Protein 4Q20 (pdb70)

Radius of gyration: 26.17 Å; Cα contacts (8 Å, |Δi|>4): 801; chains: 2; bounding box: 52×65×83 Å

Secondary structure (DSSP, 8-state):
-HHHHHHHHHHHHHHHHHHHHHHHHHHHHHHHHHHHHHHHHHT---HHHHHHHHHHHHHHHHHHHHHHHHHHHHHHHTT------EEEEHHHHHHHHHHHHHHHHHHTT-EEEEE--GGG-EEEE-HHHHHHHHHHHHHHHHHHSPTT-EEEEEEEE-SSEEEEEEEESSPPPPHHHHTTTTSTT---SS---TTHHHHHHHHHHHTT-EEEEEE-TTS-EEEEEEEE---/--HHHHHHHHHHHHHHHHHHHHHHHHHHHHHHHHHHHHHHHHT---HHHHHHHHHHHHHHHHHHHHHHHHHHHHHHHTT------EEEEHHHHHHHHHHHHHHHHHHTT-EEEEEE-TTS-EEEE-HHHHHHHHHHHHHHHHHHSPTT-EEEEEEEE-SSEEEEEEEE-SS---HHHHTTTTSTT-----SHHHHHHHHHHHTT-EEEEEEETTTEEEEEEEEE-

Foldseek 3Di:
DVVVVVVVVVVVCVVVVVVCVLLVCLQVPLVVQLVVLVVVLVVDPPPVNVLSVLSNVVSVVSSVLSVVLVVVVVCLVVVNDDWDKDKDFVQVLQVVLCVVCVSVCVSQQEAEEEAEDVVLGIAITHSVLSSLLSNLLQVVQSLFAHRVWYWYWYWDDDDQWIKTKIWIQGFWDPPVCQVVVLPAQRDDDSDTSHNSSVSSQSSLVSLVWGWHKDTDRRRTIMIMRIHGGDD/DVVVVVVVVVLVVVLVVVLVVLCVVQQDVLVVLLVVLVVVLVPDPDPVNVVSVVSNVVSVVLNVVSVVLSVLVSCLSVVNDDWDKDKDFVQVLLVVLCVVCVVVCVVQQEAEEEAEDCVLTIDITHSVLSSLLSNLLQVVQSVQAHRVWYWYWYWDDPDQWIKTKIKIQGQWDDPVCQVVVLPAPSDSHGRSSVSSQSSLVSLVWGKHWDTDRRGTIMIMRIHGD

CATH classification: 1.10.287.130 (+1 more: 3.30.565.10)

B-factor: mean 107.09, std 29.62, range [56.24, 205.81]

InterPro domains:
  IPR003594 Histidine kinase/HSP90-like ATPase domain [PF02518] (652-757)
  IPR003594 Histidine kinase/HSP90-like ATPase domain [SM00387] (652-758)
  IPR003661 Signal transduction histidine kinase, dimerisation/phosphoacceptor domain [PF00512] (541-606)
  IPR003661 Signal transduction histidine kinase, dimerisation/phosphoacceptor domain [SM00388] (540-606)
  IPR003661 Signal transduction histidine kinase, dimerisation/phosphoacceptor domain [cd00082] (538-602)
  IPR004358 Signal transduction histidine kinase-related protein, C-terminal [PR00344] (689-703)
  IPR004358 Signal transduction histidine kinase-related protein, C-terminal [PR00344] (707-717)
  IPR004358 Signal transduction histidine kinase-related protein, C-terminal [PR00344] (718-736)
  IPR004358 Signal transduction histidine kinase-related protein, C-terminal [PR00344] (742-755)
  IPR005467 Histidine kinase domain [PS50109] (547-758)
  IPR035965 PAS domain superfamily [SSF55785] (260-328)
  IPR035965 PAS domain superfamily [SSF55785] (389-507)
  IPR036097 Signal transduction histidine kinase, dimerisation/phosphoacceptor 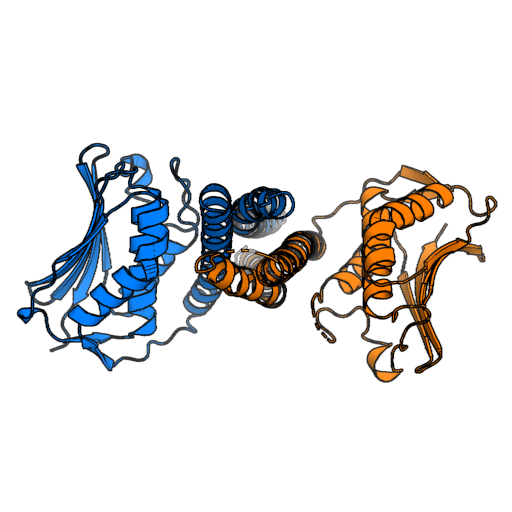domain superfamily [SSF47384] (526-607)
  IPR036890 Histidine kinase/HSP90-like ATPase superfamily [G3DSA:3.30.565.10] (610-769)
  IPR036890 Histidine kinase/HSP90-like ATPase superfamily [SSF55874] (595-756)
  IPR050736 Sensor Histidine Kinase Regulatory [PTHR43711] (507-756)

Structure (mmCIF, N/CA/C/O backbone):
data_4Q20
#
_entry.id   4Q20
#
_cell.length_a   69.530
_cell.length_b   69.530
_cell.length_c   194.420
_cell.angle_alpha   90.000
_cell.angle_beta   90.000
_cell.angle_gamma   120.000
#
_symmetry.space_group_name_H-M   'P 31 2 1'
#
loop_
_entity.id
_entity.type
_entity.pdbx_description
1 polymer 'Sensor protein DivL'
2 water water
#
loop_
_atom_site.group_PDB
_atom_site.id
_atom_site.type_symbol
_atom_site.label_atom_id
_atom_site.label_alt_id
_atom_site.label_comp_id
_atom_site.label_asym_id
_atom_site.label_entity_id
_atom_site.label_seq_id
_atom_site.pdbx_PDB_ins_code
_atom_site.Cartn_x
_atom_site.Cartn_y
_atom_site.Cartn_z
_atom_site.occupancy
_atom_site.B_iso_or_equiv
_atom_site.auth_seq_id
_atom_site.auth_comp_id
_atom_site.auth_asym_id
_atom_site.auth_atom_id
_atom_site.pdbx_PDB_model_num
ATOM 1 N N . ALA A 1 25 ? 26.553 69.907 63.081 1.00 142.00 526 ALA A N 1
ATOM 2 C CA . ALA A 1 25 ? 25.623 70.186 64.175 1.00 141.82 526 ALA A CA 1
ATOM 3 C C . ALA A 1 25 ? 24.908 68.899 64.644 1.00 141.76 526 ALA A C 1
ATOM 4 O O . ALA A 1 25 ? 24.876 67.910 63.907 1.00 138.68 526 ALA A O 1
ATOM 6 N N . LEU A 1 26 ? 24.355 68.920 65.882 1.00 138.14 527 LEU A N 1
ATOM 7 C CA . LEU A 1 26 ? 23.667 67.796 66.544 1.00 134.56 527 LEU A CA 1
ATOM 8 C C . LEU A 1 26 ? 22.400 67.374 65.789 1.00 134.25 527 LEU A C 1
ATOM 9 O O . LEU A 1 26 ? 22.197 66.173 65.609 1.00 130.61 527 LEU A O 1
ATOM 14 N N . ALA A 1 27 ? 21.565 68.354 65.359 1.00 131.16 528 ALA A N 1
ATOM 15 C CA . ALA A 1 27 ? 20.316 68.115 64.633 1.00 128.58 528 ALA A CA 1
ATOM 16 C C . ALA A 1 27 ? 20.573 67.543 63.236 1.00 130.68 528 ALA A C 1
ATOM 17 O O . ALA A 1 27 ? 19.824 66.661 62.811 1.00 126.92 528 ALA A O 1
ATOM 19 N N . ASP A 1 28 ? 21.622 68.039 62.534 1.00 129.75 529 ASP A N 1
ATOM 20 C CA . ASP A 1 28 ? 22.012 67.605 61.185 1.00 128.68 529 ASP A CA 1
ATOM 21 C C . ASP A 1 28 ? 22.559 66.180 61.189 1.00 129.37 529 ASP A C 1
ATOM 22 O O . ASP A 1 28 ? 22.203 65.398 60.303 1.00 126.52 529 ASP A O 1
ATOM 27 N N . ARG A 1 29 ? 23.405 65.842 62.190 1.00 126.35 530 ARG A N 1
ATOM 28 C CA . ARG A 1 29 ? 23.991 64.509 62.363 1.00 123.94 530 ARG A CA 1
ATOM 29 C C . ARG A 1 29 ? 22.904 63.468 62.701 1.00 124.14 530 ARG A C 1
ATOM 30 O O . ARG A 1 29 ? 22.975 62.324 62.241 1.00 120.68 530 ARG A O 1
ATOM 38 N N . SER A 1 30 ? 21.893 63.893 63.495 1.00 120.88 531 SER A N 1
ATOM 39 C CA . SER A 1 30 ? 20.755 63.083 63.937 1.00 118.02 531 SER A CA 1
ATOM 40 C C . SER A 1 30 ? 19.819 62.772 62.767 1.00 119.69 531 SER A C 1
ATOM 41 O O . SER A 1 30 ? 19.427 61.613 62.602 1.00 117.61 531 SER A O 1
ATOM 44 N N . ALA A 1 31 ? 19.484 63.804 61.953 1.00 116.38 532 ALA A N 1
ATOM 45 C CA . ALA A 1 31 ? 18.602 63.718 60.787 1.00 114.57 532 ALA A CA 1
ATOM 46 C C . ALA A 1 31 ? 19.202 62.845 59.706 1.00 115.03 532 ALA A C 1
ATOM 47 O O . ALA A 1 31 ? 18.456 62.155 59.014 1.00 112.34 532 ALA A O 1
ATOM 49 N N . ALA A 1 32 ? 20.547 62.887 59.557 1.00 112.09 533 ALA A N 1
ATOM 50 C CA . ALA A 1 32 ? 21.318 62.111 58.579 1.00 110.21 533 ALA A CA 1
ATOM 51 C C . ALA A 1 32 ? 21.283 60.635 58.921 1.00 110.14 533 ALA A C 1
ATOM 52 O O . ALA A 1 32 ? 21.099 59.814 58.024 1.00 108.05 533 ALA A O 1
ATOM 54 N N . LEU A 1 33 ? 21.455 60.299 60.221 1.00 106.13 534 LEU A N 1
ATOM 55 C CA . LEU A 1 33 ? 21.422 58.925 60.712 1.00 103.66 534 LEU A CA 1
ATOM 56 C C . LEU A 1 33 ? 20.004 58.351 60.601 1.00 104.49 534 LEU A C 1
ATOM 57 O O . LEU A 1 33 ? 19.847 57.206 60.175 1.00 100.81 534 LEU A O 1
ATOM 62 N N . ALA A 1 34 ? 18.984 59.173 60.926 1.00 102.63 535 ALA A N 1
ATOM 63 C CA . ALA A 1 34 ? 17.565 58.823 60.843 1.00 101.70 535 ALA A CA 1
ATOM 64 C C . ALA A 1 34 ? 17.162 58.492 59.398 1.00 106.08 535 ALA A C 1
ATOM 65 O O . ALA A 1 34 ? 16.402 57.540 59.177 1.00 103.52 535 ALA A O 1
ATOM 67 N N . GLU A 1 35 ? 17.697 59.267 58.421 1.00 105.24 536 GLU A N 1
ATOM 68 C CA . GLU A 1 35 ? 17.445 59.089 56.989 1.00 104.92 536 GLU A CA 1
ATOM 69 C C . GLU A 1 35 ? 18.139 57.833 56.459 1.00 106.49 536 GLU A C 1
ATOM 70 O O . GLU A 1 35 ? 17.563 57.146 55.615 1.00 104.80 536 GLU A O 1
ATOM 72 N N . ALA A 1 36 ? 19.360 57.531 56.950 1.00 103.43 537 ALA A N 1
ATOM 73 C CA . ALA A 1 36 ? 20.123 56.338 56.552 1.00 101.87 537 ALA A CA 1
ATOM 74 C C . ALA A 1 36 ? 19.436 55.055 57.057 1.00 103.51 537 ALA A C 1
ATOM 75 O O . ALA A 1 36 ? 19.421 54.055 56.344 1.00 101.75 537 ALA A O 1
ATOM 77 N N . GLU A 1 37 ? 18.847 55.117 58.274 1.00 100.58 538 GLU A N 1
ATOM 78 C CA . GLU A 1 37 ? 18.131 54.035 58.945 1.00 99.12 538 GLU A CA 1
ATOM 79 C C . GLU A 1 37 ? 16.797 53.739 58.254 1.00 103.19 538 GLU A C 1
ATOM 80 O O . GLU A 1 37 ? 16.501 52.568 57.992 1.00 101.79 538 GLU A O 1
ATOM 86 N N . ARG A 1 38 ? 16.021 54.796 57.930 1.00 101.53 539 ARG A N 1
ATOM 87 C CA . ARG A 1 38 ? 14.716 54.735 57.258 1.00 101.37 539 ARG A CA 1
ATOM 88 C C . ARG A 1 38 ? 14.832 54.068 55.877 1.00 102.90 539 ARG A C 1
ATOM 89 O O . ARG A 1 38 ? 13.997 53.233 55.552 1.00 101.31 539 ARG A O 1
ATOM 97 N N . LEU A 1 39 ? 15.878 54.427 55.093 1.00 99.66 540 LEU A N 1
ATOM 98 C CA . LEU A 1 39 ? 16.215 53.923 53.752 1.00 98.06 540 LEU A CA 1
ATOM 99 C C . LEU A 1 39 ? 16.645 52.440 53.753 1.00 99.81 540 LEU A C 1
ATOM 100 O O . LEU A 1 39 ? 16.475 51.747 52.731 1.00 98.65 540 LEU A O 1
ATOM 105 N N . LYS A 1 40 ? 17.257 51.987 54.879 1.00 94.49 541 LYS A N 1
ATOM 106 C CA . LYS A 1 40 ? 17.714 50.608 55.092 1.00 92.05 541 LYS A CA 1
ATOM 107 C C . LYS A 1 40 ? 16.519 49.749 55.553 1.00 93.81 541 LYS A C 1
ATOM 108 O O . LYS A 1 40 ? 16.278 48.685 54.984 1.00 91.14 541 LYS A O 1
ATOM 114 N N . ARG A 1 41 ? 15.770 50.234 56.584 1.00 91.46 542 ARG A N 1
ATOM 115 C CA . ARG A 1 41 ? 14.591 49.568 57.137 1.00 90.60 542 ARG A CA 1
ATOM 116 C C . ARG A 1 41 ? 13.541 49.299 56.056 1.00 94.08 542 ARG A C 1
ATOM 117 O O . ARG A 1 41 ? 12.931 48.224 56.050 1.00 92.79 542 ARG A O 1
ATOM 125 N N . ASP A 1 42 ? 13.338 50.271 55.145 1.00 90.17 543 ASP A N 1
ATOM 126 C CA . ASP A 1 42 ? 12.373 50.133 54.065 1.00 89.52 543 ASP A CA 1
ATOM 127 C C . ASP A 1 42 ? 12.842 49.099 53.052 1.00 90.07 543 ASP A C 1
ATOM 128 O O . ASP A 1 42 ? 12.020 48.311 52.597 1.00 89.89 543 ASP A O 1
ATOM 133 N N . PHE A 1 43 ? 14.159 49.062 52.735 1.00 82.60 544 PHE A N 1
ATOM 134 C CA . PHE A 1 43 ? 14.717 48.120 51.775 1.00 78.38 544 PHE A CA 1
ATOM 135 C C . PHE A 1 43 ? 14.559 46.673 52.289 1.00 82.05 544 PHE A C 1
ATOM 136 O O . PHE A 1 43 ? 14.037 45.818 51.563 1.00 82.04 544 PHE A O 1
ATOM 144 N N . VAL A 1 44 ? 15.014 46.417 53.539 1.00 76.48 545 VAL A N 1
ATOM 145 C CA . VAL A 1 44 ? 14.934 45.117 54.209 1.00 73.87 545 VAL A CA 1
ATOM 146 C C . VAL A 1 44 ? 13.457 44.690 54.322 1.00 75.26 545 VAL A C 1
ATOM 147 O O . VAL A 1 44 ? 13.165 43.555 54.012 1.00 75.43 545 VAL A O 1
ATOM 151 N N . GLY A 1 45 ? 12.565 45.603 54.697 1.00 70.88 546 GLY A N 1
ATOM 152 C CA . GLY A 1 45 ? 11.129 45.369 54.800 1.00 70.49 546 GLY A CA 1
ATOM 153 C C . GLY A 1 45 ? 10.480 44.994 53.477 1.00 76.22 546 GLY A C 1
ATOM 154 O O . GLY A 1 45 ? 9.614 44.115 53.442 1.00 77.59 546 GLY A O 1
ATOM 155 N N . ASN A 1 46 ? 10.923 45.619 52.374 1.00 72.27 547 ASN A N 1
ATOM 156 C CA . ASN A 1 46 ? 10.422 45.340 51.024 1.00 72.17 547 ASN A CA 1
ATOM 157 C C . ASN A 1 46 ? 10.919 43.994 50.521 1.00 74.02 547 ASN A C 1
ATOM 158 O O . ASN A 1 46 ? 10.118 43.195 50.034 1.00 74.07 547 ASN A O 1
ATOM 163 N N . VAL A 1 47 ? 12.223 43.722 50.679 1.00 69.91 548 VAL A N 1
ATOM 164 C CA . VAL A 1 47 ? 12.809 42.445 50.271 1.00 69.35 548 VAL A CA 1
ATOM 165 C C . VAL A 1 47 ? 12.183 41.324 51.120 1.00 74.04 548 VAL A C 1
ATOM 166 O O . VAL A 1 47 ? 11.799 40.301 50.585 1.00 76.79 548 VAL A O 1
ATOM 170 N N . SER A 1 48 ? 12.020 41.554 52.401 1.00 69.33 549 SER A N 1
ATOM 171 C CA . SER A 1 48 ? 11.418 40.623 53.353 1.00 69.31 549 SER A CA 1
ATOM 172 C C . SER A 1 48 ? 9.998 40.226 52.948 1.00 73.34 549 SER A C 1
ATOM 173 O O . SER A 1 48 ? 9.627 39.069 53.111 1.00 72.00 549 SER A O 1
ATOM 176 N N . TYR A 1 49 ? 9.196 41.191 52.473 1.00 71.48 550 TYR A N 1
ATOM 177 C CA . TYR A 1 49 ? 7.827 40.931 52.043 1.00 72.05 550 TYR A CA 1
ATOM 178 C C . TYR A 1 49 ? 7.858 39.927 50.867 1.00 72.41 550 TYR A C 1
ATOM 179 O O . TYR A 1 49 ? 7.110 38.953 50.843 1.00 73.00 550 TYR A O 1
ATOM 188 N N . GLU A 1 50 ? 8.760 40.150 49.937 1.00 66.80 551 GLU A N 1
ATOM 189 C CA . GLU A 1 50 ? 8.987 39.299 48.764 1.00 65.11 551 GLU A CA 1
ATOM 190 C C . GLU A 1 50 ? 9.544 37.917 49.129 1.00 68.48 551 GLU A C 1
ATOM 191 O O . GLU A 1 50 ? 9.487 37.019 48.314 1.00 68.23 551 GLU A O 1
ATOM 197 N N . LEU A 1 51 ? 10.129 37.735 50.310 1.00 67.39 552 LEU A N 1
ATOM 198 C CA . LEU A 1 51 ? 10.626 36.409 50.690 1.00 66.85 552 LEU A CA 1
ATOM 199 C C . LEU A 1 51 ? 9.551 35.605 51.383 1.00 71.49 552 LEU A C 1
ATOM 200 O O . LEU A 1 51 ? 9.397 34.420 51.103 1.00 71.28 552 LEU A O 1
ATOM 205 N N . ARG A 1 52 ? 8.798 36.256 52.282 1.00 70.03 553 ARG A N 1
ATOM 206 C CA . ARG A 1 52 ? 7.780 35.654 53.152 1.00 71.03 553 ARG A CA 1
ATOM 207 C C . ARG A 1 52 ? 6.423 35.375 52.466 1.00 74.85 553 ARG A C 1
ATOM 208 O O . ARG A 1 52 ? 5.750 34.424 52.856 1.00 75.65 553 ARG A O 1
ATOM 216 N N . THR A 1 53 ? 6.019 36.174 51.477 1.00 70.20 554 THR A N 1
ATOM 217 C CA . THR A 1 53 ? 4.733 35.952 50.790 1.00 71.12 554 THR A CA 1
ATOM 218 C C . THR A 1 53 ? 4.773 34.637 49.926 1.00 74.05 554 THR A C 1
ATOM 219 O O . THR A 1 53 ? 3.946 33.770 50.183 1.00 75.36 554 THR A O 1
ATOM 223 N N . PRO A 1 54 ? 5.712 34.422 48.957 1.00 68.63 555 PRO A N 1
ATOM 224 C CA . PRO A 1 54 ? 5.734 33.135 48.244 1.00 68.15 555 PRO A CA 1
ATOM 225 C C . PRO A 1 54 ? 5.978 31.955 49.182 1.00 70.80 555 PRO A C 1
ATOM 226 O O . PRO A 1 54 ? 5.527 30.857 48.903 1.00 72.76 555 PRO A O 1
ATOM 230 N N . LEU A 1 55 ? 6.677 32.179 50.289 1.00 66.24 556 LEU A N 1
ATOM 231 C CA . LEU A 1 55 ? 6.971 31.127 51.271 1.00 65.36 556 LEU A CA 1
ATOM 232 C C . LEU A 1 55 ? 5.715 30.540 51.911 1.00 68.78 556 LEU A C 1
ATOM 233 O O . LEU A 1 55 ? 5.648 29.323 52.102 1.00 69.39 556 LEU A O 1
ATOM 238 N N . THR A 1 56 ? 4.749 31.389 52.256 1.00 64.14 557 THR A N 1
ATOM 239 C CA . THR A 1 56 ? 3.477 31.000 52.858 1.00 66.32 557 THR A CA 1
ATOM 240 C C . THR A 1 56 ? 2.738 30.019 51.916 1.00 70.30 557 THR A C 1
ATOM 241 O O . THR A 1 56 ? 2.206 29.008 52.373 1.00 71.40 557 THR A O 1
ATOM 245 N N . THR A 1 57 ? 2.784 30.298 50.603 1.00 66.89 558 THR A N 1
ATOM 246 C CA . THR A 1 57 ? 2.167 29.519 49.527 1.00 66.58 558 THR A CA 1
ATOM 247 C C . THR A 1 57 ? 2.854 28.134 49.391 1.00 67.72 558 THR A C 1
ATOM 248 O O . THR A 1 57 ? 2.169 27.116 49.270 1.00 68.71 558 THR A O 1
ATOM 252 N N . ILE A 1 58 ? 4.187 28.110 49.438 1.00 62.42 559 ILE A N 1
ATOM 253 C CA . ILE A 1 58 ? 5.007 26.897 49.360 1.00 62.41 559 ILE A CA 1
ATOM 254 C C . ILE A 1 58 ? 4.695 25.981 50.537 1.00 68.71 559 ILE A C 1
ATOM 255 O O . ILE A 1 58 ? 4.456 24.794 50.308 1.00 69.87 559 ILE A O 1
ATOM 260 N N . ILE A 1 59 ? 4.694 26.517 51.783 1.00 66.47 560 ILE A N 1
ATOM 261 C CA . ILE A 1 59 ? 4.397 25.739 52.991 1.00 66.08 560 ILE A CA 1
ATOM 262 C C . ILE A 1 59 ? 2.982 25.178 52.897 1.00 71.55 560 ILE A C 1
ATOM 263 O O . ILE A 1 59 ? 2.830 23.962 52.986 1.00 74.64 560 ILE A O 1
ATOM 268 N N . GLY A 1 60 ? 1.989 26.049 52.688 1.00 66.96 561 GLY A N 1
ATOM 269 C CA . GLY A 1 60 ? 0.569 25.705 52.620 1.00 67.58 561 GLY A CA 1
ATOM 270 C C . GLY A 1 60 ? 0.249 24.594 51.644 1.00 71.85 561 GLY A C 1
ATOM 271 O O . GLY A 1 60 ? -0.332 23.581 52.017 1.00 74.14 561 GLY A O 1
ATOM 272 N N . TYR A 1 61 ? 0.695 24.732 50.399 1.00 68.22 562 TYR A N 1
ATOM 273 C CA . TYR A 1 61 ? 0.449 23.721 49.373 1.00 68.70 562 TYR A CA 1
ATOM 274 C C . TYR A 1 61 ? 1.315 22.455 49.497 1.00 69.79 562 TYR A C 1
ATOM 275 O O . TYR A 1 61 ? 0.794 21.383 49.189 1.00 70.31 562 TYR A O 1
ATOM 284 N N . SER A 1 62 ? 2.597 22.546 49.939 1.00 65.45 563 SER A N 1
ATOM 285 C CA . SER A 1 62 ? 3.417 21.312 50.126 1.00 66.69 563 SER A CA 1
ATOM 286 C C . SER A 1 62 ? 2.844 20.451 51.278 1.00 75.11 563 SER A C 1
ATOM 287 O O . SER A 1 62 ? 2.870 19.224 51.159 1.00 76.72 563 SER A O 1
ATOM 290 N N . GLU A 1 63 ? 2.265 21.084 52.345 1.00 73.65 564 GLU A N 1
ATOM 291 C CA . GLU A 1 63 ? 1.639 20.366 53.463 1.00 77.31 564 GLU A CA 1
ATOM 292 C C . GLU A 1 63 ? 0.407 19.571 52.970 1.00 87.54 564 GLU A C 1
ATOM 293 O O . GLU A 1 63 ? 0.160 18.468 53.466 1.00 89.68 564 GLU A O 1
ATOM 299 N N . LEU A 1 64 ? -0.329 20.113 51.968 1.00 85.89 565 LEU A N 1
ATOM 300 C CA . LEU A 1 64 ? -1.482 19.445 51.366 1.00 88.84 565 LEU A CA 1
ATOM 301 C C . LEU A 1 64 ? -1.026 18.226 50.574 1.00 96.80 565 LEU A C 1
ATOM 302 O O . LEU A 1 64 ? -1.735 17.217 50.536 1.00 99.73 565 LEU A O 1
ATOM 307 N N . LEU A 1 65 ? 0.165 18.314 49.940 1.00 92.88 566 LEU A N 1
ATOM 308 C CA . LEU A 1 65 ? 0.764 17.224 49.169 1.00 93.19 566 LEU A CA 1
ATOM 309 C C . LEU A 1 65 ? 1.096 16.046 50.063 1.00 101.60 566 LEU A C 1
ATOM 310 O O . LEU A 1 65 ? 0.821 14.904 49.687 1.00 103.22 566 LEU A O 1
ATOM 315 N N . GLU A 1 66 ? 1.705 16.337 51.245 1.00 99.79 567 GLU A N 1
ATOM 316 C CA . GLU A 1 66 ? 2.118 15.374 52.276 1.00 102.55 567 GLU A CA 1
ATOM 317 C C . GLU A 1 66 ? 0.944 14.493 52.691 1.00 111.50 567 GLU A C 1
ATOM 318 O O . GLU A 1 66 ? 1.146 13.303 52.898 1.00 113.73 567 GLU A O 1
ATOM 324 N N . ARG A 1 67 ? -0.276 15.070 52.802 1.00 111.02 568 ARG A N 1
ATOM 325 C CA . ARG A 1 67 ? -1.502 14.352 53.188 1.00 115.49 568 ARG A CA 1
ATOM 326 C C . ARG A 1 67 ? -2.460 14.216 51.962 1.00 123.01 568 ARG A C 1
ATOM 327 O O . ARG A 1 67 ? -3.616 14.659 51.995 1.00 123.24 568 ARG A O 1
ATOM 335 N N . ALA A 1 68 ? -1.947 13.579 50.880 1.00 121.34 569 ALA A N 1
ATOM 336 C CA . ALA A 1 68 ? -2.664 13.331 49.617 1.00 123.36 569 ALA A CA 1
ATOM 337 C C . ALA A 1 68 ? -2.306 11.955 49.028 1.00 131.00 569 ALA A C 1
ATOM 338 O O . ALA A 1 68 ? -1.124 11.596 48.991 1.00 129.98 569 ALA A O 1
ATOM 340 N N . ASP A 1 69 ? -3.324 11.201 48.550 1.00 130.85 570 ASP A N 1
ATOM 341 C CA . ASP A 1 69 ? -3.172 9.852 47.985 1.00 158.04 570 ASP A CA 1
ATOM 342 C C . ASP A 1 69 ? -2.519 9.883 46.603 1.00 172.02 570 ASP A C 1
ATOM 343 O O . ASP A 1 69 ? -2.859 10.722 45.773 1.00 128.58 570 ASP A O 1
ATOM 345 N N . SER A 1 72 ? -2.644 12.395 40.872 1.00 116.57 573 SER A N 1
ATOM 346 C CA . SER A 1 72 ? -4.018 12.910 40.907 1.00 118.27 573 SER A CA 1
ATOM 347 C C . SER A 1 72 ? -4.105 14.377 40.451 1.00 119.83 573 SER A C 1
ATOM 348 O O . SER A 1 72 ? -3.141 15.138 40.621 1.00 115.03 573 SER A O 1
ATOM 351 N N . GLU A 1 73 ? -5.277 14.772 39.899 1.00 118.74 574 GLU A N 1
ATOM 352 C CA . GLU A 1 73 ? -5.521 16.126 39.388 1.00 115.82 574 GLU A CA 1
ATOM 353 C C . GLU A 1 73 ? -5.431 17.206 40.494 1.00 114.22 574 GLU A C 1
ATOM 354 O O . GLU A 1 73 ? -4.831 18.260 40.251 1.00 110.07 574 GLU A O 1
ATOM 360 N N . ARG A 1 74 ? -5.998 16.935 41.694 1.00 110.61 575 ARG A N 1
ATOM 361 C CA . ARG A 1 74 ? -5.959 17.846 42.848 1.00 106.51 575 ARG A CA 1
ATOM 362 C C . ARG A 1 74 ? -4.503 18.079 43.265 1.00 105.10 575 ARG A C 1
ATOM 363 O O . ARG A 1 74 ? -4.082 19.237 43.388 1.00 100.84 575 ARG A O 1
ATOM 371 N N . GLY A 1 75 ? -3.760 16.972 43.421 1.00 101.62 576 GLY A N 1
ATOM 372 C CA . GLY A 1 75 ? -2.348 16.940 43.789 1.00 97.56 576 GLY A CA 1
ATOM 373 C C . GLY A 1 75 ? -1.449 17.678 42.819 1.00 97.19 576 GLY A C 1
ATOM 374 O O . GLY A 1 75 ? -0.505 18.352 43.238 1.00 93.20 576 GLY A O 1
ATOM 375 N N . ARG A 1 76 ? -1.749 17.559 41.518 1.00 94.43 577 ARG A N 1
ATOM 376 C CA . ARG A 1 76 ? -1.026 18.218 40.434 1.00 91.86 577 ARG A CA 1
ATOM 377 C C . ARG A 1 76 ? -1.126 19.740 40.581 1.00 91.18 577 ARG A C 1
ATOM 378 O O . ARG A 1 76 ? -0.117 20.436 40.425 1.00 87.93 577 ARG A O 1
ATOM 386 N N . ASN A 1 77 ? -2.341 20.250 40.897 1.00 87.49 578 ASN A N 1
ATOM 387 C CA . ASN A 1 77 ? -2.616 21.678 41.102 1.00 84.48 578 ASN A CA 1
ATOM 388 C C . ASN A 1 77 ? -1.859 22.212 42.325 1.00 83.24 578 ASN A C 1
ATOM 389 O O . ASN A 1 77 ? -1.442 23.369 42.334 1.00 79.31 578 ASN A O 1
ATOM 394 N N . HIS A 1 78 ? -1.675 21.356 43.340 1.00 79.36 579 HIS A N 1
ATOM 395 C CA . HIS A 1 78 ? -0.935 21.686 44.536 1.00 76.94 579 HIS A CA 1
ATOM 396 C C . HIS A 1 78 ? 0.555 21.814 44.201 1.00 79.74 579 HIS A C 1
ATOM 397 O O . HIS A 1 78 ? 1.182 22.791 44.608 1.00 76.89 579 HIS A O 1
ATOM 404 N N . VAL A 1 79 ? 1.105 20.856 43.432 1.00 78.93 580 VAL A N 1
ATOM 405 C CA . VAL A 1 79 ? 2.502 20.859 42.967 1.00 77.66 580 VAL A CA 1
ATOM 406 C C . VAL A 1 79 ? 2.774 22.139 42.149 1.00 77.70 580 VAL A C 1
ATOM 407 O O . VAL A 1 79 ? 3.737 22.853 42.426 1.00 76.69 580 VAL A O 1
ATOM 411 N N . ALA A 1 80 ? 1.909 22.421 41.160 1.00 71.42 581 ALA A N 1
ATOM 412 C CA . ALA A 1 80 ? 2.001 23.573 40.283 1.00 68.47 581 ALA A CA 1
ATOM 413 C C . ALA A 1 80 ? 2.016 24.872 41.086 1.00 69.38 581 ALA A C 1
ATOM 414 O O . ALA A 1 80 ? 2.796 25.775 40.777 1.00 67.32 581 ALA A O 1
ATOM 416 N N . ALA A 1 81 ? 1.216 24.942 42.161 1.00 65.33 582 ALA A N 1
ATOM 417 C CA . ALA A 1 81 ? 1.179 26.136 43.009 1.00 61.98 582 ALA A CA 1
ATOM 418 C C . ALA A 1 81 ? 2.483 26.254 43.790 1.00 67.06 582 ALA A C 1
ATOM 419 O O . ALA A 1 81 ? 3.038 27.346 43.832 1.00 68.69 582 ALA A O 1
ATOM 421 N N . VAL A 1 82 ? 3.044 25.138 44.264 1.00 65.54 583 VAL A N 1
ATOM 422 C CA . VAL A 1 82 ? 4.357 25.092 44.931 1.00 65.59 583 VAL A CA 1
ATOM 423 C C . VAL A 1 82 ? 5.477 25.555 43.965 1.00 67.96 583 VAL A C 1
ATOM 424 O O . VAL A 1 82 ? 6.275 26.413 44.324 1.00 67.23 583 VAL A O 1
ATOM 428 N N . ARG A 1 83 ? 5.535 24.974 42.774 1.00 64.51 584 ARG A N 1
ATOM 429 C CA . ARG A 1 83 ? 6.528 25.305 41.746 1.00 63.95 584 ARG A CA 1
ATOM 430 C C . ARG A 1 83 ? 6.442 26.801 41.328 1.00 66.81 584 ARG A C 1
ATOM 431 O O . ARG A 1 83 ? 7.484 27.446 41.251 1.00 67.51 584 ARG A O 1
ATOM 439 N N . ALA A 1 84 ? 5.231 27.349 41.093 1.00 61.53 585 ALA A N 1
ATOM 440 C CA . ALA A 1 84 ? 5.037 28.762 40.725 1.00 59.21 585 ALA A CA 1
ATOM 441 C C . ALA A 1 84 ? 5.486 29.708 41.849 1.00 62.86 585 ALA A C 1
ATOM 442 O O . ALA A 1 84 ? 6.174 30.684 41.578 1.00 65.60 585 ALA A O 1
ATOM 444 N N . ALA A 1 85 ? 5.185 29.388 43.103 1.00 58.40 586 ALA A N 1
ATOM 445 C CA . ALA A 1 85 ? 5.572 30.240 44.218 1.00 56.24 586 ALA A CA 1
ATOM 446 C C . ALA A 1 85 ? 7.077 30.219 44.442 1.00 63.09 586 ALA A C 1
ATOM 447 O O . ALA A 1 85 ? 7.679 31.278 44.720 1.00 63.55 586 ALA A O 1
ATOM 449 N N . ALA A 1 86 ? 7.687 29.024 44.303 1.00 59.89 587 ALA A N 1
ATOM 450 C CA . ALA A 1 86 ? 9.128 28.816 44.452 1.00 58.52 587 ALA A CA 1
ATOM 451 C C . ALA A 1 86 ? 9.903 29.554 43.358 1.00 62.73 587 ALA A C 1
ATOM 452 O O . ALA A 1 86 ? 10.917 30.182 43.653 1.00 62.31 587 ALA A O 1
ATOM 454 N N . THR A 1 87 ? 9.414 29.491 42.119 1.00 59.76 588 THR A N 1
ATOM 455 C CA . THR A 1 87 ? 9.990 30.148 40.942 1.00 61.53 588 THR A CA 1
ATOM 456 C C . THR A 1 87 ? 9.896 31.696 41.133 1.00 66.54 588 THR A C 1
ATOM 457 O O . THR A 1 87 ? 10.849 32.409 40.818 1.00 67.23 588 THR A O 1
ATOM 461 N N . GLN A 1 88 ? 8.770 32.205 41.636 1.00 62.15 589 GLN A N 1
ATOM 462 C CA . GLN A 1 88 ? 8.603 33.644 41.902 1.00 61.89 589 GLN A CA 1
ATOM 463 C C . GLN A 1 88 ? 9.602 34.130 42.988 1.00 65.43 589 GLN A C 1
ATOM 464 O O . GLN A 1 88 ? 10.151 35.227 42.874 1.00 66.94 589 GLN A O 1
ATOM 470 N N . LEU A 1 89 ? 9.842 33.313 44.020 1.00 60.60 590 LEU A N 1
ATOM 471 C CA . LEU A 1 89 ? 10.782 33.633 45.092 1.00 60.48 590 LEU A CA 1
ATOM 472 C C . LEU A 1 89 ? 12.227 33.723 44.493 1.00 67.78 590 LEU A C 1
ATOM 473 O O . LEU A 1 89 ? 12.908 34.731 44.696 1.00 69.30 590 LEU A O 1
ATOM 478 N N . ALA A 1 90 ? 12.619 32.742 43.661 1.00 64.95 591 ALA A N 1
ATOM 479 C CA . ALA A 1 90 ? 13.883 32.681 42.913 1.00 64.38 591 ALA A CA 1
ATOM 480 C C . ALA A 1 90 ? 14.096 33.942 42.044 1.00 68.37 591 ALA A C 1
ATOM 481 O O . ALA A 1 90 ? 15.186 34.508 42.063 1.00 69.92 591 ALA A O 1
ATOM 483 N N . ARG A 1 91 ? 13.070 34.393 41.320 1.00 63.10 592 ARG A N 1
ATOM 484 C CA . ARG A 1 91 ? 13.138 35.614 40.503 1.00 63.25 592 ARG A CA 1
ATOM 485 C C . ARG A 1 91 ? 13.341 36.859 41.350 1.00 68.09 592 ARG A C 1
ATOM 486 O O . ARG A 1 91 ? 14.151 37.695 40.977 1.00 70.18 592 ARG A O 1
ATOM 494 N N . SER A 1 92 ? 12.656 36.965 42.492 1.00 63.30 593 SER A N 1
ATOM 495 C CA . SER A 1 92 ? 12.833 38.088 43.411 1.00 63.49 593 SER A CA 1
ATOM 496 C C . SER A 1 92 ? 14.286 38.180 43.908 1.00 68.02 593 SER A C 1
ATOM 497 O O . SER A 1 92 ? 14.832 39.278 43.921 1.00 70.87 593 SER A O 1
ATOM 500 N N . ILE A 1 93 ? 14.910 37.043 44.272 1.00 63.43 594 ILE A N 1
ATOM 501 C CA . ILE A 1 93 ? 16.320 36.988 44.717 1.00 64.12 594 ILE A CA 1
ATOM 502 C C . ILE A 1 93 ? 17.263 37.393 43.541 1.00 70.19 594 ILE A C 1
ATOM 503 O O . ILE A 1 93 ? 18.171 38.215 43.728 1.00 70.92 594 ILE A O 1
ATOM 508 N N . ASP A 1 94 ? 17.001 36.858 42.331 1.00 66.66 595 ASP A N 1
ATOM 509 C CA . ASP A 1 94 ? 17.795 37.224 41.160 1.00 69.33 595 ASP A CA 1
ATOM 510 C C . ASP A 1 94 ? 17.670 38.726 40.866 1.00 74.29 595 ASP A C 1
ATOM 511 O O . ASP A 1 94 ? 18.685 39.356 40.573 1.00 76.22 595 ASP A O 1
ATOM 516 N N . ASP A 1 95 ? 16.467 39.304 41.019 1.00 69.04 596 ASP A N 1
ATOM 517 C CA . ASP A 1 95 ? 16.221 40.728 40.832 1.00 70.84 596 ASP A CA 1
ATOM 518 C C . ASP A 1 95 ? 16.991 41.587 41.803 1.00 77.15 596 ASP A C 1
ATOM 519 O O . ASP A 1 95 ? 17.527 42.606 41.356 1.00 79.88 596 ASP A O 1
ATOM 524 N N . VAL A 1 96 ? 17.061 41.189 43.114 1.00 72.15 597 VAL A N 1
ATOM 525 C CA . VAL A 1 96 ? 17.787 41.943 44.131 1.00 73.85 597 VAL A CA 1
ATOM 526 C C . VAL A 1 96 ? 19.283 41.944 43.807 1.00 76.35 597 VAL A C 1
ATOM 527 O O . VAL A 1 96 ? 19.911 42.991 43.899 1.00 77.98 597 VAL A O 1
ATOM 531 N N . LEU A 1 97 ? 19.82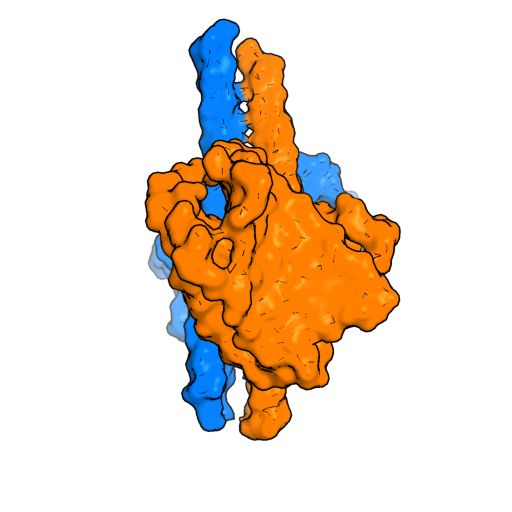5 40.799 43.390 1.00 72.35 598 LEU A N 1
ATOM 532 C CA . LEU A 1 97 ? 21.231 40.657 43.014 1.00 74.44 598 LEU A CA 1
ATOM 533 C C . LEU A 1 97 ? 21.577 41.430 41.724 1.00 79.92 598 LEU A C 1
ATOM 534 O O . LEU A 1 97 ? 22.616 42.083 41.662 1.00 83.15 598 LEU A O 1
ATOM 539 N N . ASP A 1 98 ? 20.726 41.344 40.696 1.00 73.71 599 ASP A N 1
ATOM 540 C CA . ASP A 1 98 ? 20.955 42.022 39.420 1.00 73.54 599 ASP A CA 1
ATOM 541 C C . ASP A 1 98 ? 20.821 43.548 39.558 1.00 76.55 599 ASP A C 1
ATOM 542 O O . ASP A 1 98 ? 21.629 44.282 38.987 1.00 77.71 599 ASP A O 1
ATOM 547 N N . MET A 1 99 ? 19.852 44.017 40.355 1.00 71.47 600 MET A N 1
ATOM 548 C CA . MET A 1 99 ? 19.665 45.429 40.645 1.00 73.39 600 MET A CA 1
ATOM 549 C C . MET A 1 99 ? 20.881 46.029 41.393 1.00 77.98 600 MET A C 1
ATOM 550 O O . MET A 1 99 ? 21.280 47.155 41.079 1.00 80.02 600 MET A O 1
ATOM 555 N N . ALA A 1 100 ? 21.491 45.278 42.339 1.00 72.64 601 ALA A N 1
ATOM 556 C CA . ALA A 1 100 ? 22.673 45.726 43.100 1.00 74.52 601 ALA A CA 1
ATOM 557 C C . ALA A 1 100 ? 23.892 45.848 42.168 1.00 81.05 601 ALA A C 1
ATOM 558 O O . ALA A 1 100 ? 24.637 46.828 42.260 1.00 84.02 601 ALA A O 1
ATOM 560 N N . GLN A 1 101 ? 24.044 44.884 41.235 1.00 76.46 602 GLN A N 1
ATOM 561 C CA . GLN A 1 101 ? 25.092 44.832 40.207 1.00 77.92 602 GLN A CA 1
ATOM 562 C C . GLN A 1 101 ? 24.999 46.066 39.265 1.00 82.52 602 GLN A C 1
ATOM 563 O O . GLN A 1 101 ? 26.020 46.689 38.953 1.00 84.27 602 GLN A O 1
ATOM 569 N N . ILE A 1 102 ? 23.765 46.425 38.854 1.00 77.62 603 ILE A N 1
ATOM 570 C CA . ILE A 1 102 ? 23.448 47.572 38.006 1.00 79.49 603 ILE A CA 1
ATOM 571 C C . ILE A 1 102 ? 23.743 48.891 38.775 1.00 89.54 603 ILE A C 1
ATOM 572 O O . ILE A 1 102 ? 24.343 49.812 38.199 1.00 94.31 603 ILE A O 1
ATOM 577 N N . ASP A 1 103 ? 23.339 48.967 40.068 1.00 85.33 604 ASP A N 1
ATOM 578 C CA . ASP A 1 103 ? 23.536 50.139 40.938 1.00 87.87 604 ASP A CA 1
ATOM 579 C C . ASP A 1 103 ? 25.039 50.414 41.203 1.00 95.36 604 ASP A C 1
ATOM 580 O O . ASP A 1 103 ? 25.450 51.574 41.300 1.00 99.00 604 ASP A O 1
ATOM 585 N N . ALA A 1 104 ? 25.850 49.347 41.277 1.00 89.93 605 ALA A N 1
ATOM 586 C CA . ALA A 1 104 ? 27.296 49.424 41.459 1.00 92.04 605 ALA A CA 1
ATOM 587 C C . ALA A 1 104 ? 28.017 49.737 40.128 1.00 100.19 605 ALA A C 1
ATOM 588 O O . ALA A 1 104 ? 29.220 50.012 40.139 1.00 103.74 605 ALA A O 1
ATOM 590 N N . GLY A 1 105 ? 27.279 49.694 39.008 1.00 95.42 606 GLY A N 1
ATOM 591 C CA . GLY A 1 105 ? 27.810 49.914 37.664 1.00 96.21 606 GLY A CA 1
ATOM 592 C C . GLY A 1 105 ? 28.672 48.754 37.206 1.00 101.39 606 GLY A C 1
ATOM 593 O O . GLY A 1 105 ? 29.549 48.931 36.360 1.00 103.43 606 GLY A O 1
ATOM 594 N N . GLU A 1 106 ? 28.414 47.553 37.767 1.00 97.31 607 GLU A N 1
ATOM 595 C CA . GLU A 1 106 ? 29.143 46.309 37.511 1.00 96.83 607 GLU A CA 1
ATOM 596 C C . GLU A 1 106 ? 28.455 45.414 36.461 1.00 97.93 607 GLU A C 1
ATOM 597 O O . GLU A 1 106 ? 28.917 44.299 36.222 1.00 96.92 607 GLU A O 1
ATOM 603 N N . MET A 1 107 ? 27.368 45.876 35.832 1.00 93.33 608 MET A N 1
ATOM 604 C CA . MET A 1 107 ? 26.759 45.041 34.814 1.00 90.66 608 MET A CA 1
ATOM 605 C C . MET A 1 107 ? 27.048 45.583 33.441 1.00 99.15 608 MET A C 1
ATOM 606 O O . MET A 1 107 ? 26.522 46.629 33.052 1.00 100.20 608 MET A O 1
ATOM 611 N N . ALA A 1 108 ? 27.899 44.854 32.713 1.00 98.21 609 ALA A N 1
ATOM 612 C CA . ALA A 1 108 ? 28.278 45.147 31.342 1.00 100.68 609 ALA A CA 1
ATOM 613 C C . ALA A 1 108 ? 27.613 44.119 30.442 1.00 104.19 609 ALA A C 1
ATOM 614 O O . ALA A 1 108 ? 27.611 42.921 30.764 1.00 102.07 609 ALA A O 1
ATOM 616 N N . LEU A 1 109 ? 26.985 44.594 29.357 1.00 101.09 610 LEU A N 1
ATOM 617 C CA . LEU A 1 109 ? 26.281 43.720 28.420 1.00 101.01 610 LEU A CA 1
ATOM 618 C C . LEU A 1 109 ? 27.251 43.051 27.438 1.00 109.84 610 LEU A C 1
ATOM 619 O O . LEU A 1 109 ? 28.266 43.639 27.058 1.00 112.41 610 LEU A O 1
ATOM 624 N N . GLU A 1 110 ? 26.916 41.817 27.035 1.00 107.87 611 GLU A N 1
ATOM 625 C CA . GLU A 1 110 ? 27.614 41.002 26.045 1.00 112.60 611 GLU A CA 1
ATOM 626 C C . GLU A 1 110 ? 26.839 41.110 24.722 1.00 114.69 611 GLU A C 1
ATOM 627 O O . GLU A 1 110 ? 25.971 40.273 24.455 1.00 113.60 611 GLU A O 1
ATOM 633 N N . ILE A 1 111 ? 27.127 42.163 23.917 1.00 111.04 612 ILE A N 1
ATOM 634 C CA . ILE A 1 111 ? 26.423 42.482 22.667 1.00 110.97 612 ILE A CA 1
ATOM 635 C C . ILE A 1 111 ? 26.745 41.478 21.522 1.00 121.41 612 ILE A C 1
ATOM 636 O O . ILE A 1 111 ? 27.902 41.318 21.112 1.00 125.73 612 ILE A O 1
ATOM 641 N N . GLU A 1 112 ? 25.673 40.834 21.001 1.00 118.30 613 GLU A N 1
ATOM 642 C CA . GLU A 1 112 ? 25.697 39.856 19.907 1.00 123.45 613 GLU A CA 1
ATOM 643 C C . GLU A 1 112 ? 24.366 39.878 19.103 1.00 124.86 613 GLU A C 1
ATOM 644 O O . GLU A 1 112 ? 23.388 40.496 19.537 1.00 119.38 613 GLU A O 1
ATOM 650 N N . ASP A 1 113 ? 24.335 39.178 17.951 1.00 125.16 614 ASP A N 1
ATOM 651 C CA . ASP A 1 113 ? 23.173 39.075 17.059 1.00 124.16 614 ASP A CA 1
ATOM 652 C C . ASP A 1 113 ? 22.066 38.192 17.673 1.00 123.83 614 ASP A C 1
ATOM 653 O O . ASP A 1 113 ? 22.294 37.016 17.992 1.00 125.72 614 ASP A O 1
ATOM 658 N N . ILE A 1 114 ? 20.865 38.780 17.828 1.00 114.37 615 ILE A N 1
ATOM 659 C CA . ILE A 1 114 ? 19.688 38.142 18.429 1.00 110.91 615 ILE A CA 1
ATOM 660 C C . ILE A 1 114 ? 18.541 38.078 17.419 1.00 116.07 615 ILE A C 1
ATOM 661 O O . ILE A 1 114 ? 18.107 39.112 16.929 1.00 116.12 615 ILE A O 1
ATOM 666 N N . ARG A 1 115 ? 18.018 36.881 17.148 1.00 113.79 616 ARG A N 1
ATOM 667 C CA . ARG A 1 115 ? 16.859 36.749 16.278 1.00 113.45 616 ARG A CA 1
ATOM 668 C C . ARG A 1 115 ? 15.653 36.966 17.170 1.00 109.87 616 ARG A C 1
ATOM 669 O O . ARG A 1 115 ? 15.470 36.231 18.137 1.00 109.16 616 ARG A O 1
ATOM 677 N N . VAL A 1 116 ? 14.885 38.022 16.905 1.00 101.40 617 VAL A N 1
ATOM 678 C CA . VAL A 1 116 ? 13.725 38.411 17.717 1.00 97.24 617 VAL A CA 1
ATOM 679 C C . VAL A 1 116 ? 12.649 37.282 17.784 1.00 104.73 617 VAL A C 1
ATOM 680 O O . VAL A 1 116 ? 12.060 37.061 18.852 1.00 101.96 617 VAL A O 1
ATOM 684 N N . SER A 1 117 ? 12.413 36.582 16.663 1.00 108.35 618 SER A N 1
ATOM 685 C CA . SER A 1 117 ? 11.438 35.488 16.553 1.00 111.87 618 SER A CA 1
ATOM 686 C C . SER A 1 117 ? 11.677 34.395 17.618 1.00 117.99 618 SER A C 1
ATOM 687 O O . SER A 1 117 ? 10.729 33.988 18.303 1.00 116.58 618 SER A O 1
ATOM 690 N N . ASP A 1 118 ? 12.946 33.963 17.783 1.00 117.07 619 ASP A N 1
ATOM 691 C CA . ASP A 1 118 ? 13.294 32.925 18.746 1.00 119.00 619 ASP A CA 1
ATOM 692 C C . ASP A 1 118 ? 13.177 33.435 20.181 1.00 115.96 619 ASP A C 1
ATOM 693 O O . ASP A 1 118 ? 12.671 32.705 21.037 1.00 115.80 619 ASP A O 1
ATOM 698 N N . LEU A 1 119 ? 13.605 34.699 20.423 1.00 106.19 620 LEU A N 1
ATOM 699 C CA . LEU A 1 119 ? 13.579 35.384 21.710 1.00 100.19 620 LEU A CA 1
ATOM 700 C C . LEU A 1 119 ? 12.138 35.416 22.284 1.00 100.60 620 LEU A C 1
ATOM 701 O O . LEU A 1 119 ? 11.937 35.118 23.469 1.00 99.14 620 LEU A O 1
ATOM 706 N N . LEU A 1 120 ? 11.145 35.705 21.420 1.00 95.05 621 LEU A N 1
ATOM 707 C CA . LEU A 1 120 ? 9.728 35.737 21.773 1.00 92.68 621 LEU A CA 1
ATOM 708 C C . LEU A 1 120 ? 9.168 34.334 22.040 1.00 99.10 621 LEU A C 1
ATOM 709 O O . LEU A 1 120 ? 8.417 34.163 23.001 1.00 97.61 621 LEU A O 1
ATOM 714 N N . LEU A 1 121 ? 9.529 33.332 21.207 1.00 100.20 622 LEU A N 1
ATOM 715 C CA . LEU A 1 121 ? 9.050 31.951 21.368 1.00 104.20 622 LEU A CA 1
ATOM 716 C C . LEU A 1 121 ? 9.639 31.278 22.610 1.00 108.74 622 LEU A C 1
ATOM 717 O O . LEU A 1 121 ? 8.977 30.434 23.221 1.00 109.67 622 LEU A O 1
ATOM 722 N N . ASN A 1 122 ? 10.872 31.656 22.991 1.00 104.88 623 ASN A N 1
ATOM 723 C CA . ASN A 1 122 ? 11.534 31.108 24.177 1.00 104.49 623 ASN A CA 1
ATOM 724 C C . ASN A 1 122 ? 10.864 31.651 25.438 1.00 104.90 623 ASN A C 1
ATOM 725 O O . ASN A 1 122 ? 10.682 30.895 26.391 1.00 105.87 623 ASN A O 1
ATOM 730 N N . ALA A 1 123 ? 10.423 32.927 25.416 1.00 97.38 624 ALA A N 1
ATOM 731 C CA . ALA A 1 123 ? 9.740 33.514 26.566 1.00 94.56 624 ALA A CA 1
ATOM 732 C C . ALA A 1 123 ? 8.340 32.899 26.737 1.00 101.15 624 ALA A C 1
ATOM 733 O O . ALA A 1 123 ? 7.881 32.716 27.868 1.00 101.55 624 ALA A O 1
ATOM 735 N N . GLN A 1 124 ? 7.699 32.527 25.620 1.00 100.09 625 GLN A N 1
ATOM 736 C CA . GLN A 1 124 ? 6.374 31.890 25.583 1.00 102.01 625 GLN A CA 1
ATOM 737 C C . GLN A 1 124 ? 6.428 30.452 26.152 1.00 112.00 625 GLN A C 1
ATOM 738 O O . GLN A 1 124 ? 5.544 30.069 26.930 1.00 113.65 625 GLN A O 1
ATOM 744 N N . GLU A 1 125 ? 7.460 29.665 25.780 1.00 111.53 626 GLU A N 1
ATOM 745 C CA . GLU A 1 125 ? 7.569 28.296 26.262 1.00 116.27 626 GLU A CA 1
ATOM 746 C C . GLU A 1 125 ? 8.011 28.235 27.741 1.00 119.54 626 GLU A C 1
ATOM 747 O O . GLU A 1 125 ? 7.601 27.293 28.441 1.00 124.45 626 GLU A O 1
ATOM 753 N N . ARG A 1 126 ? 8.824 29.217 28.220 1.00 109.32 627 ARG A N 1
ATOM 754 C CA . ARG A 1 126 ? 9.254 29.255 29.625 1.00 107.59 627 ARG A CA 1
ATOM 755 C C . ARG A 1 126 ? 8.073 29.601 30.545 1.00 111.23 627 ARG A C 1
ATOM 756 O O . ARG A 1 126 ? 8.017 29.129 31.681 1.00 111.55 627 ARG A O 1
ATOM 764 N N . ALA A 1 127 ? 7.121 30.416 30.048 1.00 107.19 628 ALA A N 1
ATOM 765 C CA . ALA A 1 127 ? 5.964 30.851 30.838 1.00 106.01 628 ALA A CA 1
ATOM 766 C C . ALA A 1 127 ? 4.692 30.014 30.600 1.00 113.53 628 ALA A C 1
ATOM 767 O O . ALA A 1 127 ? 3.749 30.136 31.381 1.00 113.57 628 ALA A O 1
ATOM 769 N N . LEU A 1 128 ? 4.669 29.177 29.541 1.00 113.08 629 LEU A N 1
ATOM 770 C CA . LEU A 1 128 ? 3.545 28.330 29.147 1.00 117.73 629 LEU A CA 1
ATOM 771 C C . LEU A 1 128 ? 2.885 27.572 30.330 1.00 125.25 629 LEU A C 1
ATOM 772 O O . LEU A 1 128 ? 1.655 27.574 30.415 1.00 127.97 629 LEU A O 1
ATOM 777 N N . LYS A 1 129 ? 3.681 26.954 31.229 1.00 121.16 630 LYS A N 1
ATOM 778 C CA . LYS A 1 129 ? 3.160 26.211 32.380 1.00 125.13 630 LYS A CA 1
ATOM 779 C C . LYS A 1 129 ? 2.412 27.123 33.376 1.00 128.63 630 LYS A C 1
ATOM 780 O O . LYS A 1 129 ? 1.306 26.771 33.794 1.00 132.37 630 LYS A O 1
ATOM 786 N N . ASP A 1 130 ? 2.998 28.289 33.739 1.00 120.64 631 ASP A N 1
ATOM 787 C CA . ASP A 1 130 ? 2.392 29.261 34.667 1.00 118.74 631 ASP A CA 1
ATOM 788 C C . ASP A 1 130 ? 1.125 29.936 34.054 1.00 121.18 631 ASP A C 1
ATOM 789 O O . ASP A 1 130 ? 0.259 30.419 34.789 1.00 120.39 631 ASP A O 1
ATOM 794 N N . ALA A 1 131 ? 1.022 29.943 32.710 1.00 116.97 632 ALA A N 1
ATOM 795 C CA . ALA A 1 131 ? -0.103 30.496 31.966 1.00 116.58 632 ALA A CA 1
ATOM 796 C C . ALA A 1 131 ? -1.291 29.536 32.008 1.00 125.51 632 ALA A C 1
ATOM 797 O O . ALA A 1 131 ? -2.432 29.967 32.188 1.00 126.51 632 ALA A O 1
ATOM 799 N N . GLN A 1 132 ? -1.022 28.232 31.857 1.00 124.62 633 GLN A N 1
ATOM 800 C CA . GLN A 1 132 ? -2.046 27.198 31.872 1.00 129.54 633 GLN A CA 1
ATOM 801 C C . GLN A 1 132 ? -2.594 27.027 33.290 1.00 134.64 633 GLN A C 1
ATOM 802 O O . GLN A 1 132 ? -3.781 26.752 33.463 1.00 138.99 633 GLN A O 1
ATOM 808 N N . LEU A 1 133 ? -1.743 27.252 34.298 1.00 128.92 634 LEU A N 1
ATOM 809 C CA . LEU A 1 133 ? -2.079 27.215 35.728 1.00 131.55 634 LEU A CA 1
ATOM 810 C C . LEU A 1 133 ? -3.070 28.350 36.078 1.00 134.32 634 LEU A C 1
ATOM 811 O O . LEU A 1 133 ? -3.963 28.161 36.905 1.00 136.97 634 LEU A O 1
ATOM 816 N N . GLY A 1 134 ? -2.900 29.498 35.425 1.00 126.78 635 GLY A N 1
ATOM 817 C CA . GLY A 1 134 ? -3.772 30.656 35.584 1.00 125.34 635 GLY A CA 1
ATOM 818 C C . GLY A 1 134 ? -4.883 30.751 34.549 1.00 130.74 635 GLY A C 1
ATOM 819 O O . GLY A 1 134 ? -5.597 31.756 34.513 1.00 130.00 635 GLY A O 1
ATOM 820 N N . GLY A 1 135 ? -5.024 29.713 33.713 1.00 128.80 636 GLY A N 1
ATOM 821 C CA . GLY A 1 135 ? -6.035 29.617 32.657 1.00 129.93 636 GLY A CA 1
ATOM 822 C C . GLY A 1 135 ? -5.961 30.721 31.620 1.00 127.13 636 GLY A C 1
ATOM 823 O O . GLY A 1 135 ? -6.994 31.176 31.124 1.00 128.19 636 GLY A O 1
ATOM 824 N N . VAL A 1 136 ? -4.736 31.155 31.290 1.00 117.13 637 VAL A N 1
ATOM 825 C CA . VAL A 1 136 ? -4.441 32.242 30.344 1.00 111.86 637 VAL A CA 1
ATOM 826 C C . VAL A 1 136 ? -3.778 31.658 29.071 1.00 117.11 637 VAL A C 1
ATOM 827 O O . VAL A 1 136 ? -3.104 30.627 29.132 1.00 118.25 637 VAL A O 1
ATOM 831 N N . THR A 1 137 ? -4.005 32.321 27.926 1.00 114.38 638 THR A N 1
ATOM 832 C CA . THR A 1 137 ? -3.463 31.978 26.612 1.00 115.23 638 THR A CA 1
ATOM 833 C C . THR A 1 137 ? -2.281 32.890 26.306 1.00 116.05 638 THR A C 1
ATOM 834 O O . THR A 1 137 ? -2.447 34.109 26.283 1.00 113.34 638 THR A O 1
ATOM 838 N N . LEU A 1 138 ? -1.102 32.301 26.063 1.00 112.83 639 LEU A N 1
ATOM 839 C CA . LEU A 1 138 ? 0.106 33.018 25.662 1.00 108.96 639 LEU A CA 1
ATOM 840 C C . LEU A 1 138 ? 0.235 32.997 24.157 1.00 114.59 639 LEU A C 1
ATOM 841 O O . LEU A 1 138 ? 0.379 31.927 23.572 1.00 118.79 639 LEU A O 1
ATOM 846 N N . ALA A 1 139 ? 0.213 34.166 23.532 1.00 108.66 640 ALA A N 1
ATOM 847 C CA . ALA A 1 139 ? 0.338 34.286 22.085 1.00 109.89 640 ALA A CA 1
ATOM 848 C C . ALA A 1 139 ? 1.616 35.022 21.679 1.00 110.34 640 ALA A C 1
ATOM 849 O O . ALA A 1 139 ? 2.101 35.872 22.433 1.00 106.34 640 ALA A O 1
ATOM 851 N N . VAL A 1 140 ? 2.141 34.692 20.470 1.00 108.33 641 VAL A N 1
ATOM 852 C CA . VAL A 1 140 ? 3.310 35.302 19.826 1.00 106.33 641 VAL A CA 1
ATOM 853 C C . VAL A 1 140 ? 2.889 35.817 18.444 1.00 116.05 641 VAL A C 1
ATOM 854 O O . VAL A 1 140 ? 2.419 35.036 17.616 1.00 120.52 641 VAL A O 1
ATOM 858 N N . GLU A 1 141 ? 3.066 37.123 18.196 1.00 112.55 642 GLU A N 1
ATOM 859 C CA . GLU A 1 141 ? 2.731 37.749 16.921 1.00 115.21 642 GLU A CA 1
ATOM 860 C C . GLU A 1 141 ? 3.949 38.529 16.409 1.00 121.51 642 GLU A C 1
ATOM 861 O O . GLU A 1 141 ? 4.031 39.750 16.552 1.00 120.04 642 GLU A O 1
ATOM 867 N N . CYS A 1 142 ? 4.910 37.799 15.842 1.00 121.62 643 CYS A N 1
ATOM 868 C CA . CYS A 1 142 ? 6.146 38.346 15.288 1.00 122.26 643 CYS A CA 1
ATOM 869 C C . CYS A 1 142 ? 6.319 37.879 13.844 1.00 134.96 643 CYS A C 1
ATOM 870 O O . CYS A 1 142 ? 6.230 36.672 13.564 1.00 138.56 643 CYS A O 1
ATOM 873 N N . GLU A 1 143 ? 6.602 38.829 12.933 1.00 134.16 644 GLU A N 1
ATOM 874 C CA . GLU A 1 143 ? 6.807 38.518 11.516 1.00 139.61 644 GLU A CA 1
ATOM 875 C C . GLU A 1 143 ? 8.254 38.077 11.253 1.00 146.59 644 GLU A C 1
ATOM 876 O O . GLU A 1 143 ? 9.131 38.262 12.107 1.00 143.65 644 GLU A O 1
ATOM 882 N N . GLU A 1 144 ? 8.495 37.484 10.068 1.00 148.57 645 GLU A N 1
ATOM 883 C CA . GLU A 1 144 ? 9.816 37.018 9.632 1.00 151.72 645 GLU A CA 1
ATOM 884 C C . GLU A 1 144 ? 10.726 38.212 9.262 1.00 153.62 645 GLU A C 1
ATOM 885 O O . GLU A 1 144 ? 11.955 38.086 9.309 1.00 154.54 645 GLU A O 1
ATOM 891 N N . ASP A 1 145 ? 10.101 39.369 8.928 1.00 147.12 646 ASP A N 1
ATOM 892 C CA . ASP A 1 145 ? 10.730 40.625 8.508 1.00 146.09 646 ASP A CA 1
ATOM 893 C C . ASP A 1 145 ? 11.331 41.437 9.690 1.00 140.69 646 ASP A C 1
ATOM 894 O O . ASP A 1 145 ? 12.045 42.417 9.446 1.00 140.43 646 ASP A O 1
ATOM 899 N N . VAL A 1 146 ? 11.061 41.024 10.948 1.00 129.96 647 VAL A N 1
ATOM 900 C CA . VAL A 1 146 ? 11.605 41.686 12.145 1.00 123.77 647 VAL A CA 1
ATOM 901 C C . VAL A 1 146 ? 13.123 41.383 12.209 1.00 126.81 647 VAL A C 1
ATOM 902 O O . VAL A 1 146 ? 13.928 42.272 12.515 1.00 124.08 647 VAL A O 1
ATOM 906 N N . GLY A 1 147 ? 13.470 40.140 11.872 1.00 125.77 648 GLY A N 1
ATOM 907 C CA . GLY A 1 147 ? 14.834 39.643 11.761 1.00 128.32 648 GLY A CA 1
ATOM 908 C C . GLY A 1 147 ? 15.660 39.605 13.024 1.00 127.92 648 GLY A C 1
ATOM 909 O O . GLY A 1 147 ? 15.212 39.081 14.051 1.00 124.51 648 GLY A O 1
ATOM 910 N N . LEU A 1 148 ? 16.900 40.148 12.926 1.00 124.65 649 LEU A N 1
ATOM 911 C CA . LEU A 1 148 ? 17.919 40.158 13.982 1.00 121.64 649 LEU A CA 1
ATOM 912 C C . LEU A 1 148 ? 18.251 41.557 14.528 1.00 119.87 649 LEU A C 1
ATOM 913 O O . LEU A 1 148 ? 18.475 42.503 13.760 1.00 121.32 649 LEU A O 1
ATOM 918 N N . ILE A 1 149 ? 18.360 41.645 15.865 1.00 109.93 650 ILE A N 1
ATOM 919 C CA . ILE A 1 149 ? 18.756 42.845 16.613 1.00 105.82 650 ILE A CA 1
ATOM 920 C C . ILE A 1 149 ? 20.110 42.578 17.294 1.00 109.69 650 ILE A C 1
ATOM 921 O O . ILE A 1 149 ? 20.533 41.422 17.357 1.00 111.24 650 ILE A O 1
ATOM 926 N N . ARG A 1 150 ? 20.802 43.629 17.777 1.00 104.52 651 ARG A N 1
ATOM 927 C CA . ARG A 1 150 ? 22.089 43.444 18.451 1.00 105.66 651 ARG A CA 1
ATOM 928 C C . ARG A 1 150 ? 21.996 43.903 19.897 1.00 105.62 651 ARG A C 1
ATOM 929 O O . ARG A 1 150 ? 21.776 45.085 20.169 1.00 103.45 651 ARG A O 1
ATOM 937 N N . GLY A 1 151 ? 22.121 42.937 20.802 1.00 100.89 652 GLY A N 1
ATOM 938 C CA . GLY A 1 151 ? 22.014 43.119 22.242 1.00 95.91 652 GLY A CA 1
ATOM 939 C C . GLY A 1 151 ? 22.493 41.914 23.021 1.00 100.96 652 GLY A C 1
ATOM 940 O O . GLY A 1 151 ? 23.160 41.026 22.477 1.00 105.03 652 GLY A O 1
ATOM 941 N N . ASP A 1 152 ? 22.164 41.892 24.315 1.00 94.17 653 ASP A N 1
ATOM 942 C CA . ASP A 1 152 ? 22.522 40.822 25.237 1.00 94.63 653 ASP A CA 1
ATOM 943 C C . ASP A 1 152 ? 21.331 39.879 25.335 1.00 96.93 653 ASP A C 1
ATOM 944 O O . ASP A 1 152 ? 20.272 40.284 25.790 1.00 94.30 653 ASP A O 1
ATOM 949 N N . GLY A 1 153 ? 21.506 38.652 24.850 1.00 97.13 654 GLY A N 1
ATOM 950 C CA . GLY A 1 153 ? 20.477 37.616 24.831 1.00 96.73 654 GLY A CA 1
ATOM 951 C C . GLY A 1 153 ? 19.893 37.264 26.181 1.00 96.82 654 GLY A C 1
ATOM 952 O O . GLY A 1 153 ? 18.668 37.158 26.327 1.00 94.97 654 GLY A O 1
ATOM 953 N N . LYS A 1 154 ? 20.771 37.086 27.174 1.00 91.42 655 LYS A N 1
ATOM 954 C CA . LYS A 1 154 ? 20.379 36.742 28.531 1.00 88.90 655 LYS A CA 1
ATOM 955 C C . LYS A 1 154 ? 19.541 37.847 29.135 1.00 89.48 655 LYS A C 1
ATOM 956 O O . LYS A 1 154 ? 18.481 37.575 29.689 1.00 88.68 655 LYS A O 1
ATOM 962 N N . ARG A 1 155 ? 20.008 39.094 29.011 1.00 84.97 656 ARG A N 1
ATOM 963 C CA . ARG A 1 155 ? 19.350 40.244 29.606 1.00 82.20 656 ARG A CA 1
ATOM 964 C C . ARG A 1 155 ? 18.041 40.563 28.919 1.00 85.23 656 ARG A C 1
ATOM 965 O O . ARG A 1 155 ? 17.085 40.895 29.617 1.00 82.52 656 ARG A O 1
ATOM 973 N N . LEU A 1 156 ? 17.958 40.376 27.588 1.00 84.44 657 LEU A N 1
ATOM 974 C CA . LEU A 1 156 ? 16.707 40.581 26.854 1.00 83.75 657 LEU A CA 1
ATOM 975 C C . LEU A 1 156 ? 15.690 39.450 27.161 1.00 87.42 657 LEU A C 1
ATOM 976 O O . LEU A 1 156 ? 14.501 39.741 27.275 1.00 85.40 657 LEU A O 1
ATOM 981 N N . ALA A 1 157 ? 16.163 38.209 27.398 1.00 86.42 658 ALA A N 1
ATOM 982 C CA . ALA A 1 157 ? 15.308 37.068 27.782 1.00 87.53 658 ALA A CA 1
ATOM 983 C C . ALA A 1 157 ? 14.707 37.288 29.167 1.00 89.79 658 ALA A C 1
ATOM 984 O O . ALA A 1 157 ? 13.527 37.018 29.402 1.00 90.68 658 ALA A O 1
ATOM 986 N N . GLN A 1 158 ? 15.522 37.818 30.068 1.00 84.71 659 GLN A N 1
ATOM 987 C CA . GLN A 1 158 ? 15.150 38.156 31.435 1.00 82.46 659 GLN A CA 1
ATOM 988 C C . GLN A 1 158 ? 14.126 39.319 31.425 1.00 84.06 659 GLN A C 1
ATOM 989 O O . GLN A 1 158 ? 13.158 39.283 32.191 1.00 83.97 659 GLN A O 1
ATOM 995 N N . THR A 1 159 ? 14.306 40.304 30.521 1.00 78.22 660 THR A N 1
ATOM 996 C CA . THR A 1 159 ? 13.383 41.428 30.367 1.00 76.79 660 THR A CA 1
ATOM 997 C C . THR A 1 159 ? 11.976 40.897 29.984 1.00 81.49 660 THR A C 1
ATOM 998 O O . THR A 1 159 ? 10.986 41.225 30.654 1.00 81.22 660 THR A O 1
ATOM 1002 N N . LEU A 1 160 ? 11.906 40.051 28.945 1.00 78.60 661 LEU A N 1
ATOM 1003 C CA . LEU A 1 160 ? 10.648 39.458 28.493 1.00 79.45 661 LEU A CA 1
ATOM 1004 C C . LEU A 1 160 ? 10.007 38.591 29.564 1.00 83.79 661 LEU A C 1
ATOM 1005 O O . LEU A 1 160 ? 8.790 38.680 29.769 1.00 84.78 661 LEU A O 1
ATOM 1010 N N . ASP A 1 161 ? 10.814 37.826 30.297 1.00 79.81 662 ASP A N 1
ATOM 1011 C CA . ASP A 1 161 ? 10.309 36.991 31.377 1.00 81.92 662 ASP A CA 1
ATOM 1012 C C . ASP A 1 161 ? 9.581 37.815 32.434 1.00 88.06 662 ASP A C 1
ATOM 1013 O O . ASP A 1 161 ? 8.472 37.440 32.838 1.00 89.78 662 ASP A O 1
ATOM 1018 N N . HIS A 1 162 ? 10.178 38.958 32.845 1.00 83.58 663 HIS A N 1
ATOM 1019 C CA . HIS A 1 162 ? 9.592 39.842 33.848 1.00 82.84 663 HIS A CA 1
ATOM 1020 C C . HIS A 1 162 ? 8.293 40.427 33.372 1.00 84.21 663 HIS A C 1
ATOM 1021 O O . HIS A 1 162 ? 7.345 40.473 34.157 1.00 84.28 663 HIS A O 1
ATOM 1028 N N . LEU A 1 163 ? 8.232 40.833 32.078 1.00 77.40 664 LEU A N 1
ATOM 1029 C CA . LEU A 1 163 ? 7.031 41.402 31.483 1.00 76.16 664 LEU A CA 1
ATOM 1030 C C . LEU A 1 163 ? 5.904 40.372 31.331 1.00 83.52 664 LEU A C 1
ATOM 1031 O O . LEU A 1 163 ? 4.756 40.714 31.602 1.00 85.72 664 LEU A O 1
ATOM 1036 N N . VAL A 1 164 ? 6.225 39.117 30.953 1.00 80.99 665 VAL A N 1
ATOM 1037 C CA . VAL A 1 164 ? 5.240 38.026 30.808 1.00 82.53 665 VAL A CA 1
ATOM 1038 C C . VAL A 1 164 ? 4.655 37.604 32.180 1.00 87.51 665 VAL A C 1
ATOM 1039 O O . VAL A 1 164 ? 3.440 37.378 32.281 1.00 88.86 665 VAL A O 1
ATOM 1043 N N . GLU A 1 165 ? 5.499 37.486 33.219 1.00 82.59 666 GLU A N 1
ATOM 1044 C CA . GLU A 1 165 ? 5.016 37.070 34.532 1.00 84.94 666 GLU A CA 1
ATOM 1045 C C . GLU A 1 165 ? 4.198 38.176 35.170 1.00 89.67 666 GLU A C 1
ATOM 1046 O O . GLU A 1 165 ? 3.190 37.878 35.826 1.00 92.43 666 GLU A O 1
ATOM 1052 N N . ASN A 1 166 ? 4.585 39.450 34.924 1.00 84.32 667 ASN A N 1
ATOM 1053 C CA . ASN A 1 166 ? 3.826 40.625 35.371 1.00 84.16 667 ASN A CA 1
ATOM 1054 C C . ASN A 1 166 ? 2.438 40.603 34.713 1.00 91.43 667 ASN A C 1
ATOM 1055 O O . ASN A 1 166 ? 1.430 40.804 35.407 1.00 96.04 667 ASN A O 1
ATOM 1060 N N . ALA A 1 167 ? 2.396 40.318 33.385 1.00 84.61 668 ALA A N 1
ATOM 1061 C CA . ALA A 1 167 ? 1.169 40.215 32.595 1.00 85.65 668 ALA A CA 1
ATOM 1062 C C . ALA A 1 167 ? 0.276 39.070 33.096 1.00 94.62 668 ALA A C 1
ATOM 1063 O O . ALA A 1 167 ? -0.914 39.287 33.289 1.00 97.38 668 ALA A O 1
ATOM 1065 N N . LEU A 1 168 ? 0.854 37.873 33.364 1.00 92.35 669 LEU A N 1
ATOM 1066 C CA . LEU A 1 168 ? 0.098 36.709 33.841 1.00 95.61 669 LEU A CA 1
ATOM 1067 C C . LEU A 1 168 ? -0.566 36.949 35.205 1.00 103.04 669 LEU A C 1
ATOM 1068 O O . LEU A 1 168 ? -1.656 36.426 35.458 1.00 106.50 669 LEU A O 1
ATOM 1073 N N . ARG A 1 169 ? 0.086 37.745 36.062 1.00 99.08 670 ARG A N 1
ATOM 1074 C CA . ARG A 1 169 ? -0.389 38.079 37.404 1.00 101.89 670 ARG A CA 1
ATOM 1075 C C . ARG A 1 169 ? -1.601 39.013 37.371 1.00 107.01 670 ARG A C 1
ATOM 1076 O O . ARG A 1 169 ? -2.410 38.983 38.297 1.00 110.30 670 ARG A O 1
ATOM 1084 N N . GLN A 1 170 ? -1.713 39.838 36.315 1.00 100.90 671 GLN A N 1
ATOM 1085 C CA . GLN A 1 170 ? -2.772 40.828 36.100 1.00 101.28 671 GLN A CA 1
ATOM 1086 C C . GLN A 1 170 ? -3.968 40.262 35.311 1.00 109.02 671 GLN A C 1
ATOM 1087 O O . GLN A 1 170 ? -5.085 40.767 35.471 1.00 112.54 671 GLN A O 1
ATOM 1093 N N . THR A 1 171 ? -3.726 39.262 34.421 1.00 104.51 672 THR A N 1
ATOM 1094 C CA . THR A 1 171 ? -4.733 38.652 33.539 1.00 106.39 672 THR A CA 1
ATOM 1095 C C . THR A 1 171 ? -5.603 37.598 34.282 1.00 116.02 672 THR A C 1
ATOM 1096 O O . THR A 1 171 ? -5.059 36.694 34.927 1.00 117.19 672 THR A O 1
ATOM 1100 N N . PRO A 1 172 ? -6.957 37.691 34.178 1.00 115.41 673 PRO A N 1
ATOM 1101 C CA . PRO A 1 172 ? -7.808 36.690 34.835 1.00 120.34 673 PRO A CA 1
ATOM 1102 C C . PRO A 1 172 ? -7.937 35.409 33.984 1.00 124.69 673 PRO A C 1
ATOM 1103 O O . PRO A 1 172 ? -7.539 35.429 32.813 1.00 121.01 673 PRO A O 1
ATOM 1107 N N . PRO A 1 173 ? -8.486 34.288 34.521 1.00 126.24 674 PRO A N 1
ATOM 1108 C CA . PRO A 1 173 ? -8.601 33.074 33.695 1.00 128.98 674 PRO A CA 1
ATOM 1109 C C . PRO A 1 173 ? -9.562 33.281 32.521 1.00 134.70 674 PRO A C 1
ATOM 1110 O O . PRO A 1 173 ? -10.636 33.873 32.677 1.00 136.63 674 PRO A O 1
ATOM 1114 N N . GLY A 1 174 ? -9.131 32.828 31.349 1.00 129.56 675 GLY A N 1
ATOM 1115 C CA . GLY A 1 174 ? -9.850 33.001 30.094 1.00 129.82 675 GLY A CA 1
ATOM 1116 C C . GLY A 1 174 ? -9.246 34.123 29.272 1.00 127.97 675 GLY A C 1
ATOM 1117 O O . GLY A 1 174 ? -9.526 34.241 28.079 1.00 127.55 675 GLY A O 1
ATOM 1118 N N . GLY A 1 175 ? -8.392 34.926 29.911 1.00 120.24 676 GLY A N 1
ATOM 1119 C CA . GLY A 1 175 ? -7.705 36.052 29.289 1.00 114.57 676 GLY A CA 1
ATOM 1120 C C . GLY A 1 175 ? -6.572 35.663 28.361 1.00 113.28 676 GLY A C 1
ATOM 1121 O O . GLY A 1 175 ? -6.280 34.477 28.179 1.00 114.23 676 GLY A O 1
ATOM 1122 N N . ARG A 1 176 ? -5.927 36.677 27.767 1.00 104.98 677 ARG A N 1
ATOM 1123 C CA . ARG A 1 176 ? -4.819 36.512 26.827 1.00 102.24 677 ARG A CA 1
ATOM 1124 C C . ARG A 1 176 ? -3.669 37.477 27.123 1.00 100.01 677 ARG A C 1
ATOM 1125 O O . ARG A 1 176 ? -3.889 38.648 27.459 1.00 98.47 677 ARG A O 1
ATOM 1133 N N . VAL A 1 177 ? -2.439 36.969 26.953 1.00 93.18 678 VAL A N 1
ATOM 1134 C CA . VAL A 1 177 ? -1.172 37.692 27.075 1.00 87.93 678 VAL A CA 1
ATOM 1135 C C . VAL A 1 177 ? -0.458 37.527 25.725 1.00 92.05 678 VAL A C 1
ATOM 1136 O O . VAL A 1 177 ? -0.213 36.402 25.288 1.00 93.48 678 VAL A O 1
ATOM 1140 N N . THR A 1 178 ? -0.165 38.642 25.053 1.00 87.41 679 THR A N 1
ATOM 1141 C CA . THR A 1 178 ? 0.461 38.602 23.737 1.00 88.06 679 THR A CA 1
ATOM 1142 C C . THR A 1 178 ? 1.863 39.187 23.758 1.00 89.66 679 THR A C 1
ATOM 1143 O O . THR A 1 178 ? 2.072 40.265 24.308 1.00 87.36 679 THR A O 1
ATOM 1147 N N . LEU A 1 179 ? 2.800 38.478 23.118 1.00 87.76 680 LEU A N 1
ATOM 1148 C CA . LEU A 1 179 ? 4.201 38.849 22.914 1.00 86.00 680 LEU A CA 1
ATOM 1149 C C . LEU A 1 179 ? 4.389 39.207 21.464 1.00 91.37 680 LEU A C 1
ATOM 1150 O O . LEU A 1 179 ? 4.321 38.316 20.617 1.00 95.48 680 LEU A O 1
ATOM 1155 N N . SER A 1 180 ? 4.611 40.477 21.155 1.00 85.81 681 SER A N 1
ATOM 1156 C CA . SER A 1 180 ? 4.798 40.892 19.759 1.00 87.97 681 SER A CA 1
ATOM 1157 C C . SER A 1 180 ? 6.089 41.708 19.568 1.00 90.83 681 SER A C 1
ATOM 1158 O O . SER A 1 180 ? 6.661 42.223 20.533 1.00 88.69 681 SER A O 1
ATOM 1161 N N . ALA A 1 181 ? 6.535 41.815 18.313 1.00 88.07 682 ALA A N 1
ATOM 1162 C CA . ALA A 1 181 ? 7.706 42.584 17.919 1.00 86.43 682 ALA A CA 1
ATOM 1163 C C . ALA A 1 181 ? 7.441 43.284 16.605 1.00 93.63 682 ALA A C 1
ATOM 1164 O O . ALA A 1 181 ? 6.679 42.776 15.779 1.00 96.89 682 ALA A O 1
ATOM 1166 N N . ARG A 1 182 ? 8.054 44.455 16.404 1.00 89.60 683 ARG A N 1
ATOM 1167 C CA . ARG A 1 182 ? 7.875 45.236 15.183 1.00 92.05 683 ARG A CA 1
ATOM 1168 C C . ARG A 1 182 ? 9.102 46.092 14.906 1.00 95.79 683 ARG A C 1
ATOM 1169 O O . ARG A 1 182 ? 9.598 46.767 15.807 1.00 94.64 683 ARG A O 1
ATOM 1177 N N . ARG A 1 183 ? 9.580 46.064 13.656 1.00 94.05 684 ARG A N 1
ATOM 1178 C CA . ARG A 1 183 ? 10.682 46.888 13.172 1.00 94.71 684 ARG A CA 1
ATOM 1179 C C . ARG A 1 183 ? 10.074 48.064 12.414 1.00 101.79 684 ARG A C 1
ATOM 1180 O O . ARG A 1 183 ? 9.585 47.885 11.298 1.00 105.56 684 ARG A O 1
ATOM 1188 N N . ALA A 1 184 ? 10.043 49.245 13.034 1.00 96.04 685 ALA A N 1
ATOM 1189 C CA . ALA A 1 184 ? 9.478 50.452 12.419 1.00 96.20 685 ALA A CA 1
ATOM 1190 C C . ALA A 1 184 ? 10.071 51.699 13.046 1.00 98.51 685 ALA A C 1
ATOM 1191 O O . ALA A 1 184 ? 10.345 51.715 14.243 1.00 96.49 685 ALA A O 1
ATOM 1193 N N . LEU A 1 185 ? 10.250 52.741 12.231 1.00 97.72 686 LEU A N 1
ATOM 1194 C CA . LEU A 1 185 ? 10.738 54.090 12.572 1.00 97.52 686 LEU A CA 1
ATOM 1195 C C . LEU A 1 185 ? 12.135 54.074 13.198 1.00 99.60 686 LEU A C 1
ATOM 1196 O O . LEU A 1 185 ? 12.364 54.746 14.205 1.00 97.14 686 LEU A O 1
ATOM 1201 N N . GLY A 1 186 ? 13.047 53.331 12.579 1.00 97.60 687 GLY A N 1
ATOM 1202 C CA . GLY A 1 186 ? 14.443 53.201 12.997 1.00 96.78 687 GLY A CA 1
ATOM 1203 C C . GLY A 1 186 ? 14.668 52.570 14.352 1.00 94.04 687 GLY A C 1
ATOM 1204 O O . GLY A 1 186 ? 15.627 52.920 15.045 1.00 92.92 687 GLY A O 1
ATOM 1205 N N . GLU A 1 187 ? 13.805 51.621 14.726 1.00 87.32 688 GLU A N 1
ATOM 1206 C CA . GLU A 1 187 ? 13.887 50.901 16.001 1.00 83.32 688 GLU A CA 1
ATOM 1207 C C . GLU A 1 187 ? 13.153 49.556 15.933 1.00 88.51 688 GLU A C 1
ATOM 1208 O O . GLU A 1 187 ? 12.370 49.302 15.009 1.00 88.33 688 GLU A O 1
ATOM 1214 N N . VAL A 1 188 ? 13.355 48.736 16.973 1.00 84.80 689 VAL A N 1
ATOM 1215 C CA . VAL A 1 188 ? 12.617 47.504 17.158 1.00 84.86 689 VAL A CA 1
ATOM 1216 C C . VAL A 1 188 ? 11.874 47.669 18.474 1.00 86.82 689 VAL A C 1
ATOM 1217 O O . VAL A 1 188 ? 12.465 48.094 19.461 1.00 86.31 689 VAL A O 1
ATOM 1221 N N . ARG A 1 189 ? 10.573 47.405 18.468 1.00 84.29 690 ARG A N 1
ATOM 1222 C CA . ARG A 1 189 ? 9.762 47.506 19.672 1.00 82.04 690 ARG A CA 1
ATOM 1223 C C . ARG A 1 189 ? 9.185 46.147 20.051 1.00 87.65 690 ARG A C 1
ATOM 1224 O O . ARG A 1 189 ? 8.554 45.486 19.230 1.00 91.58 690 ARG A O 1
ATOM 1232 N N . LEU A 1 190 ? 9.427 45.727 21.292 1.00 82.11 691 LEU A N 1
ATOM 1233 C CA . LEU A 1 190 ? 8.919 44.472 21.846 1.00 82.70 691 LEU A CA 1
ATOM 1234 C C . LEU A 1 190 ? 7.713 44.795 22.720 1.00 88.17 691 LEU A C 1
ATOM 1235 O O . LEU A 1 190 ? 7.839 45.582 23.655 1.00 88.79 691 LEU A O 1
ATOM 1240 N N . ASP A 1 191 ? 6.540 44.249 22.396 1.00 84.62 692 ASP A N 1
ATOM 1241 C CA . ASP A 1 191 ? 5.340 44.544 23.182 1.00 83.83 692 ASP A CA 1
ATOM 1242 C C . ASP A 1 191 ? 4.849 43.325 23.951 1.00 85.99 692 ASP A C 1
ATOM 1243 O O . ASP A 1 191 ? 4.971 42.199 23.475 1.00 88.12 692 ASP A O 1
ATOM 1248 N N . VAL A 1 192 ? 4.321 43.546 25.155 1.00 79.65 693 VAL A N 1
ATOM 1249 C CA . VAL A 1 192 ? 3.739 42.492 25.986 1.00 79.78 693 VAL A CA 1
ATOM 1250 C C . VAL A 1 192 ? 2.387 43.044 26.445 1.00 86.46 693 VAL A C 1
ATOM 1251 O O . VAL A 1 192 ? 2.290 43.849 27.382 1.00 85.56 693 VAL A O 1
ATOM 1255 N N . SER A 1 193 ? 1.355 42.667 25.696 1.00 86.49 694 SER A N 1
ATOM 1256 C CA . SER A 1 193 ? -0.024 43.098 25.887 1.00 87.06 694 SER A CA 1
ATOM 1257 C C . SER A 1 193 ? -0.785 42.083 26.744 1.00 90.58 694 SER A C 1
ATOM 1258 O O . SER A 1 193 ? -0.492 40.891 26.706 1.00 89.87 694 SER A O 1
ATOM 1261 N N . ASP A 1 194 ? -1.733 42.560 27.541 1.00 87.92 695 ASP A N 1
ATOM 1262 C CA . ASP A 1 194 ? -2.542 41.679 28.374 1.00 91.03 695 ASP A CA 1
ATOM 1263 C C . ASP A 1 194 ? -3.981 42.160 28.395 1.00 97.14 695 ASP A C 1
ATOM 1264 O O . ASP A 1 194 ? -4.235 43.361 28.316 1.00 94.54 695 ASP A O 1
ATOM 1269 N N . THR A 1 195 ? -4.923 41.206 28.491 1.00 98.64 696 THR A N 1
ATOM 1270 C CA . THR A 1 195 ? -6.358 41.499 28.515 1.00 102.83 696 THR A CA 1
ATOM 1271 C C . THR A 1 195 ? -6.833 41.544 29.974 1.00 111.19 696 THR A C 1
ATOM 1272 O O . THR A 1 195 ? -8.012 41.309 30.266 1.00 115.92 696 THR A O 1
ATOM 1276 N N . GLY A 1 196 ? -5.906 41.858 30.868 1.00 106.10 697 GLY A N 1
ATOM 1277 C CA . GLY A 1 196 ? -6.173 41.925 32.289 1.00 108.81 697 GLY A CA 1
ATOM 1278 C C . GLY A 1 196 ? -6.774 43.222 32.752 1.00 117.20 697 GLY A C 1
ATOM 1279 O O . GLY A 1 196 ? -7.320 44.009 31.973 1.00 117.05 697 GLY A O 1
ATOM 1280 N N . ARG A 1 197 ? -6.682 43.405 34.059 1.00 117.69 698 ARG A N 1
ATOM 1281 C CA . ARG A 1 197 ? -7.064 44.613 34.745 1.00 119.39 698 ARG A CA 1
ATOM 1282 C C . ARG A 1 197 ? -6.016 45.648 34.384 1.00 118.78 698 ARG A C 1
ATOM 1283 O O . ARG A 1 197 ? -4.803 45.349 34.336 1.00 113.86 698 ARG A O 1
ATOM 1285 N N . GLY A 1 198 ? -6.484 46.837 34.067 1.00 115.72 699 GLY A N 1
ATOM 1286 C CA . GLY A 1 198 ? -5.559 47.899 33.732 1.00 112.01 699 GLY A CA 1
ATOM 1287 C C . GLY A 1 198 ? -4.890 48.453 34.970 1.00 113.30 699 GLY A C 1
ATOM 1288 O O . GLY A 1 198 ? -5.370 48.257 36.093 1.00 116.66 699 GLY A O 1
ATOM 1289 N N . VAL A 1 199 ? -3.772 49.134 34.766 1.00 103.45 700 VAL A N 1
ATOM 1290 C CA . VAL A 1 199 ? -3.046 49.805 35.824 1.00 101.37 700 VAL A CA 1
ATOM 1291 C C . VAL A 1 199 ? -3.865 51.061 36.219 1.00 108.32 700 VAL A C 1
ATOM 1292 O O . VAL A 1 199 ? -4.157 51.880 35.337 1.00 109.47 700 VAL A O 1
ATOM 1296 N N . PRO A 1 200 ? -4.314 51.236 37.488 1.00 105.62 701 PRO A N 1
ATOM 1297 C CA . PRO A 1 200 ? -5.028 52.485 37.818 1.00 107.78 701 PRO A CA 1
ATOM 1298 C C . PRO A 1 200 ? -4.113 53.698 37.604 1.00 105.25 701 PRO A C 1
ATOM 1299 O O . PRO A 1 200 ? -2.918 53.631 37.883 1.00 100.66 701 PRO A O 1
ATOM 1303 N N . PHE A 1 201 ? -4.682 54.788 37.082 1.00 102.70 702 PHE A N 1
ATOM 1304 C CA . PHE A 1 201 ? -4.008 56.033 36.715 1.00 100.40 702 PHE A CA 1
ATOM 1305 C C . PHE A 1 201 ? -2.888 56.501 37.702 1.00 105.13 702 PHE A C 1
ATOM 1306 O O . PHE A 1 201 ? -1.818 56.937 37.247 1.00 101.39 702 PHE A O 1
ATOM 1314 N N . HIS A 1 202 ? -3.162 56.480 39.022 1.00 106.68 703 HIS A N 1
ATOM 1315 C CA . HIS A 1 202 ? -2.231 56.976 40.041 1.00 107.62 703 HIS A CA 1
ATOM 1316 C C . HIS A 1 202 ? -0.941 56.158 40.128 1.00 109.14 703 HIS A C 1
ATOM 1317 O O . HIS A 1 202 ? 0.091 56.723 40.495 1.00 107.92 703 HIS A O 1
ATOM 1324 N N . VAL A 1 203 ? -0.974 54.863 39.781 1.00 104.65 704 VAL A N 1
ATOM 1325 C CA . VAL A 1 203 ? 0.246 54.061 39.852 1.00 101.54 704 VAL A CA 1
ATOM 1326 C C . VAL A 1 203 ? 0.959 54.018 38.475 1.00 102.03 704 VAL A C 1
ATOM 1327 O O . VAL A 1 203 ? 2.130 53.644 38.436 1.00 100.32 704 VAL A O 1
ATOM 1331 N N . GLN A 1 204 ? 0.295 54.465 37.384 1.00 97.24 705 GLN A N 1
ATOM 1332 C CA . GLN A 1 204 ? 0.847 54.467 36.021 1.00 93.10 705 GLN A CA 1
ATOM 1333 C C . GLN A 1 204 ? 2.171 55.260 35.876 1.00 94.64 705 GLN A C 1
ATOM 1334 O O . GLN A 1 2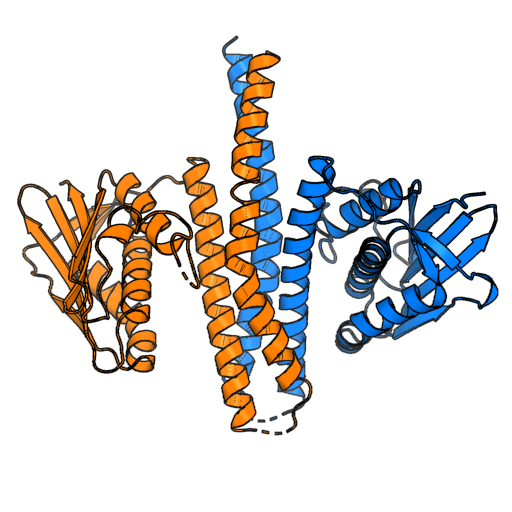04 ? 3.063 54.831 35.128 1.00 92.22 705 GLN A O 1
ATOM 1340 N N . ALA A 1 205 ? 2.316 56.365 36.619 1.00 92.92 706 ALA A N 1
ATOM 1341 C CA . ALA A 1 205 ? 3.509 57.229 36.592 1.00 91.53 706 ALA A CA 1
ATOM 1342 C C . ALA A 1 205 ? 4.702 56.609 37.339 1.00 95.17 706 ALA A C 1
ATOM 1343 O O . ALA A 1 205 ? 5.853 56.963 37.057 1.00 93.52 706 ALA A O 1
ATOM 1345 N N . HIS A 1 206 ? 4.422 55.711 38.301 1.00 92.22 707 HIS A N 1
ATOM 1346 C CA . HIS A 1 206 ? 5.415 55.062 39.157 1.00 89.93 707 HIS A CA 1
ATOM 1347 C C . HIS A 1 206 ? 5.545 53.564 38.860 1.00 87.03 707 HIS A C 1
ATOM 1348 O O . HIS A 1 206 ? 6.093 52.824 39.677 1.00 84.99 707 HIS A O 1
ATOM 1355 N N . ILE A 1 207 ? 5.059 53.115 37.702 1.00 80.63 708 ILE A N 1
ATOM 1356 C CA . ILE A 1 207 ? 5.021 51.690 37.388 1.00 78.66 708 ILE A CA 1
ATOM 1357 C C . ILE A 1 207 ? 6.429 51.048 37.360 1.00 80.60 708 ILE A C 1
ATOM 1358 O O . ILE A 1 207 ? 6.550 49.903 37.790 1.00 82.34 708 ILE A O 1
ATOM 1363 N N . PHE A 1 208 ? 7.479 51.803 36.959 1.00 73.85 709 PHE A N 1
ATOM 1364 C CA . PHE A 1 208 ? 8.857 51.314 36.855 1.00 69.80 709 PHE A CA 1
ATOM 1365 C C . PHE A 1 208 ? 9.711 51.666 38.097 1.00 75.20 709 PHE A C 1
ATOM 1366 O O . PHE A 1 208 ? 10.937 51.518 38.063 1.00 76.21 709 PHE A O 1
ATOM 1374 N N . ASP A 1 209 ? 9.064 52.078 39.200 1.00 72.49 710 ASP A N 1
ATOM 1375 C CA . ASP A 1 209 ? 9.723 52.365 40.476 1.00 73.45 710 ASP A CA 1
ATOM 1376 C C . ASP A 1 209 ? 9.829 51.089 41.281 1.00 78.06 710 ASP A C 1
ATOM 1377 O O . ASP A 1 209 ? 8.951 50.230 41.202 1.00 79.15 710 ASP A O 1
ATOM 1382 N N . ARG A 1 210 ? 10.917 50.953 42.034 1.00 75.02 711 ARG A N 1
ATOM 1383 C CA . ARG A 1 210 ? 11.228 49.811 42.884 1.00 74.84 711 ARG A CA 1
ATOM 1384 C C . ARG A 1 210 ? 10.238 49.675 43.987 1.00 84.03 711 ARG A C 1
ATOM 1385 O O . ARG A 1 210 ? 9.986 50.653 44.705 1.00 85.68 711 ARG A O 1
ATOM 1393 N N . PHE A 1 211 ? 9.706 48.453 44.160 1.00 83.59 712 PHE A N 1
ATOM 1394 C CA . PHE A 1 211 ? 8.767 48.107 45.231 1.00 87.59 712 PHE A CA 1
ATOM 1395 C C . PHE A 1 211 ? 7.562 49.076 45.300 1.00 97.88 712 PHE A C 1
ATOM 1396 O O . PHE A 1 211 ? 7.207 49.557 46.390 1.00 99.81 712 PHE A O 1
ATOM 1404 N N . VAL A 1 212 ? 6.943 49.348 44.121 1.00 96.63 713 VAL A N 1
ATOM 1405 C CA . VAL A 1 212 ? 5.761 50.202 43.987 1.00 99.09 713 VAL A CA 1
ATOM 1406 C C . VAL A 1 212 ? 4.514 49.379 44.419 1.00 111.87 713 VAL A C 1
ATOM 1407 O O . VAL A 1 212 ? 4.355 48.212 44.021 1.00 109.97 713 VAL A O 1
ATOM 1411 N N . GLY A 1 213 ? 3.693 49.993 45.274 1.00 117.99 714 GLY A N 1
ATOM 1412 C CA . GLY A 1 213 ? 2.484 49.396 45.837 1.00 124.63 714 GLY A CA 1
ATOM 1413 C C . GLY A 1 213 ? 1.365 49.159 44.839 1.00 134.85 714 GLY A C 1
ATOM 1414 O O . GLY A 1 213 ? 0.664 50.104 44.452 1.00 135.46 714 GLY A O 1
ATOM 1415 N N . ARG A 1 214 ? 1.194 47.878 44.423 1.00 135.05 715 ARG A N 1
ATOM 1416 C CA . ARG A 1 214 ? 0.158 47.422 43.484 1.00 136.85 715 ARG A CA 1
ATOM 1417 C C . ARG A 1 214 ? -0.906 46.582 44.232 1.00 149.07 715 ARG A C 1
ATOM 1418 O O . ARG A 1 214 ? -0.553 45.747 45.080 1.00 150.80 715 ARG A O 1
ATOM 1420 N N . ASP A 1 215 ? -2.204 46.834 43.931 1.00 150.04 716 ASP A N 1
ATOM 1421 C CA . ASP A 1 215 ? -3.361 46.185 44.562 1.00 156.29 716 ASP A CA 1
ATOM 1422 C C . ASP A 1 215 ? -3.504 44.693 44.191 1.00 162.41 716 ASP A C 1
ATOM 1423 O O . ASP A 1 215 ? -3.742 43.873 45.084 1.00 165.81 716 ASP A O 1
ATOM 1425 N N . ARG A 1 216 ? -3.382 44.351 42.883 1.00 156.61 717 ARG A N 1
ATOM 1426 C CA . ARG A 1 216 ? -3.505 42.982 42.354 1.00 156.93 717 ARG A CA 1
ATOM 1427 C C . ARG A 1 216 ? -2.337 42.075 42.802 1.00 159.69 717 ARG A C 1
ATOM 1428 O O . ARG A 1 216 ? -2.544 40.881 43.044 1.00 162.15 717 ARG A O 1
ATOM 1430 N N . GLY A 1 217 ? -1.139 42.659 42.895 1.00 151.98 718 GLY A N 1
ATOM 1431 C CA . GLY A 1 217 ? 0.098 41.991 43.288 1.00 149.77 718 GLY A CA 1
ATOM 1432 C C . GLY A 1 217 ? 1.314 42.825 42.935 1.00 147.67 718 GLY A C 1
ATOM 1433 O O . GLY A 1 217 ? 1.353 43.446 41.866 1.00 144.80 718 GLY A O 1
ATOM 1434 N N . GLY A 1 218 ? 2.302 42.836 43.830 1.00 141.96 719 GLY A N 1
ATOM 1435 C CA . GLY A 1 218 ? 3.528 43.613 43.663 1.00 136.57 719 GLY A CA 1
ATOM 1436 C C . GLY A 1 218 ? 4.547 43.087 42.660 1.00 132.47 719 GLY A C 1
ATOM 1437 O O . GLY A 1 218 ? 4.932 41.912 42.738 1.00 133.29 719 GLY A O 1
ATOM 1438 N N . PRO A 1 219 ? 5.064 43.959 41.740 1.00 121.12 720 PRO A N 1
ATOM 1439 C CA . PRO A 1 219 ? 6.108 43.505 40.788 1.00 116.20 720 PRO A CA 1
ATOM 1440 C C . PRO A 1 219 ? 7.541 43.497 41.380 1.00 112.10 720 PRO A C 1
ATOM 1441 O O . PRO A 1 219 ? 8.470 43.008 40.716 1.00 109.28 720 PRO A O 1
ATOM 1445 N N . GLY A 1 220 ? 7.686 44.049 42.601 1.00 103.73 721 GLY A N 1
ATOM 1446 C CA . GLY A 1 220 ? 8.931 44.173 43.343 1.00 100.55 721 GLY A CA 1
ATOM 1447 C C . GLY A 1 220 ? 9.951 44.997 42.592 1.00 96.55 721 GLY A C 1
ATOM 1448 O O . GLY A 1 220 ? 9.744 46.197 42.345 1.00 94.42 721 GLY A O 1
ATOM 1449 N N . LEU A 1 221 ? 11.040 44.324 42.176 1.00 88.58 722 LEU A N 1
ATOM 1450 C CA . LEU A 1 221 ? 12.130 44.935 41.394 1.00 83.91 722 LEU A CA 1
ATOM 1451 C C . LEU A 1 221 ? 12.057 44.566 39.896 1.00 83.53 722 LEU A C 1
ATOM 1452 O O . LEU A 1 221 ? 12.789 45.141 39.084 1.00 82.18 722 LEU A O 1
ATOM 1457 N N . GLY A 1 222 ? 11.129 43.672 39.552 1.00 78.04 723 GLY A N 1
ATOM 1458 C CA . GLY A 1 222 ? 10.893 43.222 38.191 1.00 76.90 723 GLY A CA 1
ATOM 1459 C C . GLY A 1 222 ? 10.809 44.299 37.123 1.00 80.90 723 GLY A C 1
ATOM 1460 O O . GLY A 1 222 ? 11.523 44.218 36.119 1.00 79.80 723 GLY A O 1
ATOM 1461 N N . LEU A 1 223 ? 9.931 45.312 37.312 1.00 77.61 724 LEU A N 1
ATOM 1462 C CA . LEU A 1 223 ? 9.734 46.362 36.306 1.00 75.38 724 LEU A CA 1
ATOM 1463 C C . LEU A 1 223 ? 10.848 47.405 36.325 1.00 75.01 724 LEU A C 1
ATOM 1464 O O . LEU A 1 223 ? 11.135 47.980 35.284 1.00 74.92 724 LEU A O 1
ATOM 1469 N N . ALA A 1 224 ? 11.503 47.610 37.466 1.00 70.12 725 ALA A N 1
ATOM 1470 C CA . ALA A 1 224 ? 12.642 48.522 37.589 1.00 68.93 725 ALA A CA 1
ATOM 1471 C C . ALA A 1 224 ? 13.831 47.935 36.863 1.00 70.21 725 ALA A C 1
ATOM 1472 O O . ALA A 1 224 ? 14.584 48.679 36.247 1.00 70.24 725 ALA A O 1
ATOM 1474 N N . LEU A 1 225 ? 13.928 46.607 36.861 1.00 65.98 726 LEU A N 1
ATOM 1475 C CA . LEU A 1 225 ? 14.952 45.797 36.190 1.00 66.93 726 LEU A CA 1
ATOM 1476 C C . LEU A 1 225 ? 14.746 45.835 34.683 1.00 70.14 726 LEU A C 1
ATOM 1477 O O . LEU A 1 225 ? 15.704 46.067 33.959 1.00 72.30 726 LEU A O 1
ATOM 1482 N N . VAL A 1 226 ? 13.504 45.674 34.214 1.00 65.03 727 VAL A N 1
ATOM 1483 C CA . VAL A 1 226 ? 13.120 45.807 32.799 1.00 64.23 727 VAL A CA 1
ATOM 1484 C C . VAL A 1 226 ? 13.613 47.167 32.270 1.00 66.06 727 VAL A C 1
ATOM 1485 O O . VAL A 1 226 ? 14.311 47.217 31.260 1.00 66.30 727 VAL A O 1
ATOM 1489 N N . LYS A 1 227 ? 13.271 48.257 32.978 1.00 62.21 728 LYS A N 1
ATOM 1490 C CA . LYS A 1 227 ? 13.661 49.619 32.625 1.00 60.96 728 LYS A CA 1
ATOM 1491 C C . LYS A 1 227 ? 15.176 49.765 32.566 1.00 67.84 728 LYS A C 1
ATOM 1492 O O . LYS A 1 227 ? 15.675 50.277 31.571 1.00 69.58 728 LYS A O 1
ATOM 1498 N N . ALA A 1 228 ? 15.901 49.280 33.601 1.00 64.39 729 ALA A N 1
ATOM 1499 C CA . ALA A 1 228 ? 17.356 49.367 33.722 1.00 64.71 729 ALA A CA 1
ATOM 1500 C C . ALA A 1 228 ? 18.078 48.554 32.638 1.00 69.17 729 ALA A C 1
ATOM 1501 O O . ALA A 1 228 ? 19.082 49.020 32.100 1.00 71.49 729 ALA A O 1
ATOM 1503 N N . LEU A 1 229 ? 17.567 47.372 32.308 1.00 64.46 730 LEU A N 1
ATOM 1504 C CA . LEU A 1 229 ? 18.162 46.503 31.279 1.00 66.02 730 LEU A CA 1
ATOM 1505 C C . LEU A 1 229 ? 17.964 47.070 29.877 1.00 71.50 730 LEU A C 1
ATOM 1506 O O . LEU A 1 229 ? 18.912 47.072 29.095 1.00 73.81 730 LEU A O 1
ATOM 1511 N N . VAL A 1 230 ? 16.749 47.574 29.569 1.00 66.05 731 VAL A N 1
ATOM 1512 C CA . VAL A 1 230 ? 16.436 48.168 28.273 1.00 67.15 731 VAL A CA 1
ATOM 1513 C C . VAL A 1 230 ? 17.205 49.494 28.120 1.00 71.98 731 VAL A C 1
ATOM 1514 O O . VAL A 1 230 ? 17.696 49.792 27.029 1.00 74.68 731 VAL A O 1
ATOM 1518 N N . GLU A 1 231 ? 17.360 50.255 29.208 1.00 66.29 732 GLU A N 1
ATOM 1519 C CA . GLU A 1 231 ? 18.086 51.526 29.168 1.00 65.44 732 GLU A CA 1
ATOM 1520 C C . GLU A 1 231 ? 19.583 51.306 28.999 1.00 71.94 732 GLU A C 1
ATOM 1521 O O . GLU A 1 231 ? 20.256 52.180 28.453 1.00 73.00 732 GLU A O 1
ATOM 1527 N N . LEU A 1 232 ? 20.095 50.132 29.423 1.00 70.50 733 LEU A N 1
ATOM 1528 C CA . LEU A 1 232 ? 21.495 49.723 29.270 1.00 73.05 733 LEU A CA 1
ATOM 1529 C C . LEU A 1 232 ? 21.783 49.400 27.801 1.00 78.01 733 LEU A C 1
ATOM 1530 O O . LEU A 1 232 ? 22.932 49.485 27.371 1.00 80.11 733 LEU A O 1
ATOM 1535 N N . HIS A 1 233 ? 20.728 49.025 27.035 1.00 73.71 734 HIS A N 1
ATOM 1536 C CA . HIS A 1 233 ? 20.775 48.724 25.599 1.00 75.49 734 HIS A CA 1
ATOM 1537 C C . HIS A 1 233 ? 20.596 50.000 24.737 1.00 80.92 734 HIS A C 1
ATOM 1538 O O . HIS A 1 233 ? 20.467 49.897 23.522 1.00 81.77 734 HIS A O 1
ATOM 1545 N N . GLY A 1 234 ? 20.565 51.175 25.376 1.00 76.46 735 GLY A N 1
ATOM 1546 C CA . GLY A 1 234 ? 20.343 52.466 24.725 1.00 76.31 735 GLY A CA 1
ATOM 1547 C C . GLY A 1 234 ? 18.875 52.733 24.414 1.00 77.09 735 GLY A C 1
ATOM 1548 O O . GLY A 1 234 ? 18.547 53.646 23.652 1.00 76.86 735 GLY A O 1
ATOM 1549 N N . GLY A 1 235 ? 17.987 51.944 25.006 1.00 71.18 736 GLY A N 1
ATOM 1550 C CA . GLY A 1 235 ? 16.547 52.064 24.792 1.00 69.38 736 GLY A CA 1
ATOM 1551 C C . GLY A 1 235 ? 15.766 52.659 25.945 1.00 70.08 736 GLY A C 1
ATOM 1552 O O . GLY A 1 235 ? 16.337 53.269 26.853 1.00 69.99 736 GLY A O 1
ATOM 1553 N N . TRP A 1 236 ? 14.441 52.536 25.876 1.00 65.29 737 TRP A N 1
ATOM 1554 C CA . TRP A 1 236 ? 13.492 53.061 26.863 1.00 62.94 737 TRP A CA 1
ATOM 1555 C C . TRP A 1 236 ? 12.221 52.205 26.868 1.00 68.45 737 TRP A C 1
ATOM 1556 O O . TRP A 1 236 ? 12.003 51.419 25.949 1.00 65.43 737 TRP A O 1
ATOM 1567 N N . VAL A 1 237 ? 11.443 52.281 27.964 1.00 68.40 738 VAL A N 1
ATOM 1568 C CA . VAL A 1 237 ? 10.243 51.457 28.155 1.00 68.40 738 VAL A CA 1
ATOM 1569 C C . VAL A 1 237 ? 9.048 52.349 28.350 1.00 73.35 738 VAL A C 1
ATOM 1570 O O . VAL A 1 237 ? 9.182 53.480 28.776 1.00 73.71 738 VAL A O 1
ATOM 1574 N N . ALA A 1 238 ? 7.879 51.835 28.033 1.00 72.15 739 ALA A N 1
ATOM 1575 C CA . ALA A 1 238 ? 6.625 52.568 28.156 1.00 72.72 739 ALA A CA 1
ATOM 1576 C C . ALA A 1 238 ? 5.491 51.633 28.57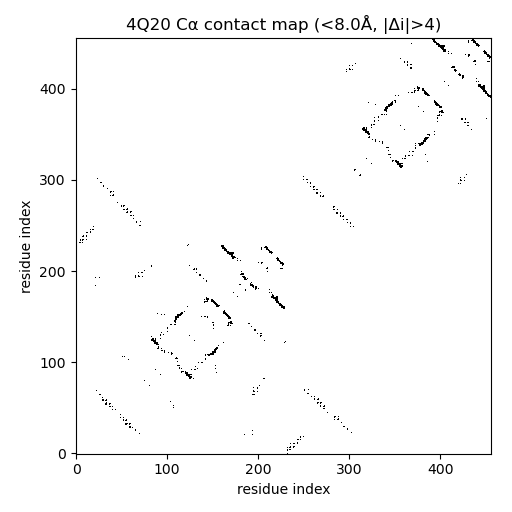4 1.00 78.25 739 ALA A C 1
ATOM 1577 O O . ALA A 1 238 ? 5.568 50.423 28.365 1.00 75.34 739 ALA A O 1
ATOM 1579 N N . LEU A 1 239 ? 4.473 52.210 29.221 1.00 78.83 740 LEU A N 1
ATOM 1580 C CA . LEU A 1 239 ? 3.254 51.537 29.626 1.00 80.01 740 LEU A CA 1
ATOM 1581 C C . LEU A 1 239 ? 2.049 52.262 29.029 1.00 86.28 740 LEU A C 1
ATOM 1582 O O . LEU A 1 239 ? 1.881 53.463 29.229 1.00 84.44 740 LEU A O 1
ATOM 1587 N N . GLU A 1 240 ? 1.229 51.511 28.286 1.00 87.87 741 GLU A N 1
ATOM 1588 C CA . GLU A 1 240 ? -0.039 51.972 27.726 1.00 91.75 741 GLU A CA 1
ATOM 1589 C C . GLU A 1 240 ? -1.121 51.202 28.446 1.00 98.03 741 GLU A C 1
ATOM 1590 O O . GLU A 1 240 ? -1.179 49.977 28.319 1.00 95.06 741 GLU A O 1
ATOM 1596 N N . SER A 1 241 ? -1.909 51.893 29.287 1.00 100.75 742 SER A N 1
ATOM 1597 C CA . SER A 1 241 ? -2.924 51.209 30.076 1.00 105.04 742 SER A CA 1
ATOM 1598 C C . SER A 1 241 ? -4.207 51.990 30.241 1.00 119.91 742 SER A C 1
ATOM 1599 O O . SER A 1 241 ? -4.227 53.217 30.201 1.00 121.48 742 SER A O 1
ATOM 1602 N N . GLU A 1 242 ? -5.279 51.235 30.472 1.00 123.61 743 GLU A N 1
ATOM 1603 C CA . GLU A 1 242 ? -6.630 51.688 30.759 1.00 129.61 743 GLU A CA 1
ATOM 1604 C C . GLU A 1 242 ? -7.304 50.573 31.593 1.00 141.38 743 GLU A C 1
ATOM 1605 O O . GLU A 1 242 ? -7.383 49.447 31.085 1.00 141.02 743 GLU A O 1
ATOM 1611 N N . PRO A 1 243 ? -7.764 50.853 32.862 1.00 143.73 744 PRO A N 1
ATOM 1612 C CA . PRO A 1 243 ? -8.403 49.803 33.704 1.00 146.65 744 PRO A CA 1
ATOM 1613 C C . PRO A 1 243 ? -9.329 48.766 33.003 1.00 151.27 744 PRO A C 1
ATOM 1614 O O . PRO A 1 243 ? -9.295 47.587 33.385 1.00 151.41 744 PRO A O 1
ATOM 1618 N N . GLY A 1 244 ? -10.098 49.187 31.989 1.00 147.29 745 GLY A N 1
ATOM 1619 C CA . GLY A 1 244 ? -10.992 48.308 31.233 1.00 148.51 745 GLY A CA 1
ATOM 1620 C C . GLY A 1 244 ? -10.491 47.812 29.882 1.00 146.00 745 GLY A C 1
ATOM 1621 O O . GLY A 1 244 ? -11.181 47.026 29.230 1.00 147.59 745 GLY A O 1
ATOM 1622 N N . ASN A 1 245 ? -9.290 48.251 29.448 1.00 135.58 746 ASN A N 1
ATOM 1623 C CA . ASN A 1 245 ? -8.702 47.883 28.151 1.00 131.48 746 ASN A CA 1
ATOM 1624 C C . ASN A 1 245 ? -7.306 47.235 28.265 1.00 125.30 746 ASN A C 1
ATOM 1625 O O . ASN A 1 245 ? -6.470 47.423 27.375 1.00 122.43 746 ASN A O 1
ATOM 1630 N N . GLY A 1 246 ? -7.078 46.473 29.335 1.00 116.93 747 GLY A N 1
ATOM 1631 C CA . GLY A 1 246 ? -5.811 45.796 29.578 1.00 111.09 747 GLY A CA 1
ATOM 1632 C C . GLY A 1 246 ? -4.605 46.709 29.716 1.00 106.99 747 GLY A C 1
ATOM 1633 O O . GLY A 1 246 ? -4.733 47.864 30.119 1.00 106.20 747 GLY A O 1
ATOM 1634 N N . SER A 1 247 ? -3.421 46.191 29.378 1.00 98.59 748 SER A N 1
ATOM 1635 C CA . SER A 1 247 ? -2.136 46.899 29.490 1.00 93.69 748 SER A CA 1
ATOM 1636 C C . SER A 1 247 ? -1.157 46.469 28.410 1.00 90.23 748 SER A C 1
ATOM 1637 O O . SER A 1 247 ? -1.167 45.317 27.984 1.00 89.39 748 SER A O 1
ATOM 1640 N N . THR A 1 248 ? -0.269 47.374 28.009 1.00 83.05 749 THR A N 1
ATOM 1641 C CA . THR A 1 248 ? 0.796 47.070 27.058 1.00 80.63 749 THR A CA 1
ATOM 1642 C C . THR A 1 248 ? 2.070 47.691 27.554 1.00 80.50 749 THR A C 1
ATOM 1643 O O . THR A 1 248 ? 2.091 48.886 27.849 1.00 79.14 749 THR A O 1
ATOM 1647 N N . PHE A 1 249 ? 3.127 46.876 27.630 1.00 75.32 750 PHE A N 1
ATOM 1648 C CA . PHE A 1 249 ? 4.481 47.276 27.991 1.00 72.78 750 PHE A CA 1
ATOM 1649 C C . PHE A 1 249 ? 5.325 47.177 26.734 1.00 78.06 750 PHE A C 1
ATOM 1650 O O . PHE A 1 249 ? 5.396 46.115 26.117 1.00 78.97 750 PHE A O 1
ATOM 1658 N N . THR A 1 250 ? 5.932 48.278 26.334 1.00 74.73 751 THR A N 1
ATOM 1659 C CA . THR A 1 250 ? 6.776 48.298 25.143 1.00 75.73 751 THR A CA 1
ATOM 1660 C C . THR A 1 250 ? 8.225 48.572 25.513 1.00 79.88 751 THR A C 1
ATOM 1661 O O . THR A 1 250 ? 8.492 49.450 26.335 1.00 79.80 751 THR A O 1
ATOM 1665 N N . CYS A 1 251 ? 9.146 47.870 24.846 1.00 76.38 752 CYS A N 1
ATOM 1666 C CA . CYS A 1 251 ? 10.592 48.067 24.919 1.00 76.45 752 CYS A CA 1
ATOM 1667 C C . CYS A 1 251 ? 10.986 48.689 23.621 1.00 78.19 752 CYS A C 1
ATOM 1668 O O . CYS A 1 251 ? 10.796 48.079 22.577 1.00 80.35 752 CYS A O 1
ATOM 1671 N N . HIS A 1 252 ? 11.485 49.897 23.654 1.00 70.93 753 HIS A N 1
ATOM 1672 C CA . HIS A 1 252 ? 11.912 50.554 22.444 1.00 71.09 753 HIS A CA 1
ATOM 1673 C C . HIS A 1 252 ? 13.401 50.401 22.358 1.00 78.24 753 HIS A C 1
ATOM 1674 O O . HIS A 1 252 ? 14.129 50.903 23.223 1.00 77.34 753 HIS A O 1
ATOM 1681 N N . LEU A 1 253 ? 13.858 49.633 21.363 1.00 77.80 754 LEU A N 1
ATOM 1682 C CA . LEU A 1 253 ? 15.286 49.365 21.153 1.00 78.45 754 LEU A CA 1
ATOM 1683 C C . LEU A 1 253 ? 15.734 49.990 19.848 1.00 80.57 754 LEU A C 1
ATOM 1684 O O . LEU A 1 253 ? 15.242 49.567 18.804 1.00 82.83 754 LEU A O 1
ATOM 1689 N N . PRO A 1 254 ? 16.580 51.045 19.868 1.00 74.70 755 PRO A N 1
ATOM 1690 C CA . PRO A 1 254 ? 16.975 51.685 18.602 1.00 78.69 755 PRO A CA 1
ATOM 1691 C C . PRO A 1 254 ? 17.936 50.824 17.767 1.00 91.48 755 PRO A C 1
ATOM 1692 O O . PRO A 1 254 ? 18.678 50.005 18.311 1.00 93.02 755 PRO A O 1
ATOM 1696 N N . GLU A 1 255 ? 17.908 51.031 16.437 1.00 93.48 756 GLU A N 1
ATOM 1697 C CA . GLU A 1 255 ? 18.764 50.373 15.451 1.00 98.83 756 GLU A CA 1
ATOM 1698 C C . GLU A 1 255 ? 20.175 50.946 15.529 1.00 110.96 756 GLU A C 1
ATOM 1699 O O . GLU A 1 255 ? 20.346 52.152 15.746 1.00 111.28 756 GLU A O 1
ATOM 1705 N N . THR A 1 256 ? 21.182 50.090 15.318 1.00 113.06 757 THR A N 1
ATOM 1706 C CA . THR 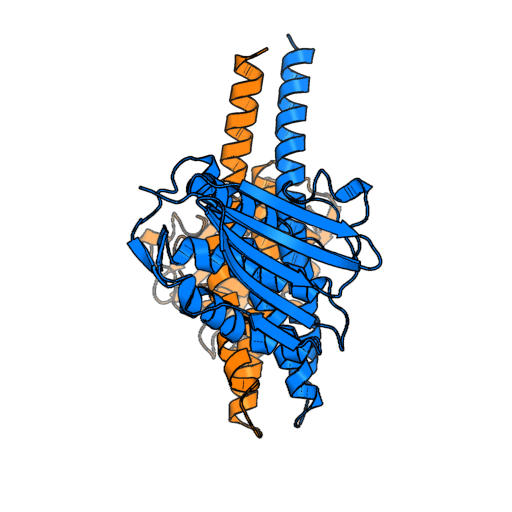A 1 256 ? 22.586 50.476 15.347 1.00 116.50 757 THR A CA 1
ATOM 1707 C C . THR A 1 256 ? 23.092 50.421 13.899 1.00 128.78 757 THR A C 1
ATOM 1708 O O . THR A 1 256 ? 23.408 49.334 13.401 1.00 132.20 757 THR A O 1
ATOM 1712 N N . GLN A 1 257 ? 23.099 51.584 13.202 1.00 127.94 758 GLN A N 1
ATOM 1713 C CA . GLN A 1 257 ? 23.525 51.674 11.798 1.00 166.88 758 GLN A CA 1
ATOM 1714 C C . GLN A 1 257 ? 25.042 51.449 11.657 1.00 204.15 758 GLN A C 1
ATOM 1715 O O . GLN A 1 257 ? 25.831 51.960 12.449 1.00 165.34 758 GLN A O 1
ATOM 1721 N N . ALA B 1 25 ? 27.619 68.255 57.704 1.00 177.01 526 ALA B N 1
ATOM 1722 C CA . ALA B 1 25 ? 26.268 68.085 57.175 1.00 173.76 526 ALA B CA 1
ATOM 1723 C C . ALA B 1 25 ? 26.251 67.180 55.932 1.00 174.67 526 ALA B C 1
ATOM 1724 O O . ALA B 1 25 ? 25.307 66.405 55.753 1.00 170.36 526 ALA B O 1
ATOM 1726 N N . LEU B 1 26 ? 27.291 67.285 55.079 1.00 173.04 527 LEU B N 1
ATOM 1727 C CA . LEU B 1 26 ? 27.421 66.500 53.849 1.00 170.39 527 LEU B CA 1
ATOM 1728 C C . LEU B 1 26 ? 28.259 65.229 54.069 1.00 171.52 527 LEU B C 1
ATOM 1729 O O . LEU B 1 26 ? 27.872 64.170 53.578 1.00 167.15 527 LEU B O 1
ATOM 1731 N N . ALA B 1 27 ? 29.395 65.336 54.799 1.00 170.37 528 ALA B N 1
ATOM 1732 C CA . ALA B 1 27 ? 30.300 64.216 55.099 1.00 168.68 528 ALA B CA 1
ATOM 1733 C C . ALA B 1 27 ? 29.647 63.183 56.044 1.00 167.51 528 ALA B C 1
ATOM 1734 O O . ALA B 1 27 ? 29.829 61.976 55.849 1.00 164.32 528 ALA B O 1
ATOM 1736 N N . ASP B 1 28 ? 28.886 63.666 57.056 1.00 163.08 529 ASP B N 1
ATOM 1737 C CA . ASP B 1 28 ? 28.183 62.845 58.050 1.00 159.42 529 ASP B CA 1
ATOM 1738 C C . ASP B 1 28 ? 27.023 62.066 57.414 1.00 156.34 529 ASP B C 1
ATOM 1739 O O . ASP B 1 28 ? 26.846 60.883 57.717 1.00 152.61 529 ASP B O 1
ATOM 1744 N N . ARG B 1 29 ? 26.250 62.729 56.527 1.00 151.14 530 ARG B N 1
ATOM 1745 C CA . ARG B 1 29 ? 25.125 62.139 55.801 1.00 146.83 530 ARG B CA 1
ATOM 1746 C C . ARG B 1 29 ? 25.616 61.065 54.824 1.00 147.82 530 ARG B C 1
ATOM 1747 O O . ARG B 1 29 ? 24.947 60.045 54.651 1.00 143.70 530 ARG B O 1
ATOM 1749 N N . SER B 1 30 ? 26.795 61.300 54.206 1.00 146.10 531 SER B N 1
ATOM 1750 C CA . SER B 1 30 ? 27.456 60.414 53.245 1.00 143.97 531 SER B CA 1
ATOM 1751 C C . SER B 1 30 ? 27.978 59.151 53.940 1.00 144.40 531 SER B C 1
ATOM 1752 O O . SER B 1 30 ? 27.753 58.054 53.428 1.00 141.14 531 SER B O 1
ATOM 1755 N N . ALA B 1 31 ? 28.658 59.307 55.108 1.00 141.31 532 ALA B N 1
ATOM 1756 C CA . ALA B 1 31 ? 29.217 58.216 55.919 1.00 139.34 532 ALA B CA 1
ATOM 1757 C C . ALA B 1 31 ? 28.112 57.297 56.476 1.00 138.58 532 ALA B C 1
ATOM 1758 O O . ALA B 1 31 ? 28.312 56.080 56.582 1.00 136.51 532 ALA B O 1
ATOM 1760 N N . ALA B 1 32 ? 26.951 57.891 56.822 1.00 133.28 533 ALA B N 1
ATOM 1761 C CA . ALA B 1 32 ? 25.774 57.198 57.346 1.00 129.60 533 ALA B CA 1
ATOM 1762 C C . ALA B 1 32 ? 25.130 56.313 56.261 1.00 128.84 533 ALA B C 1
ATOM 1763 O O . ALA B 1 32 ? 24.746 55.169 56.540 1.00 124.45 533 ALA B O 1
ATOM 1765 N N . LEU B 1 33 ? 25.017 56.854 55.027 1.00 126.02 534 LEU B N 1
ATOM 1766 C CA . LEU B 1 33 ? 24.457 56.144 53.881 1.00 123.17 534 LEU B CA 1
ATOM 1767 C C . LEU B 1 33 ? 25.411 55.039 53.435 1.00 124.62 534 LEU B C 1
ATOM 1768 O O . LEU B 1 33 ? 24.942 53.957 53.091 1.00 122.18 534 LEU B O 1
ATOM 1773 N N . ALA B 1 34 ? 26.742 55.285 53.494 1.00 121.61 535 ALA B N 1
ATOM 1774 C CA . ALA B 1 34 ? 27.786 54.307 53.156 1.00 120.36 535 ALA B CA 1
ATOM 1775 C C . ALA B 1 34 ? 27.741 53.098 54.112 1.00 120.07 535 ALA B C 1
ATOM 1776 O O . ALA B 1 34 ? 27.931 51.961 53.666 1.00 117.25 535 ALA B O 1
ATOM 1778 N N . GLU B 1 35 ? 27.464 53.350 55.416 1.00 115.73 536 GLU B N 1
ATOM 1779 C CA . GLU B 1 35 ? 27.327 52.314 56.443 1.00 113.54 536 GLU B CA 1
ATOM 1780 C C . GLU B 1 35 ? 26.031 51.492 56.234 1.00 112.36 536 GLU B C 1
ATOM 1781 O O . GLU B 1 35 ? 26.040 50.273 56.421 1.00 110.37 536 GLU B O 1
ATOM 1787 N N . ALA B 1 36 ? 24.928 52.162 55.854 1.00 106.60 537 ALA B N 1
ATOM 1788 C CA . ALA B 1 36 ? 23.638 51.519 55.598 1.00 103.00 537 ALA B CA 1
ATOM 1789 C C . ALA B 1 36 ? 23.694 50.636 54.341 1.00 104.06 537 ALA B C 1
ATOM 1790 O O . ALA B 1 36 ? 23.041 49.590 54.309 1.00 100.36 537 ALA B O 1
ATOM 1792 N N . GLU B 1 37 ? 24.504 51.038 53.330 1.00 102.25 538 GLU B N 1
ATOM 1793 C CA . GLU B 1 37 ? 24.727 50.318 52.064 1.00 100.47 538 GLU B CA 1
ATOM 1794 C C . GLU B 1 37 ? 25.699 49.141 52.258 1.00 102.94 538 GLU B C 1
ATOM 1795 O O . GLU B 1 37 ? 25.749 48.239 51.421 1.00 101.92 538 GLU B O 1
ATOM 1801 N N . ARG B 1 38 ? 26.456 49.150 53.366 1.00 100.24 539 ARG B N 1
ATOM 1802 C CA . ARG B 1 38 ? 27.345 48.067 53.797 1.00 99.74 539 ARG B CA 1
ATOM 1803 C C . ARG B 1 38 ? 26.443 46.942 54.364 1.00 100.37 539 ARG B C 1
ATOM 1804 O O . ARG B 1 38 ? 26.666 45.770 54.076 1.00 98.77 539 ARG B O 1
ATOM 1812 N N . LEU B 1 39 ? 25.408 47.327 55.147 1.00 96.26 540 LEU B N 1
ATOM 1813 C CA . LEU B 1 39 ? 24.413 46.439 55.764 1.00 93.97 540 LEU B CA 1
ATOM 1814 C C . LEU B 1 39 ? 23.543 45.767 54.710 1.00 96.33 540 LEU B C 1
ATOM 1815 O O . LEU B 1 39 ? 23.207 44.592 54.844 1.00 95.36 540 LEU B O 1
ATOM 1820 N N . LYS B 1 40 ? 23.177 46.531 53.670 1.00 91.68 541 LYS B N 1
ATOM 1821 C CA . LYS B 1 40 ? 22.362 46.113 52.533 1.00 88.42 541 LYS B CA 1
ATOM 1822 C C . LYS B 1 40 ? 23.107 45.023 51.761 1.00 90.63 541 LYS B C 1
ATOM 1823 O O . LYS B 1 40 ? 22.534 43.970 51.513 1.00 88.05 541 LYS B O 1
ATOM 1829 N N . ARG B 1 41 ? 24.397 45.258 51.439 1.00 89.10 542 ARG B N 1
ATOM 1830 C CA . ARG B 1 41 ? 25.252 44.327 50.692 1.00 88.93 542 ARG B CA 1
ATOM 1831 C C . ARG B 1 41 ? 25.359 42.975 51.383 1.00 91.75 542 ARG B C 1
ATOM 1832 O O . ARG B 1 41 ? 25.290 41.950 50.707 1.00 91.37 542 ARG B O 1
ATOM 1840 N N . ASP B 1 42 ? 25.517 42.984 52.723 1.00 88.62 543 ASP B N 1
ATOM 1841 C CA A ASP B 1 42 ? 25.616 41.784 53.560 0.50 88.09 543 ASP B CA 1
ATOM 1842 C CA B ASP B 1 42 ? 25.631 41.761 53.508 0.50 87.87 543 ASP B CA 1
ATOM 1843 C C . ASP B 1 42 ? 24.299 41.014 53.545 1.00 87.58 543 ASP B C 1
ATOM 1844 O O . ASP B 1 42 ? 24.305 39.789 53.407 1.00 86.15 543 ASP B O 1
ATOM 1853 N N . PHE B 1 43 ? 23.164 41.747 53.699 1.00 80.05 544 PHE B N 1
ATOM 1854 C CA . PHE B 1 43 ? 21.830 41.159 53.732 1.00 76.36 544 PHE B CA 1
ATOM 1855 C C . PHE B 1 43 ? 21.525 40.482 52.397 1.00 78.46 544 PHE B C 1
ATOM 1856 O O . PHE B 1 43 ? 21.129 39.321 52.375 1.00 76.01 544 PHE B O 1
ATOM 1864 N N . VAL B 1 44 ? 21.760 41.193 51.302 1.00 77.73 545 VAL B N 1
ATOM 1865 C CA . VAL B 1 44 ? 21.547 40.715 49.939 1.00 77.86 545 VAL B CA 1
ATOM 1866 C C . VAL B 1 44 ? 22.442 39.481 49.668 1.00 81.82 545 VAL B C 1
ATOM 1867 O O . VAL B 1 44 ? 21.965 38.528 49.076 1.00 81.70 545 VAL B O 1
ATOM 1871 N N . GLY B 1 45 ? 23.681 39.496 50.153 1.00 79.73 546 GLY B N 1
ATOM 1872 C CA . GLY B 1 45 ? 24.630 38.391 50.031 1.00 79.91 546 GLY B CA 1
ATOM 1873 C C . GLY B 1 45 ? 24.182 37.141 50.764 1.00 83.09 546 GLY B C 1
ATOM 1874 O O . GLY B 1 45 ? 24.235 36.038 50.215 1.00 82.98 546 GLY B O 1
ATOM 1875 N N . ASN B 1 46 ? 23.668 37.324 51.983 1.00 79.28 547 ASN B N 1
ATOM 1876 C CA . ASN B 1 46 ? 23.125 36.254 52.812 1.00 78.31 547 ASN B CA 1
ATOM 1877 C C . ASN B 1 46 ? 21.880 35.632 52.190 1.00 79.13 547 ASN B C 1
ATOM 1878 O O . ASN B 1 46 ? 21.759 34.402 52.185 1.00 76.27 547 ASN B O 1
ATOM 1883 N N . VAL B 1 47 ? 20.982 36.476 51.634 1.00 74.35 548 VAL B N 1
ATOM 1884 C CA . VAL B 1 47 ? 19.747 36.042 50.975 1.00 73.14 548 VAL B CA 1
ATOM 1885 C C . VAL B 1 47 ? 20.110 35.053 49.843 1.00 77.96 548 VAL B C 1
ATOM 1886 O O . VAL B 1 47 ? 19.564 33.960 49.779 1.00 77.30 548 VAL B O 1
ATOM 1890 N N . SER B 1 48 ? 21.063 35.433 49.004 1.00 76.99 549 SER B N 1
ATOM 1891 C CA . SER B 1 48 ? 21.535 34.682 47.852 1.00 77.57 549 SER B CA 1
ATOM 1892 C C . SER B 1 48 ? 22.218 33.360 48.244 1.00 81.41 549 SER B C 1
ATOM 1893 O O . SER B 1 48 ? 21.891 32.328 47.673 1.00 79.21 549 SER B O 1
ATOM 1896 N N . TYR B 1 49 ? 23.163 33.399 49.196 1.00 80.97 550 TYR B N 1
ATOM 1897 C CA . TYR B 1 49 ? 23.945 32.242 49.622 1.00 81.98 550 TYR B CA 1
ATOM 1898 C C . TYR B 1 49 ? 23.122 31.199 50.414 1.00 79.28 550 TYR B C 1
ATOM 1899 O O . TYR B 1 49 ? 23.289 30.004 50.197 1.00 78.60 550 TYR B O 1
ATOM 1908 N N . GLU B 1 50 ? 22.209 31.643 51.263 1.00 72.02 551 GLU B N 1
ATOM 1909 C CA . GLU B 1 50 ? 21.401 30.787 52.119 1.00 71.02 551 GLU B CA 1
ATOM 1910 C C . GLU B 1 50 ? 20.140 30.185 51.453 1.00 72.92 551 GLU B C 1
ATOM 1911 O O . GLU B 1 50 ? 19.763 29.062 51.793 1.00 70.66 551 GLU B O 1
ATOM 1917 N N . LEU B 1 51 ? 19.450 30.937 50.576 1.00 70.27 552 LEU B N 1
ATOM 1918 C CA . LEU B 1 51 ? 18.159 30.460 50.078 1.00 71.25 552 LEU B CA 1
ATOM 1919 C C . LEU B 1 51 ? 18.137 29.736 48.733 1.00 76.60 552 LEU B C 1
ATOM 1920 O O . LEU B 1 51 ? 17.130 29.091 48.436 1.00 75.84 552 LEU B O 1
ATOM 1925 N N . ARG B 1 52 ? 19.176 29.859 47.913 1.00 76.29 553 ARG B N 1
ATOM 1926 C CA . ARG B 1 52 ? 19.088 29.323 46.552 1.00 78.01 553 ARG B CA 1
ATOM 1927 C C . ARG B 1 52 ? 19.160 27.794 46.439 1.00 80.54 553 ARG B C 1
ATOM 1928 O O . ARG B 1 52 ? 18.396 27.256 45.650 1.00 80.28 553 ARG B O 1
ATOM 1936 N N . THR B 1 53 ? 19.913 27.097 47.283 1.00 76.58 554 THR B N 1
ATOM 1937 C CA . THR B 1 53 ? 19.961 25.634 47.218 1.00 76.35 554 THR B CA 1
ATOM 1938 C C . THR B 1 53 ? 18.584 25.028 47.586 1.00 78.32 554 THR B C 1
ATOM 1939 O O . THR B 1 53 ? 18.089 24.267 46.757 1.00 78.41 554 THR B O 1
ATOM 1943 N N . PRO B 1 54 ? 17.916 25.331 48.742 1.00 71.44 555 PRO B N 1
ATOM 1944 C CA . PRO B 1 54 ? 16.591 24.725 48.989 1.00 69.98 555 PRO B CA 1
ATOM 1945 C C . PRO B 1 54 ? 15.567 25.077 47.915 1.00 73.59 555 PRO B C 1
ATOM 1946 O O . PRO B 1 54 ? 14.727 24.249 47.594 1.00 75.23 555 PRO B O 1
ATOM 1950 N N . LEU B 1 55 ? 15.651 26.270 47.343 1.00 69.21 556 LEU B N 1
ATOM 1951 C CA . LEU B 1 55 ? 14.728 26.695 46.297 1.00 69.17 556 LEU B CA 1
ATOM 1952 C C . LEU B 1 55 ? 14.817 25.882 45.015 1.00 71.50 556 LEU B C 1
ATOM 1953 O O . LEU B 1 55 ? 13.782 25.511 44.456 1.00 71.66 556 LEU B O 1
ATOM 1958 N N . THR B 1 56 ? 16.046 25.639 44.531 1.00 67.84 557 THR B N 1
ATOM 1959 C CA . THR B 1 56 ? 16.296 24.881 43.296 1.00 67.24 557 THR B CA 1
ATOM 1960 C C . THR B 1 56 ? 15.769 23.440 43.448 1.00 70.31 557 THR B C 1
ATOM 1961 O O . THR B 1 56 ? 15.164 22.911 42.516 1.00 71.72 557 THR B O 1
ATOM 1965 N N . THR B 1 57 ? 15.920 22.867 44.659 1.00 65.27 558 THR B N 1
ATOM 1966 C CA . THR B 1 57 ? 15.515 21.523 45.065 1.00 66.62 558 THR B CA 1
ATOM 1967 C C . THR B 1 57 ? 13.990 21.402 45.031 1.00 70.38 558 THR B C 1
ATOM 1968 O O . THR B 1 57 ? 13.487 20.406 44.495 1.00 73.00 558 THR B O 1
ATOM 1972 N N . ILE B 1 58 ? 13.268 22.415 45.560 1.00 63.46 559 ILE B N 1
ATOM 1973 C CA . ILE B 1 58 ? 11.801 22.475 45.550 1.00 62.83 559 ILE B CA 1
ATOM 1974 C C . ILE B 1 58 ? 11.317 22.494 44.079 1.00 66.51 559 ILE B C 1
ATOM 1975 O O . ILE B 1 58 ? 10.410 21.728 43.736 1.00 66.58 559 ILE B O 1
ATOM 1980 N N . ILE B 1 59 ? 11.978 23.320 43.208 1.00 61.49 560 ILE B N 1
ATOM 1981 C CA . ILE B 1 59 ? 11.609 23.492 41.793 1.00 60.67 560 ILE B CA 1
ATOM 1982 C C . ILE B 1 59 ? 11.851 22.207 41.011 1.00 64.44 560 ILE B C 1
ATOM 1983 O O . ILE B 1 59 ? 10.962 21.774 40.30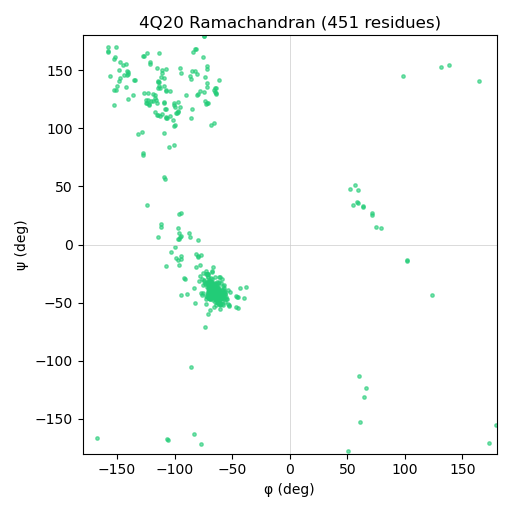8 1.00 65.76 560 ILE B O 1
ATOM 1988 N N . GLY B 1 60 ? 13.020 21.593 41.165 1.00 61.42 561 GLY B N 1
ATOM 1989 C CA . GLY B 1 60 ? 13.373 20.360 40.473 1.00 60.48 561 GLY B CA 1
ATOM 1990 C C . GLY B 1 60 ? 12.496 19.182 40.812 1.00 65.24 561 GLY B C 1
ATOM 1991 O O . GLY B 1 60 ? 11.999 18.541 39.901 1.00 68.01 561 GLY B O 1
ATOM 1992 N N . TYR B 1 61 ? 12.291 18.889 42.107 1.00 62.88 562 TYR B N 1
ATOM 1993 C CA . TYR B 1 61 ? 11.418 17.799 42.549 1.00 65.80 562 TYR B CA 1
ATOM 1994 C C . TYR B 1 61 ? 9.942 18.093 42.215 1.00 70.28 562 TYR B C 1
ATOM 1995 O O . TYR B 1 61 ? 9.226 17.158 41.896 1.00 72.51 562 TYR B O 1
ATOM 2004 N N . SER B 1 62 ? 9.514 19.373 42.221 1.00 65.98 563 SER B N 1
ATOM 2005 C CA . SER B 1 62 ? 8.154 19.785 41.837 1.00 67.63 563 SER B CA 1
ATOM 2006 C C . SER B 1 62 ? 7.923 19.534 40.365 1.00 74.78 563 SER B C 1
ATOM 2007 O O . SER B 1 62 ? 6.826 19.123 39.982 1.00 77.50 563 SER B O 1
ATOM 2010 N N . GLU B 1 63 ? 8.949 19.786 39.531 1.00 70.81 564 GLU B N 1
ATOM 2011 C CA . GLU B 1 63 ? 8.840 19.543 38.097 1.00 71.38 564 GLU B CA 1
ATOM 2012 C C . GLU B 1 63 ? 8.650 18.049 37.834 1.00 74.26 564 GLU B C 1
ATOM 2013 O O . GLU B 1 63 ? 7.858 17.722 36.958 1.00 75.00 564 GLU B O 1
ATOM 2019 N N . LEU B 1 64 ? 9.294 17.153 38.630 1.00 70.43 565 LEU B N 1
ATOM 2020 C CA . LEU B 1 64 ? 9.133 15.687 38.508 1.00 72.19 565 LEU B CA 1
ATOM 2021 C C . LEU B 1 64 ? 7.741 15.225 38.893 1.00 80.49 565 LEU B C 1
ATOM 2022 O O . LEU B 1 64 ? 7.191 14.339 38.247 1.00 83.64 565 LEU B O 1
ATOM 2027 N N . LEU B 1 65 ? 7.192 15.778 39.974 1.00 77.64 566 LEU B N 1
ATOM 2028 C CA . LEU B 1 65 ? 5.864 15.407 40.433 1.00 80.41 566 LEU B CA 1
ATOM 2029 C C . LEU B 1 65 ? 4.773 15.878 39.455 1.00 89.13 566 LEU B C 1
ATOM 2030 O O . LEU B 1 65 ? 3.752 15.208 39.335 1.00 91.00 566 LEU B O 1
ATOM 2035 N N . GLU B 1 66 ? 4.988 17.028 38.769 1.00 88.17 567 GLU B N 1
ATOM 2036 C CA . GLU B 1 66 ? 4.073 17.607 37.775 1.00 91.24 567 GLU B CA 1
ATOM 2037 C C . GLU B 1 66 ? 3.897 16.695 36.581 1.00 101.67 567 GLU B C 1
ATOM 2038 O O . GLU B 1 66 ? 2.800 16.636 36.052 1.00 104.79 567 GLU B O 1
ATOM 2044 N N . ARG B 1 67 ? 4.970 15.996 36.148 1.00 101.13 568 ARG B N 1
ATOM 2045 C CA . ARG B 1 67 ? 4.971 15.041 35.024 1.00 104.71 568 ARG B CA 1
ATOM 2046 C C . ARG B 1 67 ? 5.112 13.585 35.552 1.00 112.83 568 ARG B C 1
ATOM 2047 O O . ARG B 1 67 ? 6.031 12.862 35.161 1.00 112.29 568 ARG B O 1
ATOM 2055 N N . ALA B 1 68 ? 4.187 13.176 36.453 1.00 113.49 569 ALA B N 1
ATOM 2056 C CA . ALA B 1 68 ? 4.154 11.844 37.075 1.00 116.25 569 ALA B CA 1
ATOM 2057 C C . ALA B 1 68 ? 2.710 11.322 37.221 1.00 125.47 569 ALA B C 1
ATOM 2058 O O . ALA B 1 68 ? 1.783 12.097 37.486 1.00 126.11 569 ALA B O 1
ATOM 2060 N N . ASP B 1 69 ? 2.541 9.994 37.077 1.00 124.71 570 ASP B N 1
ATOM 2061 C CA . ASP B 1 69 ? 1.259 9.283 37.158 1.00 151.74 570 ASP B CA 1
ATOM 2062 C C . ASP B 1 69 ? 0.722 9.247 38.594 1.00 161.70 570 ASP B C 1
ATOM 2063 O O . ASP B 1 69 ? 1.481 9.022 39.535 1.00 117.70 570 ASP B O 1
ATOM 2068 N N . SER B 1 72 ? 2.035 7.350 44.351 1.00 121.07 573 SER B N 1
ATOM 2069 C CA . SER B 1 72 ? 3.095 6.397 43.990 1.00 123.49 573 SER B CA 1
ATOM 2070 C C . SER B 1 72 ? 4.303 6.474 44.954 1.00 126.66 573 SER B C 1
ATOM 2071 O O . SER B 1 72 ? 4.551 7.523 45.556 1.00 122.46 573 SER B O 1
ATOM 2074 N N . GLU B 1 73 ? 5.061 5.356 45.073 1.00 126.34 574 GLU B N 1
ATOM 2075 C CA . GLU B 1 73 ? 6.235 5.176 45.949 1.00 124.98 574 GLU B CA 1
ATOM 2076 C C . GLU B 1 73 ? 7.350 6.196 45.643 1.00 122.87 574 GLU B C 1
ATOM 2077 O O . GLU B 1 73 ? 7.898 6.790 46.580 1.00 119.82 574 GLU B O 1
ATOM 2083 N N . ARG B 1 74 ? 7.667 6.396 44.337 1.00 117.33 575 ARG B N 1
ATOM 2084 C CA . ARG B 1 74 ? 8.672 7.330 43.809 1.00 113.35 575 ARG B CA 1
ATOM 2085 C C . ARG B 1 74 ? 8.244 8.783 44.088 1.00 112.40 575 ARG B C 1
ATOM 2086 O O . ARG B 1 74 ? 9.055 9.594 44.551 1.00 109.73 575 ARG B O 1
ATOM 2094 N N . GLY B 1 75 ? 6.965 9.070 43.829 1.00 106.94 576 GLY B N 1
ATOM 2095 C CA . GLY B 1 75 ? 6.326 10.353 44.097 1.00 102.34 576 GLY B CA 1
ATOM 2096 C C . GLY B 1 75 ? 6.401 10.779 45.553 1.00 101.54 576 GLY B C 1
ATOM 2097 O O . GLY B 1 75 ? 6.577 11.966 45.814 1.00 99.22 576 GLY B O 1
ATOM 2098 N N . ARG B 1 76 ? 6.321 9.819 46.510 1.00 97.47 577 ARG B N 1
ATOM 2099 C CA . ARG B 1 76 ? 6.402 10.054 47.957 1.00 95.70 577 ARG B CA 1
ATOM 2100 C C . ARG B 1 76 ? 7.803 10.516 48.370 1.00 96.23 577 ARG B C 1
ATOM 2101 O O . ARG B 1 76 ? 7.935 11.345 49.285 1.00 92.37 577 ARG B O 1
ATOM 2109 N N . ASN B 1 77 ? 8.846 10.002 47.677 1.00 93.38 578 ASN B N 1
ATOM 2110 C CA . ASN B 1 77 ? 10.236 10.424 47.888 1.00 90.85 578 ASN B CA 1
ATOM 2111 C C . ASN B 1 77 ? 10.447 11.839 47.372 1.00 90.42 578 ASN B C 1
ATOM 2112 O O . ASN B 1 77 ? 11.255 12.575 47.938 1.00 89.20 578 ASN B O 1
ATOM 2117 N N . HIS B 1 78 ? 9.736 12.208 46.279 1.00 84.66 579 HIS B N 1
ATOM 2118 C CA . HIS B 1 78 ? 9.792 13.536 45.674 1.00 80.58 579 HIS B CA 1
ATOM 2119 C C . HIS B 1 78 ? 9.131 14.535 46.616 1.00 85.02 579 HIS B C 1
ATOM 2120 O O . HIS B 1 78 ? 9.704 15.598 46.848 1.00 84.12 579 HIS B O 1
ATOM 2127 N N . VAL B 1 79 ? 7.970 14.172 47.212 1.00 82.41 580 VAL B N 1
ATOM 2128 C CA . VAL B 1 79 ? 7.236 15.007 48.174 1.00 80.87 580 VAL B CA 1
ATOM 2129 C C . VAL B 1 79 ? 8.116 15.280 49.401 1.00 84.74 580 VAL B C 1
ATOM 2130 O O . VAL B 1 79 ? 8.260 16.432 49.806 1.00 85.60 580 VAL B O 1
ATOM 2134 N N . ALA B 1 80 ? 8.708 14.230 49.968 1.00 79.74 581 ALA B N 1
ATOM 2135 C CA . ALA B 1 80 ? 9.582 14.280 51.131 1.00 77.83 581 ALA B CA 1
ATOM 2136 C C . ALA B 1 80 ? 10.751 15.211 50.894 1.00 81.22 581 ALA B C 1
ATOM 2137 O O . ALA B 1 80 ? 11.082 16.007 51.779 1.00 80.13 581 ALA B O 1
ATOM 2139 N N . ALA B 1 81 ? 11.329 15.177 49.677 1.00 79.61 582 ALA B N 1
ATOM 2140 C CA . ALA B 1 81 ? 12.432 16.065 49.309 1.00 77.24 582 ALA B CA 1
ATOM 2141 C C . ALA B 1 81 ? 11.932 17.524 49.219 1.00 79.44 582 ALA B C 1
ATOM 2142 O O . ALA B 1 81 ? 12.573 18.416 49.787 1.00 78.94 582 ALA B O 1
ATOM 2144 N N . VAL B 1 82 ? 10.741 17.743 48.631 1.00 74.76 583 VAL B N 1
ATOM 2145 C CA . VAL B 1 82 ? 10.085 19.065 48.549 1.00 72.34 583 VAL B CA 1
ATOM 2146 C C . VAL B 1 82 ? 9.812 19.587 49.979 1.00 76.42 583 VAL B C 1
ATOM 2147 O O . VAL B 1 82 ? 10.102 20.740 50.265 1.00 75.26 583 VAL B O 1
ATOM 2151 N N . ARG B 1 83 ? 9.323 18.727 50.877 1.00 75.29 584 ARG B N 1
ATOM 2152 C CA . ARG B 1 83 ? 9.002 19.080 52.275 1.00 74.55 584 ARG B CA 1
ATOM 2153 C C . ARG B 1 83 ? 10.241 19.418 53.119 1.00 78.04 584 ARG B C 1
ATOM 2154 O O . ARG B 1 83 ? 10.209 20.351 53.913 1.00 76.33 584 ARG B O 1
ATOM 2162 N N . ALA B 1 84 ? 11.322 18.676 52.950 1.00 75.96 585 ALA B N 1
ATOM 2163 C CA . ALA B 1 84 ? 12.555 18.962 53.682 1.00 74.84 585 ALA B CA 1
ATOM 2164 C C . ALA B 1 84 ? 13.150 20.300 53.223 1.00 77.96 585 ALA B C 1
ATOM 2165 O O . ALA B 1 84 ? 13.551 21.110 54.050 1.00 79.30 585 ALA B O 1
ATOM 2167 N N . ALA B 1 85 ? 13.158 20.544 51.908 1.00 73.90 586 ALA B N 1
ATOM 2168 C CA . ALA B 1 85 ? 13.684 21.770 51.314 1.00 70.84 586 ALA B CA 1
ATOM 2169 C C . ALA B 1 85 ? 12.804 22.992 51.701 1.00 72.68 586 ALA B C 1
ATOM 2170 O O . ALA B 1 85 ? 13.352 24.055 52.023 1.00 69.98 586 ALA B O 1
ATOM 2172 N N . ALA B 1 86 ? 11.467 22.809 51.749 1.00 70.40 587 ALA B N 1
ATOM 2173 C CA . ALA B 1 86 ? 10.498 23.842 52.158 1.00 70.50 587 ALA B CA 1
ATOM 2174 C C . ALA B 1 86 ? 10.706 24.262 53.601 1.00 76.30 587 ALA B C 1
ATOM 2175 O O . ALA B 1 86 ? 10.721 25.460 53.884 1.00 76.47 587 ALA B O 1
ATOM 2177 N N . THR B 1 87 ? 10.882 23.284 54.514 1.00 74.26 588 THR B N 1
ATOM 2178 C CA . THR B 1 87 ? 11.072 23.581 55.931 1.00 74.78 588 THR B CA 1
ATOM 2179 C C . THR B 1 87 ? 12.440 24.231 56.133 1.00 77.27 588 THR B C 1
ATOM 2180 O O . THR B 1 87 ? 12.540 25.196 56.909 1.00 78.85 588 THR B O 1
ATOM 2184 N N . GLN B 1 88 ? 13.469 23.767 55.395 1.00 70.55 589 GLN B N 1
ATOM 2185 C CA . GLN B 1 88 ? 14.781 24.406 55.465 1.00 69.88 589 GLN B CA 1
ATOM 2186 C C . GLN B 1 88 ? 14.714 25.843 54.902 1.00 75.37 589 GLN B C 1
ATOM 2187 O O . GLN B 1 88 ? 15.375 26.720 55.446 1.00 77.95 589 GLN B O 1
ATOM 2193 N N . LEU B 1 89 ? 13.884 26.097 53.867 1.00 69.72 590 LEU B N 1
ATOM 2194 C CA . LEU B 1 89 ? 13.703 27.441 53.308 1.00 68.64 590 LEU B CA 1
ATOM 2195 C C . LEU B 1 89 ? 13.063 28.391 54.332 1.00 74.40 590 LEU B C 1
ATOM 2196 O O . LEU B 1 89 ? 13.496 29.537 54.447 1.00 76.11 590 LEU B O 1
ATOM 2201 N N . ALA B 1 90 ? 12.055 27.919 55.072 1.00 70.01 591 ALA B N 1
ATOM 2202 C CA . ALA B 1 90 ? 11.375 28.684 56.127 1.00 69.87 591 ALA B CA 1
ATOM 2203 C C . ALA B 1 90 ? 12.373 29.110 57.258 1.00 74.68 591 ALA B C 1
ATOM 2204 O O . ALA B 1 90 ? 12.476 30.297 57.610 1.00 75.48 591 ALA B O 1
ATOM 2206 N N . ARG B 1 91 ? 13.133 28.137 57.778 1.00 70.51 592 ARG B N 1
ATOM 2207 C CA . ARG B 1 91 ? 14.139 28.378 58.812 1.00 71.06 592 ARG B CA 1
ATOM 2208 C C . ARG B 1 91 ? 15.254 29.307 58.319 1.00 77.72 592 ARG B C 1
ATOM 2209 O O . ARG B 1 91 ? 15.607 30.224 59.044 1.00 80.49 592 ARG B O 1
ATOM 2217 N N . SER B 1 92 ? 15.725 29.152 57.069 1.00 72.25 593 SER B N 1
ATOM 2218 C CA . SER B 1 92 ? 16.771 30.005 56.507 1.00 71.32 593 SER B CA 1
ATOM 2219 C C . SER B 1 92 ? 16.305 31.466 56.320 1.00 75.38 593 SER B C 1
ATOM 2220 O O . SER B 1 92 ? 17.091 32.393 56.526 1.00 74.17 593 SER B O 1
ATOM 2223 N N . ILE B 1 93 ? 15.033 31.674 55.950 1.00 71.52 594 ILE B N 1
ATOM 2224 C CA . ILE B 1 93 ? 14.456 33.006 55.783 1.00 70.31 594 ILE B CA 1
ATOM 2225 C C . ILE B 1 93 ? 14.393 33.677 57.164 1.00 78.12 594 ILE B C 1
ATOM 2226 O O . ILE B 1 93 ? 14.778 34.836 57.277 1.00 78.75 594 ILE B O 1
ATOM 2231 N N . ASP B 1 94 ? 14.003 32.938 58.218 1.00 76.71 595 ASP B N 1
ATOM 2232 C CA . ASP B 1 94 ? 14.004 33.474 59.584 1.00 78.50 595 ASP B CA 1
ATOM 2233 C C . ASP B 1 94 ? 15.419 33.912 60.004 1.00 81.66 595 ASP B C 1
ATOM 2234 O O . ASP B 1 94 ? 15.571 35.017 60.519 1.00 84.02 595 ASP B O 1
ATOM 2239 N N . ASP B 1 95 ? 16.448 33.057 59.739 1.00 74.83 596 ASP B N 1
ATOM 2240 C CA . ASP B 1 95 ? 17.851 33.311 60.062 1.00 74.95 596 ASP B CA 1
ATOM 2241 C C . ASP B 1 95 ? 18.398 34.557 59.369 1.00 77.92 596 ASP B C 1
ATOM 2242 O O . ASP B 1 95 ? 19.080 35.348 60.021 1.00 80.30 596 ASP B O 1
ATOM 2247 N N . VAL B 1 96 ? 18.108 34.735 58.069 1.00 72.03 597 VAL B N 1
ATOM 2248 C CA . VAL B 1 96 ? 18.588 35.843 57.252 1.00 71.55 597 VAL B CA 1
ATOM 2249 C C . VAL B 1 96 ? 17.981 37.136 57.769 1.00 81.15 597 VAL B C 1
ATOM 2250 O O . VAL B 1 96 ? 18.713 38.126 57.918 1.00 84.69 597 VAL B O 1
ATOM 2254 N N . LEU B 1 97 ? 16.675 37.113 58.118 1.00 77.06 598 LEU B N 1
ATOM 2255 C CA . LEU B 1 97 ? 15.969 38.282 58.662 1.00 77.94 598 LEU B CA 1
ATOM 2256 C C . LEU B 1 97 ? 16.411 38.632 60.072 1.00 81.91 598 LEU B C 1
ATOM 2257 O O . LEU B 1 97 ? 16.571 39.811 60.360 1.00 84.05 598 LEU B O 1
ATOM 2262 N N . ASP B 1 98 ? 16.604 37.634 60.946 1.00 79.62 599 ASP B N 1
ATOM 2263 C CA . ASP B 1 98 ? 17.058 37.852 62.332 1.00 81.45 599 ASP B CA 1
ATOM 2264 C C . ASP B 1 98 ? 18.510 38.367 62.370 1.00 83.45 599 ASP B C 1
ATOM 2265 O O . ASP B 1 98 ? 18.805 39.280 63.141 1.00 84.18 599 ASP B O 1
ATOM 2270 N N . MET B 1 99 ? 19.383 37.835 61.495 1.00 79.18 600 MET B N 1
ATOM 2271 C CA . MET B 1 99 ? 20.780 38.261 61.373 1.00 80.56 600 MET B CA 1
ATOM 2272 C C . MET B 1 99 ? 20.875 39.742 60.905 1.00 82.95 600 MET B C 1
ATOM 2273 O O . MET B 1 99 ? 21.707 40.472 61.422 1.00 85.44 600 MET B O 1
ATOM 2278 N N . ALA B 1 100 ? 20.012 40.186 59.973 1.00 76.37 601 ALA B N 1
ATOM 2279 C CA . ALA B 1 100 ? 19.988 41.569 59.480 1.00 76.45 601 ALA B CA 1
ATOM 2280 C C . ALA B 1 100 ? 19.552 42.542 60.594 1.00 87.30 601 ALA B C 1
ATOM 2281 O O . ALA B 1 100 ? 20.157 43.625 60.764 1.00 90.06 601 ALA B O 1
ATOM 2283 N N . GLN B 1 101 ? 18.529 42.123 61.385 1.00 83.52 602 GLN B N 1
ATOM 2284 C CA . GLN B 1 101 ? 17.981 42.861 62.536 1.00 86.37 602 GLN B CA 1
ATOM 2285 C C . GLN B 1 101 ? 19.072 43.088 63.621 1.00 93.87 602 GLN B C 1
ATOM 2286 O O . GLN B 1 101 ? 19.196 44.185 64.168 1.00 96.61 602 GLN B O 1
ATOM 2292 N N . ILE B 1 102 ? 19.869 42.041 63.895 1.00 90.72 603 ILE B N 1
ATOM 2293 C CA . ILE B 1 102 ? 20.975 42.031 64.840 1.00 93.84 603 ILE B CA 1
ATOM 2294 C C . ILE B 1 102 ? 22.119 42.941 64.332 1.00 98.81 603 ILE B C 1
ATOM 2295 O O . ILE B 1 102 ? 22.654 43.726 65.118 1.00 102.10 603 ILE B O 1
ATOM 2300 N N . ASP B 1 103 ? 22.486 42.831 63.041 1.00 93.02 604 ASP B N 1
ATOM 2301 C CA . ASP B 1 103 ? 23.552 43.614 62.399 1.00 93.67 604 ASP B CA 1
ATOM 2302 C C . ASP B 1 103 ? 23.234 45.120 62.409 1.00 99.84 604 ASP B C 1
ATOM 2303 O O . ASP B 1 103 ? 24.147 45.936 62.552 1.00 101.36 604 ASP B O 1
ATOM 2308 N N . ALA B 1 104 ? 21.941 45.478 62.265 1.00 96.71 605 ALA B N 1
ATOM 2309 C CA . ALA B 1 104 ? 21.460 46.859 62.303 1.00 99.00 605 ALA B CA 1
ATOM 2310 C C . ALA B 1 104 ? 21.334 47.387 63.762 1.00 110.01 605 ALA B C 1
ATOM 2311 O O . ALA B 1 104 ? 21.139 48.585 63.964 1.00 112.66 605 ALA B O 1
ATOM 2313 N N . GLY B 1 105 ? 21.452 46.490 64.747 1.00 107.83 606 GLY B N 1
ATOM 2314 C CA . GLY B 1 105 ? 21.292 46.804 66.162 1.00 111.31 606 GLY B CA 1
ATOM 2315 C C . GLY B 1 105 ? 19.837 47.084 66.506 1.00 116.75 606 GLY B C 1
ATOM 2316 O O . GLY B 1 105 ? 19.551 47.827 67.451 1.00 121.47 606 GLY B O 1
ATOM 2317 N N . GLU B 1 106 ? 18.907 46.493 65.734 1.00 108.96 607 GLU B N 1
ATOM 2318 C CA . GLU B 1 106 ? 17.457 46.656 65.877 1.00 108.71 607 GLU B CA 1
ATOM 2319 C C . GLU B 1 106 ? 16.798 45.519 66.697 1.00 111.72 607 GLU B C 1
ATOM 2320 O O . GLU B 1 106 ? 15.565 45.468 66.800 1.00 111.29 607 GLU B O 1
ATOM 2326 N N . MET B 1 107 ? 17.593 44.603 67.255 1.00 107.50 608 MET B N 1
ATOM 2327 C CA . MET B 1 107 ? 16.994 43.552 68.061 1.00 107.34 608 MET B CA 1
ATOM 2328 C C . MET B 1 107 ? 17.218 43.820 69.542 1.00 119.65 608 MET B C 1
ATOM 2329 O O . MET B 1 107 ? 18.351 43.727 70.031 1.00 120.85 608 MET B O 1
ATOM 2334 N N . ALA B 1 108 ? 16.126 44.145 70.247 1.00 120.47 609 ALA B N 1
ATOM 2335 C CA . ALA B 1 108 ? 16.136 44.392 71.687 1.00 124.61 609 ALA B CA 1
ATOM 2336 C C . ALA B 1 108 ? 15.466 43.221 72.390 1.00 129.97 609 ALA B C 1
ATOM 2337 O O . ALA B 1 108 ? 14.411 42.757 71.947 1.00 127.80 609 ALA B O 1
ATOM 2339 N N . LEU B 1 109 ? 16.110 42.697 73.438 1.00 121.16 610 LEU B N 1
ATOM 2340 C CA . LEU B 1 109 ? 15.571 41.557 74.183 1.00 120.36 610 LEU B CA 1
ATOM 2341 C C . LEU B 1 109 ? 14.539 41.995 75.218 1.00 130.71 610 LEU B C 1
ATOM 2342 O O . LEU B 1 109 ? 14.632 43.091 75.775 1.00 134.73 610 LEU B O 1
ATOM 2347 N N . GLU B 1 110 ? 13.568 41.109 75.476 1.00 128.05 611 GLU B N 1
ATOM 2348 C CA . GLU B 1 110 ? 12.490 41.255 76.453 1.00 132.94 611 GLU B CA 1
ATOM 2349 C C . GLU B 1 110 ? 12.832 40.369 77.640 1.00 136.09 611 GLU B C 1
ATOM 2350 O O . GLU B 1 110 ? 12.411 39.210 77.686 1.00 132.94 611 GLU B O 1
ATOM 2356 N N . ILE B 1 111 ? 13.664 40.897 78.561 1.00 135.85 612 ILE B N 1
ATOM 2357 C CA . ILE B 1 111 ? 14.164 40.202 79.756 1.00 135.96 612 ILE B CA 1
ATOM 2358 C C . ILE B 1 111 ? 12.995 39.846 80.727 1.00 144.76 612 ILE B C 1
ATOM 2359 O O . ILE B 1 111 ? 12.159 40.698 81.040 1.00 150.02 612 ILE B O 1
ATOM 2364 N N . GLU B 1 112 ? 12.941 38.556 81.147 1.00 139.42 613 GLU B N 1
ATOM 2365 C CA . GLU B 1 112 ? 11.946 37.962 82.056 1.00 143.28 613 GLU B CA 1
ATOM 2366 C C . GLU B 1 112 ? 12.519 36.667 82.717 1.00 145.08 613 GLU B C 1
ATOM 2367 O O . GLU B 1 112 ? 13.543 36.141 82.267 1.00 139.65 613 GLU B O 1
ATOM 2373 N N . ASP B 1 113 ? 11.844 36.161 83.769 1.00 146.06 614 ASP B N 1
ATOM 2374 C CA . ASP B 1 113 ? 12.248 34.961 84.510 1.00 144.87 614 ASP B CA 1
ATOM 2375 C C . ASP B 1 113 ? 11.969 33.683 83.697 1.00 142.56 614 ASP B C 1
ATOM 2376 O O . ASP B 1 113 ? 10.837 33.444 83.278 1.00 143.40 614 ASP B O 1
ATOM 2381 N N . ILE B 1 114 ? 13.015 32.873 83.479 1.00 133.94 615 ILE B N 1
ATOM 2382 C CA . ILE B 1 114 ? 12.978 31.643 82.673 1.00 129.64 615 ILE B CA 1
ATOM 2383 C C . ILE B 1 114 ? 13.376 30.415 83.517 1.00 133.35 615 ILE B C 1
ATOM 2384 O O . ILE B 1 114 ? 14.485 30.378 84.049 1.00 131.38 615 ILE B O 1
ATOM 2389 N N . ARG B 1 115 ? 12.504 29.391 83.584 1.00 132.07 616 ARG B N 1
ATOM 2390 C CA . ARG B 1 115 ? 12.828 28.147 84.290 1.00 133.14 616 ARG B CA 1
ATOM 2391 C C . ARG B 1 115 ? 13.569 27.244 83.306 1.00 133.13 616 ARG B C 1
ATOM 2392 O O . ARG B 1 115 ? 12.958 26.749 82.357 1.00 131.47 616 ARG B O 1
ATOM 2400 N N . VAL B 1 116 ? 14.890 27.059 83.519 1.00 128.84 617 VAL B N 1
ATOM 2401 C CA . VAL B 1 116 ? 15.813 26.305 82.643 1.00 124.78 617 VAL B CA 1
ATOM 2402 C C . VAL B 1 116 ? 15.278 24.881 82.313 1.00 130.15 617 VAL B C 1
ATOM 2403 O O . VAL B 1 116 ? 15.391 24.446 81.159 1.00 126.65 617 VAL B O 1
ATOM 2407 N N . SER B 1 117 ? 14.688 24.187 83.306 1.00 131.91 618 SER B N 1
ATOM 2408 C CA . SER B 1 117 ? 14.122 22.839 83.158 1.00 133.98 618 SER B CA 1
ATOM 2409 C C . SER B 1 117 ? 13.082 22.773 82.018 1.00 136.92 618 SER B C 1
ATOM 2410 O O . SER B 1 117 ? 13.155 21.872 81.173 1.00 134.40 618 SER B O 1
ATOM 2413 N N . ASP B 1 118 ? 12.146 23.748 81.979 1.00 135.58 619 ASP B N 1
ATOM 2414 C CA . ASP B 1 118 ? 11.089 23.827 80.967 1.00 136.16 619 ASP B CA 1
ATOM 2415 C C . ASP B 1 118 ? 11.673 24.169 79.595 1.00 134.62 619 ASP B C 1
ATOM 2416 O O . ASP B 1 118 ? 11.278 23.557 78.600 1.00 133.48 619 ASP B O 1
ATOM 2421 N N . LEU B 1 119 ? 12.642 25.114 79.556 1.00 127.83 620 LEU B N 1
ATOM 2422 C CA . LEU B 1 119 ? 13.347 25.593 78.359 1.00 122.95 620 LEU B CA 1
ATOM 2423 C C . LEU B 1 119 ? 14.021 24.429 77.613 1.00 123.96 620 LEU B C 1
ATOM 2424 O O . LEU B 1 119 ? 13.907 24.348 76.380 1.00 123.26 620 LEU B O 1
ATOM 2429 N N . LEU B 1 120 ? 14.661 23.509 78.364 1.00 119.29 621 LEU B N 1
ATOM 2430 C CA . LEU B 1 120 ? 15.329 22.324 77.834 1.00 117.71 621 LEU B CA 1
ATOM 2431 C C . LEU B 1 120 ? 14.322 21.285 77.323 1.00 125.65 621 LEU B C 1
ATOM 2432 O O . LEU B 1 120 ? 14.546 20.720 76.250 1.00 125.63 621 LEU B O 1
ATOM 2437 N N . LEU B 1 121 ? 13.209 21.048 78.064 1.00 124.96 622 LEU B N 1
ATOM 2438 C CA . LEU B 1 121 ? 12.167 20.083 77.677 1.00 127.21 622 LEU B CA 1
ATOM 2439 C C . LEU B 1 121 ? 11.361 20.561 76.462 1.00 128.35 622 LEU B C 1
ATOM 2440 O O . LEU B 1 121 ? 10.929 19.727 75.663 1.00 129.28 622 LEU B O 1
ATOM 2445 N N . ASN B 1 122 ? 11.158 21.894 76.334 1.00 122.39 623 ASN B N 1
ATOM 2446 C CA . ASN B 1 122 ? 10.480 22.535 75.199 1.00 122.06 623 ASN B CA 1
ATOM 2447 C C . ASN B 1 122 ? 11.273 22.314 73.912 1.00 123.16 623 ASN B C 1
ATOM 2448 O O . ASN B 1 122 ? 10.670 22.022 72.879 1.00 124.68 623 ASN B O 1
ATOM 2453 N N . ALA B 1 123 ? 12.629 22.454 73.977 1.00 115.28 624 ALA B N 1
ATOM 2454 C CA . ALA B 1 123 ? 13.527 22.273 72.828 1.00 112.16 624 ALA B CA 1
ATOM 2455 C C . ALA B 1 123 ? 13.605 20.801 72.410 1.00 117.49 624 ALA B C 1
ATOM 2456 O O . ALA B 1 123 ? 13.726 20.513 71.217 1.00 117.31 624 ALA B O 1
ATOM 2458 N N . GLN B 1 124 ? 13.499 19.882 73.387 1.00 116.21 625 GLN B N 1
ATOM 2459 C CA . GLN B 1 124 ? 13.509 18.436 73.174 1.00 119.28 625 GLN B CA 1
ATOM 2460 C C . GLN B 1 124 ? 12.221 17.973 72.458 1.00 129.20 625 GLN B C 1
ATOM 2461 O O . GLN B 1 124 ? 12.302 17.157 71.535 1.00 131.51 625 GLN B O 1
ATOM 2467 N N . GLU B 1 125 ? 11.045 18.485 72.870 1.00 127.84 626 GLU B N 1
ATOM 2468 C CA . GLU B 1 125 ? 9.795 18.060 72.242 1.00 133.14 626 GLU B CA 1
ATOM 2469 C C . GLU B 1 125 ? 9.612 18.678 70.843 1.00 134.76 626 GLU B C 1
ATOM 2470 O O . GLU B 1 125 ? 9.002 18.027 69.991 1.00 139.74 626 GLU B O 1
ATOM 2476 N N . ARG B 1 126 ? 10.149 19.892 70.593 1.00 124.50 627 ARG B N 1
ATOM 2477 C CA . ARG B 1 126 ? 10.063 20.523 69.268 1.00 123.31 627 ARG B CA 1
ATOM 2478 C C . ARG B 1 126 ? 10.946 19.781 68.246 1.00 126.87 627 ARG B C 1
ATOM 2479 O O . ARG B 1 126 ? 10.604 19.737 67.061 1.00 129.36 627 ARG B O 1
ATOM 2487 N N . ALA B 1 127 ? 12.072 19.199 68.703 1.00 120.37 628 ALA B N 1
ATOM 2488 C CA . ALA B 1 127 ? 13.016 18.504 67.827 1.00 119.88 628 ALA B CA 1
ATOM 2489 C C . ALA B 1 127 ? 12.847 16.972 67.819 1.00 127.67 628 ALA B C 1
ATOM 2490 O O . ALA B 1 127 ? 13.435 16.310 66.959 1.00 128.27 628 ALA B O 1
ATOM 2492 N N . LEU B 1 128 ? 12.047 16.420 68.754 1.00 127.26 629 LEU B N 1
ATOM 2493 C CA . LEU B 1 128 ? 11.785 14.982 68.918 1.00 132.23 629 LEU B CA 1
ATOM 2494 C C . LEU B 1 128 ? 11.462 14.251 67.594 1.00 141.25 629 LEU B C 1
ATOM 2495 O O . LEU B 1 128 ? 12.010 13.170 67.364 1.00 142.75 629 LEU B O 1
ATOM 2500 N N . LYS B 1 129 ? 10.601 14.843 66.733 1.00 140.69 630 LYS B N 1
ATOM 2501 C CA . LYS B 1 129 ? 10.211 14.252 65.449 1.00 146.74 630 LYS B CA 1
ATOM 2502 C C . LYS B 1 129 ? 11.400 14.146 64.480 1.00 150.40 630 LYS B C 1
ATOM 2503 O O . LYS B 1 129 ? 11.594 13.079 63.900 1.00 155.30 630 LYS B O 1
ATOM 2509 N N . ASP B 1 130 ? 12.200 15.223 64.326 1.00 141.03 631 ASP B N 1
ATOM 2510 C CA . ASP B 1 130 ? 13.376 15.254 63.441 1.00 139.09 631 ASP B CA 1
ATOM 2511 C C . ASP B 1 130 ? 14.504 14.319 63.948 1.00 139.57 631 ASP B C 1
ATOM 2512 O O . ASP B 1 130 ? 15.341 13.880 63.153 1.00 139.87 631 ASP B O 1
ATOM 2517 N N . ALA B 1 131 ? 14.509 14.023 65.266 1.00 133.20 632 ALA B N 1
ATOM 2518 C CA . ALA B 1 131 ? 15.470 13.136 65.915 1.00 132.22 632 ALA B CA 1
ATOM 2519 C C . ALA B 1 131 ? 15.130 11.673 65.611 1.00 143.91 632 ALA B C 1
ATOM 2520 O O . ALA B 1 131 ? 16.027 10.883 65.313 1.00 145.40 632 ALA B O 1
ATOM 2522 N N . GLN B 1 132 ? 13.833 11.319 65.676 1.00 145.07 633 GLN B N 1
ATOM 2523 C CA . GLN B 1 132 ? 13.354 9.964 65.408 1.00 152.49 633 GLN B CA 1
ATOM 2524 C C . GLN B 1 132 ? 13.490 9.635 63.916 1.00 160.33 633 GLN B C 1
ATOM 2525 O O . GLN B 1 132 ? 13.784 8.494 63.567 1.00 165.14 633 GLN B O 1
ATOM 2531 N N . LEU B 1 133 ? 13.342 10.655 63.052 1.00 155.19 634 LEU B N 1
ATOM 2532 C CA . LEU B 1 133 ? 13.501 10.583 61.597 1.00 159.13 634 LEU B CA 1
ATOM 2533 C C . LEU B 1 133 ? 14.961 10.250 61.232 1.00 163.00 634 LEU B C 1
ATOM 2534 O O . LEU B 1 133 ? 15.203 9.505 60.281 1.00 168.18 634 LEU B O 1
ATOM 2539 N N . GLY B 1 134 ? 15.901 10.799 62.006 1.00 154.10 635 GLY B N 1
ATOM 2540 C CA . GLY B 1 134 ? 17.335 10.576 61.852 1.00 152.56 635 GLY B CA 1
ATOM 2541 C C . GLY B 1 134 ? 17.886 9.459 62.724 1.00 158.74 635 GLY B C 1
ATOM 2542 O O . GLY B 1 134 ? 19.105 9.271 62.778 1.00 157.73 635 GLY B O 1
ATOM 2543 N N . GLY B 1 135 ? 16.987 8.730 63.400 1.00 158.15 636 GLY B N 1
ATOM 2544 C CA . GLY B 1 135 ? 17.306 7.613 64.288 1.00 160.42 636 GLY B CA 1
ATOM 2545 C C . GLY B 1 135 ? 18.222 7.968 65.441 1.00 157.20 636 GLY B C 1
ATOM 2546 O O . GLY B 1 135 ? 19.064 7.157 65.831 1.00 158.72 636 GLY B O 1
ATOM 2547 N N . VAL B 1 136 ? 18.057 9.184 65.993 1.00 146.34 637 VAL B N 1
ATOM 2548 C CA . VAL B 1 136 ? 18.862 9.731 67.090 1.00 140.40 637 VAL B CA 1
ATOM 2549 C C . VAL B 1 136 ? 17.993 9.834 68.373 1.00 143.05 637 VAL B C 1
ATOM 2550 O O . VAL B 1 136 ? 16.783 10.045 68.291 1.00 144.10 637 VAL B O 1
ATOM 2554 N N . THR B 1 137 ? 18.628 9.656 69.547 1.00 137.81 638 THR B N 1
ATOM 2555 C CA . THR B 1 137 ? 18.025 9.744 70.882 1.00 136.93 638 THR B CA 1
ATOM 2556 C C . THR B 1 137 ? 18.291 11.145 71.455 1.00 133.19 638 THR B C 1
ATOM 2557 O O . THR B 1 137 ? 19.449 11.540 71.589 1.00 128.85 638 THR B O 1
ATOM 2561 N N . LEU B 1 138 ? 17.215 11.872 71.803 1.00 128.46 639 LEU B N 1
ATOM 2562 C CA . LEU B 1 138 ? 17.247 13.228 72.341 1.00 123.13 639 LEU B CA 1
ATOM 2563 C C . LEU B 1 138 ? 17.042 13.195 73.853 1.00 128.67 639 LEU B C 1
ATOM 2564 O O . LEU B 1 138 ? 15.928 12.947 74.314 1.00 131.18 639 LEU B O 1
ATOM 2569 N N . ALA B 1 139 ? 18.127 13.443 74.623 1.00 124.72 640 ALA B N 1
ATOM 2570 C CA . ALA B 1 139 ? 18.125 13.395 76.089 1.00 126.76 640 ALA B CA 1
ATOM 2571 C C . ALA B 1 139 ? 18.212 14.778 76.754 1.00 129.63 640 ALA B C 1
ATOM 2572 O O . ALA B 1 139 ? 18.798 15.703 76.184 1.00 125.21 640 ALA B O 1
ATOM 2574 N N . VAL B 1 140 ? 17.634 14.890 77.976 1.00 130.08 641 VAL B N 1
ATOM 2575 C CA . VAL B 1 140 ? 17.638 16.080 78.835 1.00 129.10 641 VAL B CA 1
ATOM 2576 C C . VAL B 1 140 ? 18.215 15.684 80.205 1.00 139.40 641 VAL B C 1
ATOM 2577 O O . VAL B 1 140 ? 17.678 14.791 80.862 1.00 143.72 641 VAL B O 1
ATOM 2581 N N . GLU B 1 141 ? 19.304 16.349 80.626 1.00 136.58 642 GLU B N 1
ATOM 2582 C CA . GLU B 1 141 ? 19.962 16.098 81.909 1.00 140.39 642 GLU B CA 1
ATOM 2583 C C . GLU B 1 141 ? 20.119 17.421 82.677 1.00 145.93 642 GLU B C 1
ATOM 2584 O O . GLU B 1 141 ? 21.201 18.018 82.710 1.00 143.78 642 GLU B O 1
ATOM 2590 N N . CYS B 1 142 ? 19.013 17.881 83.276 1.00 146.26 643 CYS B N 1
ATOM 2591 C CA . CYS B 1 142 ? 18.966 19.123 84.041 1.00 147.05 643 CYS B CA 1
ATOM 2592 C C . CYS B 1 142 ? 18.471 18.856 85.462 1.00 159.45 643 CYS B C 1
ATOM 2593 O O . CYS B 1 142 ? 17.445 18.192 85.663 1.00 162.47 643 CYS B O 1
ATOM 2596 N N . GLU B 1 143 ? 19.229 19.379 86.442 1.00 159.64 644 GLU B N 1
ATOM 2597 C CA . GLU B 1 143 ? 18.935 19.275 87.876 1.00 166.30 644 GLU B CA 1
ATOM 2598 C C . GLU B 1 143 ? 17.970 20.394 88.254 1.00 171.14 644 GLU B C 1
ATOM 2599 O O . GLU B 1 143 ? 18.011 21.476 87.653 1.00 166.59 644 GLU B O 1
ATOM 2605 N N . GLU B 1 144 ? 17.107 20.151 89.250 1.00 173.10 645 GLU B N 1
ATOM 2606 C CA . GLU B 1 144 ? 16.160 21.179 89.679 1.00 174.68 645 GLU B CA 1
ATOM 2607 C C . GLU B 1 144 ? 16.874 22.198 90.594 1.00 179.05 645 GLU B C 1
ATOM 2608 O O . GLU B 1 144 ? 16.250 23.145 91.081 1.00 181.06 645 GLU B O 1
ATOM 2614 N N . ASP B 1 145 ? 18.205 22.023 90.759 1.00 173.64 646 ASP B N 1
ATOM 2615 C CA . ASP B 1 145 ? 19.086 22.929 91.488 1.00 175.19 646 ASP B CA 1
ATOM 2616 C C . ASP B 1 145 ? 19.489 24.110 90.585 1.00 172.54 646 ASP B C 1
ATOM 2617 O O . ASP B 1 145 ? 19.936 25.141 91.105 1.00 174.30 646 ASP B O 1
ATOM 2619 N N . VAL B 1 146 ? 19.344 23.952 89.234 1.00 161.19 647 VAL B N 1
ATOM 2620 C CA . VAL B 1 146 ? 19.642 24.984 88.218 1.00 155.02 647 VAL B CA 1
ATOM 2621 C C . VAL B 1 146 ? 18.608 26.124 88.375 1.00 157.87 647 VAL B C 1
ATOM 2622 O O . VAL B 1 146 ? 18.977 27.302 88.385 1.00 157.51 647 VAL B O 1
ATOM 2626 N N . GLY B 1 147 ? 17.343 25.744 88.529 1.00 153.89 648 GLY B N 1
ATOM 2627 C CA . GLY B 1 147 ? 16.242 26.662 88.768 1.00 155.38 648 GLY B CA 1
ATOM 2628 C C . GLY B 1 147 ? 15.865 27.633 87.672 1.00 152.95 648 GLY B C 1
ATOM 2629 O O . GLY B 1 147 ? 15.540 27.233 86.554 1.00 148.06 648 GLY B O 1
ATOM 2630 N N . LEU B 1 148 ? 15.884 28.921 88.022 1.00 150.72 649 LEU B N 1
ATOM 2631 C CA . LEU B 1 148 ? 15.437 30.045 87.204 1.00 148.46 649 LEU B CA 1
ATOM 2632 C C . LEU B 1 148 ? 16.585 30.996 86.778 1.00 148.25 649 LEU B C 1
ATOM 2633 O O . LEU B 1 148 ? 17.457 31.303 87.598 1.00 150.90 649 LEU B O 1
ATOM 2638 N N . ILE B 1 149 ? 16.557 31.478 85.500 1.00 137.98 650 ILE B N 1
ATOM 2639 C CA . ILE B 1 149 ? 17.507 32.456 84.940 1.00 134.11 650 ILE B CA 1
ATOM 2640 C C . ILE B 1 149 ? 16.744 33.670 84.374 1.00 136.71 650 ILE B C 1
ATOM 2641 O O . ILE B 1 149 ? 15.531 33.606 84.175 1.00 137.65 650 IL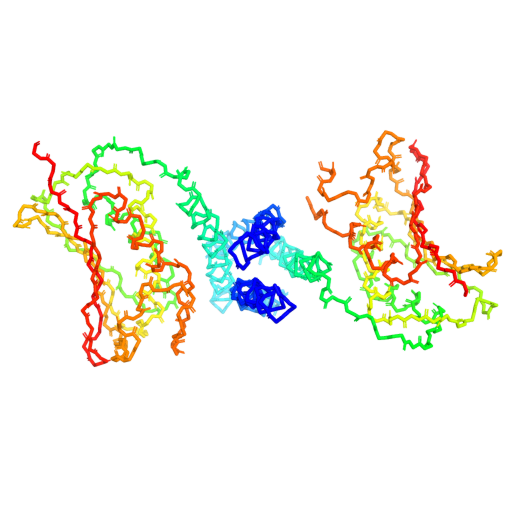E B O 1
ATOM 2646 N N . ARG B 1 150 ? 17.462 34.766 84.126 1.00 132.13 651 ARG B N 1
ATOM 2647 C CA . ARG B 1 150 ? 16.883 35.959 83.516 1.00 132.91 651 ARG B CA 1
ATOM 2648 C C . ARG B 1 150 ? 17.319 36.028 82.037 1.00 130.25 651 ARG B C 1
ATOM 2649 O O . ARG B 1 150 ? 18.496 35.815 81.726 1.00 126.26 651 ARG B O 1
ATOM 2657 N N . GLY B 1 151 ? 16.353 36.264 81.149 1.00 125.35 652 GLY B N 1
ATOM 2658 C CA . GLY B 1 151 ? 16.592 36.393 79.713 1.00 120.29 652 GLY B CA 1
ATOM 2659 C C . GLY B 1 151 ? 15.338 36.501 78.871 1.00 122.31 652 GLY B C 1
ATOM 2660 O O . GLY B 1 151 ? 14.238 36.662 79.406 1.00 125.71 652 GLY B O 1
ATOM 2661 N N . ASP B 1 152 ? 15.504 36.426 77.537 1.00 113.73 653 ASP B N 1
ATOM 2662 C CA . ASP B 1 152 ? 14.411 36.461 76.560 1.00 113.23 653 ASP B CA 1
ATOM 2663 C C . ASP B 1 152 ? 14.100 35.018 76.200 1.00 113.98 653 ASP B C 1
ATOM 2664 O O . ASP B 1 152 ? 14.963 34.324 75.669 1.00 110.30 653 ASP B O 1
ATOM 2669 N N . GLY B 1 153 ? 12.903 34.565 76.559 1.00 112.80 654 GLY B N 1
ATOM 2670 C CA . GLY B 1 153 ? 12.443 33.197 76.336 1.00 111.06 654 GLY B CA 1
ATOM 2671 C C . GLY B 1 153 ? 12.415 32.758 74.890 1.00 111.28 654 GLY B C 1
ATOM 2672 O O . GLY B 1 153 ? 12.856 31.648 74.579 1.00 108.02 654 GLY B O 1
ATOM 2673 N N . LYS B 1 154 ? 11.912 33.636 73.998 1.00 109.02 655 LYS B N 1
ATOM 2674 C CA . LYS B 1 154 ? 11.832 33.365 72.562 1.00 107.74 655 LYS B CA 1
ATOM 2675 C C . LYS B 1 154 ? 13.229 33.179 71.982 1.00 105.65 655 LYS B C 1
ATOM 2676 O O . LYS B 1 154 ? 13.472 32.197 71.277 1.00 103.50 655 LYS B O 1
ATOM 2682 N N . ARG B 1 155 ? 14.143 34.113 72.304 1.00 99.02 656 ARG B N 1
ATOM 2683 C CA . ARG B 1 155 ? 15.492 34.121 71.773 1.00 93.53 656 ARG B CA 1
ATOM 2684 C C . ARG B 1 155 ? 16.317 32.982 72.329 1.00 93.80 656 ARG B C 1
ATOM 2685 O O . ARG B 1 155 ? 17.078 32.389 71.565 1.00 91.62 656 ARG B O 1
ATOM 2693 N N . LEU B 1 156 ? 16.105 32.600 73.601 1.00 91.06 657 LEU B N 1
ATOM 2694 C CA . LEU B 1 156 ? 16.819 31.462 74.193 1.00 89.31 657 LEU B CA 1
ATOM 2695 C C . LEU B 1 156 ? 16.284 30.131 73.643 1.00 93.26 657 LEU B C 1
ATOM 2696 O O . LEU B 1 156 ? 17.072 29.212 73.436 1.00 91.36 657 LEU B O 1
ATOM 2701 N N . ALA B 1 157 ? 14.972 30.052 73.333 1.00 92.91 658 ALA B N 1
ATOM 2702 C CA . ALA B 1 157 ? 14.363 28.858 72.738 1.00 93.03 658 ALA B CA 1
ATOM 2703 C C . ALA B 1 157 ? 14.904 28.648 71.324 1.00 93.91 658 ALA B C 1
ATOM 2704 O O . ALA B 1 157 ? 15.219 27.515 70.937 1.00 92.44 658 ALA B O 1
ATOM 2706 N N . GLN B 1 158 ? 15.040 29.759 70.577 1.00 89.72 659 GLN B N 1
ATOM 2707 C CA . GLN B 1 158 ? 15.563 29.805 69.215 1.00 88.64 659 GLN B CA 1
ATOM 2708 C C . GLN B 1 158 ? 17.065 29.395 69.224 1.00 88.34 659 GLN B C 1
ATOM 2709 O O . GLN B 1 158 ? 17.495 28.656 68.337 1.00 86.42 659 GLN B O 1
ATOM 2715 N N . THR B 1 159 ? 17.823 29.821 70.256 1.00 84.06 660 THR B N 1
ATOM 2716 C CA . THR B 1 159 ? 19.240 29.464 70.434 1.00 82.17 660 THR B CA 1
ATOM 2717 C C . THR B 1 159 ? 19.373 27.933 70.566 1.00 87.78 660 THR B C 1
ATOM 2718 O O . THR B 1 159 ? 20.137 27.319 69.819 1.00 86.83 660 THR B O 1
ATOM 2722 N N . LEU B 1 160 ? 18.596 27.326 71.476 1.00 87.11 661 LEU B N 1
ATOM 2723 C CA . LEU B 1 160 ? 18.607 25.880 71.705 1.00 87.53 661 LEU B CA 1
ATOM 2724 C C . LEU B 1 160 ? 18.173 25.128 70.459 1.00 92.56 661 LEU B C 1
ATOM 2725 O O . LEU B 1 160 ? 18.806 24.134 70.108 1.00 92.50 661 LEU B O 1
ATOM 2730 N N . ASP B 1 161 ? 17.155 25.638 69.751 1.00 90.52 662 ASP B N 1
ATOM 2731 C CA . ASP B 1 161 ? 16.689 25.021 68.515 1.00 92.53 662 ASP B CA 1
ATOM 2732 C C . ASP B 1 161 ? 17.816 24.914 67.476 1.00 95.34 662 ASP B C 1
ATOM 2733 O O . ASP B 1 161 ? 18.009 23.839 66.901 1.00 98.16 662 ASP B O 1
ATOM 2738 N N . HIS B 1 162 ? 18.594 25.998 67.284 1.00 86.86 663 HIS B N 1
ATOM 2739 C CA . HIS B 1 162 ? 19.707 26.024 66.347 1.00 83.99 663 HIS B CA 1
ATOM 2740 C C . HIS B 1 162 ? 20.798 25.045 66.740 1.00 87.12 663 HIS B C 1
ATOM 2741 O O . HIS B 1 162 ? 21.347 24.369 65.870 1.00 89.34 663 HIS B O 1
ATOM 2748 N N . LEU B 1 163 ? 21.076 24.927 68.039 1.00 82.27 664 LEU B N 1
ATOM 2749 C CA . LEU B 1 163 ? 22.086 23.997 68.549 1.00 81.85 664 LEU B CA 1
ATOM 2750 C C . LEU B 1 163 ? 21.654 22.534 68.404 1.00 88.48 664 LEU B C 1
ATOM 2751 O O . LEU B 1 163 ? 22.493 21.708 68.056 1.00 88.47 664 LEU B O 1
ATOM 2756 N N . VAL B 1 164 ? 20.357 22.226 68.628 1.00 87.71 665 VAL B N 1
ATOM 2757 C CA . VAL B 1 164 ? 19.799 20.865 68.528 1.00 90.38 665 VAL B CA 1
ATOM 2758 C C . VAL B 1 164 ? 19.783 20.425 67.043 1.00 96.48 665 VAL B C 1
ATOM 2759 O O . VAL B 1 164 ? 20.121 19.270 66.734 1.00 98.48 665 VAL B O 1
ATOM 2763 N N . GLU B 1 165 ? 19.394 21.362 66.141 1.00 92.20 666 GLU B N 1
ATOM 2764 C CA . GLU B 1 165 ? 19.376 21.176 64.689 1.00 94.22 666 GLU B CA 1
ATOM 2765 C C . GLU B 1 165 ? 20.766 20.809 64.207 1.00 96.47 666 GLU B C 1
ATOM 2766 O O . GLU B 1 165 ? 20.942 19.815 63.503 1.00 101.06 666 GLU B O 1
ATOM 2772 N N . ASN B 1 166 ? 21.755 21.628 64.604 1.00 87.64 667 ASN B N 1
ATOM 2773 C CA . ASN B 1 166 ? 23.169 21.480 64.281 1.00 86.82 667 ASN B CA 1
ATOM 2774 C C . ASN B 1 166 ? 23.678 20.117 64.755 1.00 91.76 667 ASN B C 1
ATOM 2775 O O . ASN B 1 166 ? 24.362 19.424 63.999 1.00 93.88 667 ASN B O 1
ATOM 2780 N N . ALA B 1 167 ? 23.312 19.731 65.994 1.00 88.26 668 ALA B N 1
ATOM 2781 C CA . ALA B 1 167 ? 23.679 18.454 66.606 1.00 90.42 668 ALA B CA 1
ATOM 2782 C C . ALA B 1 167 ? 23.072 17.275 65.833 1.00 101.58 668 ALA B C 1
ATOM 2783 O O . ALA B 1 167 ? 23.798 16.338 65.513 1.00 104.13 668 ALA B O 1
ATOM 2785 N N . LEU B 1 168 ? 21.771 17.347 65.481 1.00 101.38 669 LEU B N 1
ATOM 2786 C CA . LEU B 1 168 ? 21.088 16.273 64.753 1.00 106.82 669 LEU B CA 1
ATOM 2787 C C . LEU B 1 168 ? 21.687 16.032 63.360 1.00 116.31 669 LEU B C 1
ATOM 2788 O O . LEU B 1 168 ? 21.705 14.883 62.901 1.00 120.72 669 LEU B O 1
ATOM 2793 N N . ARG B 1 169 ? 22.201 17.102 62.711 1.00 111.67 670 ARG B N 1
ATOM 2794 C CA . ARG B 1 169 ? 22.815 17.042 61.381 1.00 114.84 670 ARG B CA 1
ATOM 2795 C C . ARG B 1 169 ? 24.175 16.337 61.396 1.00 121.61 670 ARG B C 1
ATOM 2796 O O . ARG B 1 169 ? 24.585 15.781 60.385 1.00 125.90 670 ARG B O 1
ATOM 2804 N N . GLN B 1 170 ? 24.879 16.393 62.532 1.00 117.06 671 GLN B N 1
ATOM 2805 C CA . GLN B 1 170 ? 26.212 15.823 62.740 1.00 118.47 671 GLN B CA 1
ATOM 2806 C C . GLN B 1 170 ? 26.171 14.390 63.285 1.00 126.49 671 GLN B C 1
ATOM 2807 O O . GLN B 1 170 ? 27.118 13.634 63.054 1.00 130.24 671 GLN B O 1
ATOM 2813 N N . THR B 1 171 ? 25.111 14.037 64.048 1.00 122.44 672 THR B N 1
ATOM 2814 C CA . THR B 1 171 ? 24.939 12.734 64.702 1.00 125.86 672 THR B CA 1
ATOM 2815 C C . THR B 1 171 ? 24.404 11.663 63.721 1.00 136.05 672 THR B C 1
ATOM 2816 O O . THR B 1 171 ? 23.380 11.883 63.060 1.00 136.75 672 THR B O 1
ATOM 2820 N N . PRO B 1 172 ? 25.069 10.485 63.635 1.00 137.25 673 PRO B N 1
ATOM 2821 C CA . PRO B 1 172 ? 24.561 9.430 62.737 1.00 143.64 673 PRO B CA 1
ATOM 2822 C C . PRO B 1 172 ? 23.411 8.637 63.389 1.00 148.88 673 PRO B C 1
ATOM 2823 O O . PRO B 1 172 ? 23.193 8.793 64.602 1.00 145.35 673 PRO B O 1
ATOM 2827 N N . PRO B 1 173 ? 22.658 7.787 62.642 1.00 150.62 674 PRO B N 1
ATOM 2828 C CA . PRO B 1 173 ? 21.578 7.018 63.291 1.00 153.50 674 PRO B CA 1
ATOM 2829 C C . PRO B 1 173 ? 22.130 6.042 64.335 1.00 159.51 674 PRO B C 1
ATOM 2830 O O . PRO B 1 173 ? 23.146 5.379 64.106 1.00 162.36 674 PRO B O 1
ATOM 2834 N N . GLY B 1 174 ? 21.481 6.022 65.492 1.00 154.33 675 GLY B N 1
ATOM 2835 C CA . GLY B 1 174 ? 21.888 5.228 66.643 1.00 156.13 675 GLY B CA 1
ATOM 2836 C C . GLY B 1 174 ? 22.587 6.081 67.682 1.00 153.67 675 GLY B C 1
ATOM 2837 O O . GLY B 1 174 ? 22.747 5.660 68.830 1.00 153.93 675 GLY B O 1
ATOM 2838 N N . GLY B 1 175 ? 22.982 7.291 67.276 1.00 144.78 676 GLY B N 1
ATOM 2839 C CA . GLY B 1 175 ? 23.666 8.262 68.124 1.00 138.23 676 GLY B CA 1
ATOM 2840 C C . GLY B 1 175 ? 22.772 8.939 69.143 1.00 137.39 676 GLY B C 1
ATOM 2841 O O . GLY B 1 175 ? 21.570 8.666 69.209 1.00 139.41 676 GLY B O 1
ATOM 2842 N N . ARG B 1 176 ? 23.363 9.830 69.949 1.00 127.99 677 ARG B N 1
ATOM 2843 C CA . ARG B 1 176 ? 22.674 10.571 71.006 1.00 123.86 677 ARG B CA 1
ATOM 2844 C C . ARG B 1 176 ? 23.036 12.071 70.988 1.00 121.06 677 ARG B C 1
ATOM 2845 O O . ARG B 1 176 ? 24.195 12.446 70.769 1.00 118.32 677 ARG B O 1
ATOM 2853 N N . VAL B 1 177 ? 22.018 12.907 71.254 1.00 114.78 678 VAL B N 1
ATOM 2854 C CA . VAL B 1 177 ? 22.107 14.357 71.388 1.00 109.53 678 VAL B CA 1
ATOM 2855 C C . VAL B 1 177 ? 21.574 14.688 72.790 1.00 114.10 678 VAL B C 1
ATOM 2856 O O . VAL B 1 177 ? 20.433 14.359 73.117 1.00 115.15 678 VAL B O 1
ATOM 2860 N N . THR B 1 178 ? 22.416 15.301 73.627 1.00 110.36 679 THR B N 1
ATOM 2861 C CA . THR B 1 178 ? 22.035 15.620 74.999 1.00 111.11 679 THR B CA 1
ATOM 2862 C C . THR B 1 178 ? 21.927 17.129 75.225 1.00 112.42 679 THR B C 1
ATOM 2863 O O . THR B 1 178 ? 22.812 17.879 74.823 1.00 109.55 679 THR B O 1
ATOM 2867 N N . LEU B 1 179 ? 20.847 17.548 75.900 1.00 110.10 680 LEU B N 1
ATOM 2868 C CA . LEU B 1 179 ? 20.562 18.915 76.329 1.00 108.23 680 LEU B CA 1
ATOM 2869 C C . LEU B 1 179 ? 20.741 18.976 77.829 1.00 116.29 680 LEU B C 1
ATOM 2870 O O . LEU B 1 179 ? 19.930 18.391 78.547 1.00 118.86 680 LEU B O 1
ATOM 2875 N N . SER B 1 180 ? 21.797 19.644 78.320 1.00 113.56 681 SER B N 1
ATOM 2876 C CA . SER B 1 180 ? 22.036 19.742 79.766 1.00 116.58 681 SER B CA 1
ATOM 2877 C C . SER B 1 180 ? 22.211 21.191 80.227 1.00 119.90 681 SER B C 1
ATOM 2878 O O . SER B 1 180 ? 22.465 22.085 79.419 1.00 116.52 681 SER B O 1
ATOM 2881 N N . ALA B 1 181 ? 22.062 21.415 81.534 1.00 119.61 682 ALA B N 1
ATOM 2882 C CA . ALA B 1 181 ? 22.236 22.715 82.162 1.00 119.54 682 ALA B CA 1
ATOM 2883 C C . ALA B 1 181 ? 22.947 22.548 83.496 1.00 128.25 682 ALA B C 1
ATOM 2884 O O . ALA B 1 181 ? 22.789 21.514 84.161 1.00 131.16 682 ALA B O 1
ATOM 2886 N N . ARG B 1 182 ? 23.749 23.555 83.880 1.00 125.49 683 ARG B N 1
ATOM 2887 C CA . ARG B 1 182 ? 24.502 23.532 85.131 1.00 129.78 683 ARG B CA 1
ATOM 2888 C C . ARG B 1 182 ? 24.721 24.953 85.657 1.00 134.63 683 ARG B C 1
ATOM 2889 O O . ARG B 1 182 ? 25.112 25.840 84.898 1.00 130.87 683 ARG B O 1
ATOM 2897 N N . ARG B 1 183 ? 24.464 25.160 86.956 1.00 136.80 684 ARG B N 1
ATOM 2898 C CA . ARG B 1 183 ? 24.703 26.422 87.653 1.00 139.51 684 ARG B CA 1
ATOM 2899 C C . ARG B 1 183 ? 25.998 26.256 88.419 1.00 149.86 684 ARG B C 1
ATOM 2900 O O . ARG B 1 183 ? 26.009 25.567 89.443 1.00 155.12 684 ARG B O 1
ATOM 2908 N N . ALA B 1 184 ? 27.102 26.817 87.896 1.00 146.06 685 ALA B N 1
ATOM 2909 C CA . ALA B 1 184 ? 28.413 26.715 88.545 1.00 151.05 685 ALA B CA 1
ATOM 2910 C C . ALA B 1 184 ? 29.265 27.938 88.281 1.00 155.26 685 ALA B C 1
ATOM 2911 O O . ALA B 1 184 ? 29.260 28.432 87.158 1.00 149.89 685 ALA B O 1
ATOM 2913 N N . LEU B 1 185 ? 30.013 28.404 89.317 1.00 158.32 686 LEU B N 1
ATOM 2914 C CA . LEU B 1 185 ? 30.973 29.522 89.291 1.00 159.97 686 LEU B CA 1
ATOM 2915 C C . LEU B 1 185 ? 30.353 30.847 88.809 1.00 158.53 686 LEU B C 1
ATOM 2916 O O . LEU B 1 185 ? 30.892 31.500 87.900 1.00 155.40 686 LEU B O 1
ATOM 2921 N N . GLY B 1 186 ? 29.235 31.221 89.425 1.00 154.04 687 GLY B N 1
ATOM 2922 C CA . GLY B 1 186 ? 28.536 32.466 89.130 1.00 151.92 687 GLY B CA 1
ATOM 2923 C C . GLY B 1 186 ? 27.967 32.617 87.732 1.00 145.43 687 GLY B C 1
ATOM 2924 O O . GLY B 1 186 ? 27.933 33.728 87.189 1.00 143.99 687 GLY B O 1
ATOM 2925 N N . GLU B 1 187 ? 27.539 31.496 87.128 1.00 134.95 688 GLU B N 1
ATOM 2926 C CA . GLU B 1 187 ? 26.944 31.461 85.786 1.00 127.32 688 GLU B CA 1
ATOM 2927 C C . GLU B 1 187 ? 26.088 30.207 85.572 1.00 126.11 688 GLU B C 1
ATOM 2928 O O . GLU B 1 187 ? 26.196 29.232 86.316 1.00 127.70 688 GLU B O 1
ATOM 2934 N N . VAL B 1 188 ? 25.279 30.224 84.510 1.00 116.96 689 VAL B N 1
ATOM 2935 C CA . VAL B 1 188 ? 24.500 29.076 84.086 1.00 113.85 689 VAL B CA 1
ATOM 2936 C C . VAL B 1 188 ? 25.029 28.715 82.703 1.00 111.79 689 VAL B C 1
ATOM 2937 O O . VAL B 1 188 ? 25.181 29.595 81.845 1.00 108.36 689 VAL B O 1
ATOM 2941 N N . ARG B 1 189 ? 25.372 27.438 82.518 1.00 106.58 690 ARG B N 1
ATOM 2942 C CA . ARG B 1 189 ? 25.858 26.961 81.242 1.00 102.36 690 ARG B CA 1
ATOM 2943 C C . ARG B 1 189 ? 24.893 25.919 80.654 1.00 105.12 690 ARG B C 1
ATOM 2944 O O . ARG B 1 189 ? 24.556 24.929 81.310 1.00 106.80 690 ARG B O 1
ATOM 2952 N N . LEU B 1 190 ? 24.428 26.182 79.419 1.00 98.53 691 LEU B N 1
ATOM 2953 C CA . LEU B 1 190 ? 23.537 25.297 78.673 1.00 96.89 691 LEU B CA 1
ATOM 2954 C C . LEU B 1 190 ? 24.381 24.524 77.690 1.00 101.07 691 LEU B C 1
ATOM 2955 O O . LEU B 1 190 ? 25.048 25.132 76.854 1.00 100.19 691 LEU B O 1
ATOM 2960 N N . ASP B 1 191 ? 24.409 23.195 77.810 1.00 98.57 692 ASP B N 1
ATOM 2961 C CA . ASP B 1 191 ? 25.216 22.386 76.906 1.00 97.72 692 ASP B CA 1
ATOM 2962 C C . ASP B 1 191 ? 24.340 21.578 75.937 1.00 100.36 692 ASP B C 1
ATOM 2963 O O . ASP B 1 191 ? 23.253 21.135 76.299 1.00 102.86 692 ASP B O 1
ATOM 2968 N N . VAL B 1 192 ? 24.795 21.432 74.696 1.00 92.89 693 VAL B N 1
ATOM 2969 C CA . VAL B 1 192 ? 24.148 20.612 73.697 1.00 92.88 693 VAL B CA 1
ATOM 2970 C C . VAL B 1 192 ? 25.255 19.706 73.159 1.00 100.86 693 VAL B C 1
ATOM 2971 O O . VAL B 1 192 ? 26.077 20.111 72.329 1.00 100.22 693 VAL B O 1
ATOM 2975 N N . SER B 1 193 ? 25.315 18.495 73.716 1.00 101.43 694 SER B N 1
ATOM 2976 C CA . SER B 1 193 ? 26.333 17.518 73.362 1.00 103.77 694 SER B CA 1
ATOM 2977 C C . SER B 1 193 ? 25.824 16.570 72.307 1.00 107.95 694 SER B C 1
ATOM 2978 O O . SER B 1 193 ? 24.619 16.354 72.224 1.00 107.06 694 SER B O 1
ATOM 2981 N N . ASP B 1 194 ? 26.734 16.018 71.486 1.00 107.94 695 ASP B N 1
ATOM 2982 C CA . ASP B 1 194 ? 26.377 15.059 70.446 1.00 112.15 695 ASP B CA 1
ATOM 2983 C C . ASP B 1 194 ? 27.456 13.991 70.293 1.00 121.36 695 ASP B C 1
ATOM 2984 O O . ASP B 1 194 ? 28.646 14.266 70.461 1.00 120.21 695 ASP B O 1
ATOM 2989 N N . THR B 1 195 ? 27.022 12.764 69.978 1.00 124.22 696 THR B N 1
ATOM 2990 C CA . THR B 1 195 ? 27.911 11.614 69.789 1.00 129.84 696 THR B CA 1
ATOM 2991 C C . THR B 1 195 ? 28.248 11.460 68.286 1.00 137.22 696 THR B C 1
ATOM 2992 O O . THR B 1 195 ? 28.574 10.360 67.819 1.00 141.90 696 THR B O 1
ATOM 2996 N N . GLY B 1 196 ? 28.194 12.583 67.567 1.00 131.02 697 GLY B N 1
ATOM 2997 C CA . GLY B 1 196 ? 28.486 12.663 66.143 1.00 133.08 697 GLY B CA 1
ATOM 2998 C C . GLY B 1 196 ? 29.966 12.632 65.808 1.00 140.72 697 GLY B C 1
ATOM 2999 O O . GLY B 1 196 ? 30.805 12.382 66.678 1.00 141.28 697 GLY B O 1
ATOM 3000 N N . ARG B 1 197 ? 30.296 12.879 64.527 1.00 140.20 698 ARG B N 1
ATOM 3001 C CA . ARG B 1 197 ? 31.650 12.838 63.944 1.00 143.79 698 ARG B CA 1
ATOM 3002 C C . ARG B 1 197 ? 32.730 13.557 64.774 1.00 145.65 698 ARG B C 1
ATOM 3003 O O . ARG B 1 197 ? 33.827 13.018 64.949 1.00 148.77 698 ARG B O 1
ATOM 3011 N N . GLY B 1 198 ? 32.414 14.760 65.246 1.00 137.11 699 GLY B N 1
ATOM 3012 C CA . GLY B 1 198 ? 33.355 15.598 65.972 1.00 134.94 699 GLY B CA 1
ATOM 3013 C C . GLY B 1 198 ? 33.954 16.634 65.041 1.00 138.00 699 GLY B C 1
ATOM 3014 O O . GLY B 1 198 ? 34.173 16.356 63.856 1.00 140.26 699 GLY B O 1
ATOM 3015 N N . VAL B 1 199 ? 34.210 17.842 65.575 1.00 131.14 700 VAL B N 1
ATOM 3016 C CA . VAL B 1 199 ? 34.743 18.999 64.846 1.00 129.69 700 VAL B CA 1
ATOM 3017 C C . VAL B 1 199 ? 36.296 19.009 64.887 1.00 136.48 700 VAL B C 1
ATOM 3018 O O . VAL B 1 199 ? 36.865 18.953 65.981 1.00 136.50 700 VAL B O 1
ATOM 3022 N N . PRO B 1 200 ? 36.993 19.127 63.721 1.00 135.78 701 PRO B N 1
ATOM 3023 C CA . PRO B 1 200 ? 38.474 19.179 63.750 1.00 139.32 701 PRO B CA 1
ATOM 3024 C C . PRO B 1 200 ? 38.986 20.519 64.306 1.00 139.93 701 PRO B C 1
ATOM 3025 O O . PRO B 1 200 ? 38.412 21.568 64.005 1.00 136.18 701 PRO B O 1
ATOM 3029 N N . PHE B 1 201 ? 40.043 20.473 65.148 1.00 137.94 702 PHE B N 1
ATOM 3030 C CA . PHE B 1 201 ? 40.662 21.608 65.854 1.00 136.54 702 PHE B CA 1
ATOM 3031 C C . PHE B 1 201 ? 40.870 22.914 65.041 1.00 139.03 702 PHE B C 1
ATOM 3032 O O . PHE B 1 201 ? 40.714 23.995 65.620 1.00 134.64 702 PHE B O 1
ATOM 3040 N N . HIS B 1 202 ? 41.237 22.828 63.741 1.00 139.90 703 HIS B N 1
ATOM 3041 C CA . HIS B 1 202 ? 41.470 24.022 62.911 1.00 140.92 703 HIS B CA 1
ATOM 3042 C C . HIS B 1 202 ? 40.181 24.830 62.619 1.00 137.82 703 HIS B C 1
ATOM 3043 O O . HIS B 1 202 ? 40.257 26.060 62.444 1.00 136.77 703 HIS B O 1
ATOM 3050 N N . VAL B 1 203 ? 39.010 24.156 62.582 1.00 128.97 704 VAL B N 1
ATOM 3051 C CA . VAL B 1 203 ? 37.763 24.872 62.320 1.00 123.44 704 VAL B CA 1
ATOM 3052 C C . VAL B 1 203 ? 37.067 25.259 63.644 1.00 119.30 704 VAL B C 1
ATOM 3053 O O . VAL B 1 203 ? 36.149 26.079 63.607 1.00 116.59 704 VAL B O 1
ATOM 3057 N N . GLN B 1 204 ? 37.543 24.732 64.800 1.00 112.95 705 GLN B N 1
ATOM 3058 C CA . GLN B 1 204 ? 36.979 24.985 66.137 1.00 108.15 705 GLN B CA 1
ATOM 3059 C C . GLN B 1 204 ? 36.934 26.477 66.510 1.00 108.37 705 GLN B C 1
ATOM 3060 O O . GLN B 1 204 ? 35.960 26.910 67.130 1.00 104.50 705 GLN B O 1
ATOM 3066 N N . ALA B 1 205 ? 37.960 27.254 66.115 1.00 105.82 706 ALA B N 1
ATOM 3067 C CA . ALA B 1 205 ? 38.056 28.687 66.406 1.00 104.48 706 ALA B CA 1
ATOM 3068 C C . ALA B 1 205 ? 37.072 29.545 65.568 1.00 105.54 706 ALA B C 1
ATOM 3069 O O . ALA B 1 205 ? 36.714 30.649 65.986 1.00 103.90 706 ALA B O 1
ATOM 3071 N N . HIS B 1 206 ? 36.667 29.043 64.392 1.00 101.80 707 HIS B N 1
ATOM 3072 C CA . HIS B 1 206 ? 35.802 29.730 63.431 1.00 100.93 707 HIS B CA 1
ATOM 3073 C C . HIS B 1 206 ? 34.422 29.080 63.311 1.00 101.55 707 HIS B C 1
ATOM 3074 O O . HIS B 1 206 ? 33.684 29.361 62.362 1.00 101.29 707 HIS B O 1
ATOM 3081 N N . ILE B 1 207 ? 34.064 28.213 64.259 1.00 94.56 708 ILE B N 1
ATOM 3082 C CA . ILE B 1 207 ? 32.813 27.468 64.177 1.00 91.71 708 ILE B CA 1
ATOM 3083 C C . ILE B 1 207 ? 31.555 28.402 64.176 1.00 93.77 708 ILE B C 1
ATOM 3084 O O . ILE B 1 207 ? 30.553 28.052 63.554 1.00 94.48 708 ILE B O 1
ATOM 3089 N N . PHE B 1 208 ? 31.645 29.598 64.798 1.00 88.67 709 PHE B N 1
ATOM 3090 C CA . PHE B 1 208 ? 30.555 30.581 64.911 1.00 85.93 709 PHE B CA 1
ATOM 3091 C C . PHE B 1 208 ? 30.606 31.673 63.826 1.00 92.29 709 PHE B C 1
ATOM 3092 O O . PHE B 1 208 ? 29.856 32.649 63.885 1.00 91.54 709 PHE B O 1
ATOM 3100 N N . ASP B 1 209 ? 31.469 31.495 62.820 1.00 93.17 710 ASP B N 1
ATOM 3101 C CA . ASP B 1 209 ? 31.589 32.411 61.682 1.00 95.10 710 ASP B CA 1
ATOM 3102 C C . ASP B 1 209 ? 30.547 32.005 60.638 1.00 99.21 710 ASP B C 1
ATOM 3103 O O . ASP B 1 209 ? 30.271 30.810 60.485 1.00 98.75 710 ASP B O 1
ATOM 3108 N N . ARG B 1 210 ? 29.935 32.994 59.960 1.00 97.33 711 ARG B N 1
ATOM 3109 C CA . ARG B 1 210 ? 28.908 32.757 58.938 1.00 98.98 711 ARG B CA 1
ATOM 3110 C C . ARG B 1 210 ? 29.502 32.028 57.739 1.00 104.97 711 ARG B C 1
ATOM 3111 O O . ARG B 1 210 ? 30.552 32.441 57.237 1.00 105.27 711 ARG B O 1
ATOM 3119 N N . PHE B 1 211 ? 28.819 30.940 57.297 1.00 103.50 712 PHE B N 1
ATOM 3120 C CA . PHE B 1 211 ? 29.111 30.076 56.130 1.00 107.83 712 PHE B CA 1
ATOM 3121 C C . PHE B 1 211 ? 30.539 29.476 56.138 1.00 113.64 712 PHE B C 1
ATOM 3122 O O . PHE B 1 211 ? 31.109 29.245 55.064 1.00 117.74 712 PHE B O 1
ATOM 3130 N N . VAL B 1 212 ? 31.075 29.163 57.341 1.00 107.43 713 VAL B N 1
ATOM 3131 C CA . VAL B 1 212 ? 32.410 28.592 57.542 1.00 108.79 713 VAL B CA 1
ATOM 3132 C C . VAL B 1 212 ? 32.577 27.212 56.776 1.00 118.74 713 VAL B C 1
ATOM 3133 O O . VAL B 1 212 ? 33.686 26.899 56.319 1.00 122.28 713 VAL B O 1
ATOM 3137 N N . GLY B 1 213 ? 31.475 26.467 56.596 1.00 115.46 714 GLY B N 1
ATOM 3138 C CA . GLY B 1 213 ? 31.456 25.186 55.891 1.00 145.73 714 GLY B CA 1
ATOM 3139 C C . GLY B 1 213 ? 31.295 25.317 54.388 1.00 161.76 714 GLY B C 1
ATOM 3140 O O . GLY B 1 213 ? 32.244 25.096 53.631 1.00 123.28 714 GLY B O 1
ATOM 3141 N N . GLY B 1 218 ? 24.483 23.380 53.028 1.00 132.77 719 GLY B N 1
ATOM 3142 C CA . GLY B 1 218 ? 23.507 23.557 54.100 1.00 128.15 719 GLY B CA 1
ATOM 3143 C C . GLY B 1 218 ? 23.490 24.939 54.741 1.00 127.26 719 GLY B C 1
ATOM 3144 O O . GLY B 1 218 ? 24.264 25.810 54.317 1.00 127.26 719 GLY B O 1
ATOM 3145 N N . PRO B 1 219 ? 22.627 25.160 55.791 1.00 119.33 720 PRO B N 1
ATOM 3146 C CA . PRO B 1 219 ? 22.536 26.493 56.442 1.00 114.97 720 PRO B CA 1
ATOM 3147 C C . PRO B 1 219 ? 23.791 26.956 57.201 1.00 112.08 720 PRO B C 1
ATOM 3148 O O . PRO B 1 219 ? 24.350 26.228 58.034 1.00 110.04 720 PRO B O 1
ATOM 3152 N N . GLY B 1 220 ? 24.168 28.207 56.935 1.00 105.00 721 GLY B N 1
ATOM 3153 C CA . GLY B 1 220 ? 25.352 28.843 57.491 1.00 100.79 721 GLY B CA 1
ATOM 3154 C C . GLY B 1 220 ? 25.183 30.012 58.438 1.00 98.62 721 GLY B C 1
ATOM 3155 O O . GLY B 1 220 ? 26.195 30.606 58.816 1.00 97.01 721 GLY B O 1
ATOM 3156 N N . LEU B 1 221 ? 23.937 30.358 58.851 1.00 92.72 722 LEU B N 1
ATOM 3157 C CA . LEU B 1 221 ? 23.723 31.481 59.785 1.00 87.99 722 LEU B CA 1
ATOM 3158 C C . LEU B 1 221 ? 23.336 31.002 61.179 1.00 85.81 722 LEU B C 1
ATOM 3159 O O . LEU B 1 221 ? 23.508 31.766 62.142 1.00 83.57 722 LEU B O 1
ATOM 3164 N N . GLY B 1 222 ? 22.883 29.748 61.297 1.00 80.49 723 GLY B N 1
ATOM 3165 C CA . GLY B 1 222 ? 22.483 29.152 62.570 1.00 77.56 723 GLY B CA 1
ATOM 3166 C C . GLY B 1 222 ? 23.409 29.371 63.756 1.00 79.11 723 GLY B C 1
ATOM 3167 O O . GLY B 1 222 ? 22.950 29.833 64.805 1.00 80.66 723 GLY B O 1
ATOM 3168 N N . LEU B 1 223 ? 24.719 29.026 63.630 1.00 73.56 724 LEU B N 1
ATOM 3169 C CA . LEU B 1 223 ? 25.675 29.157 64.751 1.00 71.45 724 LEU B CA 1
ATOM 3170 C C . LEU B 1 223 ? 26.107 30.594 65.005 1.00 74.30 724 LEU B C 1
ATOM 3171 O O . LEU B 1 223 ? 26.410 30.940 66.140 1.00 73.86 724 LEU B O 1
ATOM 3176 N N . ALA B 1 224 ? 26.125 31.432 63.964 1.00 74.03 725 ALA B N 1
ATOM 3177 C CA . ALA B 1 224 ? 26.440 32.860 64.067 1.00 73.52 725 ALA B CA 1
ATOM 3178 C C . ALA B 1 224 ? 25.300 33.572 64.832 1.00 78.00 725 ALA B C 1
ATOM 3179 O O . ALA B 1 224 ? 25.569 34.476 65.616 1.00 77.63 725 ALA B O 1
ATOM 3181 N N . LEU B 1 225 ? 24.057 33.075 64.676 1.00 76.44 726 LEU B N 1
ATOM 3182 C CA . LEU B 1 225 ? 22.832 33.540 65.330 1.00 77.58 726 LEU B CA 1
ATOM 3183 C C . LEU B 1 225 ? 22.847 33.160 66.797 1.00 81.41 726 LEU B C 1
ATOM 3184 O O . LEU B 1 225 ? 22.585 34.022 67.641 1.00 82.94 726 LEU B O 1
ATOM 3189 N N . VAL B 1 226 ? 23.229 31.907 67.120 1.00 75.48 727 VAL B N 1
ATOM 3190 C CA . VAL B 1 226 ? 23.419 31.426 68.504 1.00 72.48 727 VAL B CA 1
ATOM 3191 C C . VAL B 1 226 ? 24.396 32.367 69.240 1.00 75.27 727 VAL B C 1
ATOM 3192 O O . VAL B 1 226 ? 24.084 32.850 70.326 1.00 76.45 727 VAL B O 1
ATOM 3196 N N . LYS B 1 227 ? 25.570 32.637 68.632 1.00 69.50 728 LYS B N 1
ATOM 3197 C CA . LYS B 1 227 ? 26.590 33.512 69.214 1.00 68.96 728 LYS B CA 1
ATOM 3198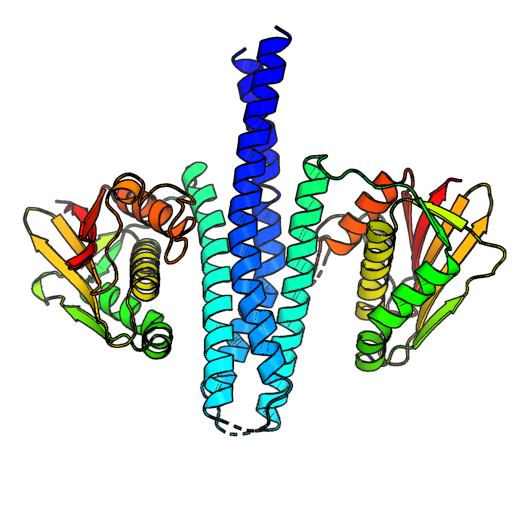 C C . LYS B 1 227 ? 26.044 34.927 69.441 1.00 74.69 728 LYS B C 1
ATOM 3199 O O . LYS B 1 227 ? 26.238 35.484 70.527 1.00 76.68 728 LYS B O 1
ATOM 3205 N N . ALA B 1 228 ? 25.349 35.489 68.435 1.00 69.85 729 ALA B N 1
ATOM 3206 C CA . ALA B 1 228 ? 24.781 36.835 68.496 1.00 70.85 729 ALA B CA 1
ATOM 3207 C C . ALA B 1 228 ? 23.680 36.974 69.572 1.00 73.48 729 ALA B C 1
ATOM 3208 O O . ALA B 1 228 ? 23.619 38.003 70.252 1.00 74.40 729 ALA B O 1
ATOM 3210 N N . LEU B 1 229 ? 22.841 35.944 69.731 1.00 69.58 730 LEU B N 1
ATOM 3211 C CA . LEU B 1 229 ? 21.744 35.932 70.694 1.00 70.52 730 LEU B CA 1
ATOM 3212 C C . LEU B 1 229 ? 22.262 35.789 72.108 1.00 79.21 730 LEU B C 1
ATOM 3213 O O . LEU B 1 229 ? 21.788 36.503 72.988 1.00 82.89 730 LEU B O 1
ATOM 3218 N N . VAL B 1 230 ? 23.239 34.877 72.336 1.00 74.96 731 VAL B N 1
ATOM 3219 C CA . VAL B 1 230 ? 23.853 34.640 73.652 1.00 74.28 731 VAL B CA 1
ATOM 3220 C C . VAL B 1 230 ? 24.679 35.855 74.043 1.00 80.73 731 VAL B C 1
ATOM 3221 O O . VAL B 1 230 ? 24.665 36.245 75.208 1.00 84.47 731 VAL B O 1
ATOM 3225 N N . GLU B 1 231 ? 25.338 36.498 73.076 1.00 77.68 732 GLU B N 1
ATOM 3226 C CA . GLU B 1 231 ? 26.140 37.691 73.370 1.00 81.16 732 GLU B CA 1
ATOM 3227 C C . GLU B 1 231 ? 25.271 38.894 73.707 1.00 90.64 732 GLU B C 1
ATOM 3228 O O . GLU B 1 231 ? 25.717 39.772 74.444 1.00 95.51 732 GLU B O 1
ATOM 3234 N N . LEU B 1 232 ? 24.027 38.912 73.206 1.00 87.18 733 LEU B N 1
ATOM 3235 C CA . LEU B 1 232 ? 23.030 39.951 73.467 1.00 90.49 733 LEU B CA 1
ATOM 3236 C C . LEU B 1 232 ? 22.532 39.833 74.907 1.00 95.64 733 LEU B C 1
ATOM 3237 O O . LEU B 1 232 ? 22.083 40.825 75.481 1.00 98.11 733 LEU B O 1
ATOM 3242 N N . HIS B 1 233 ? 22.620 38.609 75.485 1.00 91.11 734 HIS B N 1
ATOM 3243 C CA . HIS B 1 233 ? 22.248 38.271 76.870 1.00 93.13 734 HIS B CA 1
ATOM 3244 C C . HIS B 1 233 ? 23.414 38.504 77.864 1.00 99.32 734 HIS B C 1
ATOM 3245 O O . HIS B 1 233 ? 23.328 38.082 79.021 1.00 101.66 734 HIS B O 1
ATOM 3252 N N . GLY B 1 234 ? 24.490 39.146 77.393 1.00 95.74 735 GLY B N 1
ATOM 3253 C CA . GLY B 1 234 ? 25.704 39.398 78.163 1.00 96.82 735 GLY B CA 1
ATOM 3254 C C . GLY B 1 234 ? 26.579 38.167 78.347 1.00 96.78 735 GLY B C 1
ATOM 3255 O O . GLY B 1 234 ? 27.486 38.179 79.186 1.00 100.23 735 GLY B O 1
ATOM 3256 N N . GLY B 1 235 ? 26.319 37.120 77.559 1.00 87.25 736 GLY B N 1
ATOM 3257 C CA . GLY B 1 235 ? 27.054 35.863 77.608 1.00 84.38 736 GLY B CA 1
ATOM 3258 C C . GLY B 1 235 ? 28.006 35.636 76.456 1.00 85.68 736 GLY B C 1
ATOM 3259 O O . GLY B 1 235 ? 28.321 36.560 75.697 1.00 85.22 736 GLY B O 1
ATOM 3260 N N . TRP B 1 236 ? 28.500 34.390 76.354 1.00 80.51 737 TRP B N 1
ATOM 3261 C CA . TRP B 1 236 ? 29.449 33.947 75.320 1.00 77.53 737 TRP B CA 1
ATOM 3262 C C . TRP B 1 236 ? 29.250 32.447 75.057 1.00 82.08 737 TRP B C 1
ATOM 3263 O O . TRP B 1 236 ? 28.608 31.749 75.844 1.00 84.00 737 TRP B O 1
ATOM 3274 N N . VAL B 1 237 ? 29.736 31.971 73.924 1.00 77.48 738 VAL B N 1
ATOM 3275 C CA . VAL B 1 237 ? 29.563 30.584 73.517 1.00 75.78 738 VAL B CA 1
ATOM 3276 C C . VAL B 1 237 ? 30.916 29.918 73.318 1.00 82.34 738 VAL B C 1
ATOM 3277 O O . VAL B 1 237 ? 31.925 30.586 73.079 1.00 82.50 738 VAL B O 1
ATOM 3281 N N . ALA B 1 238 ? 30.930 28.588 73.423 1.00 81.30 739 ALA B N 1
ATOM 3282 C CA . ALA B 1 238 ? 32.147 27.794 73.251 1.00 82.82 739 ALA B CA 1
ATOM 3283 C C . ALA B 1 238 ? 31.838 26.430 72.632 1.00 86.99 739 ALA B C 1
ATOM 3284 O O . ALA B 1 238 ? 30.713 25.939 72.708 1.00 83.96 739 ALA B O 1
ATOM 3286 N N . LEU B 1 239 ? 32.852 25.842 72.008 1.00 87.72 740 LEU B N 1
ATOM 3287 C CA . LEU B 1 239 ? 32.799 24.519 71.422 1.00 89.35 740 LEU B CA 1
ATOM 3288 C C . LEU B 1 239 ? 33.921 23.662 72.011 1.00 102.12 740 LEU B C 1
ATOM 3289 O O . LEU B 1 239 ? 35.102 24.042 71.966 1.00 103.89 740 LEU B O 1
ATOM 3294 N N . GLU B 1 240 ? 33.514 22.511 72.581 1.00 103.37 741 GLU B N 1
ATOM 3295 C CA . GLU B 1 240 ? 34.350 21.444 73.130 1.00 108.11 741 GLU B CA 1
ATOM 3296 C C . GLU B 1 240 ? 34.174 20.267 72.176 1.00 113.86 741 GLU B C 1
ATOM 3297 O O . GLU B 1 240 ? 33.060 19.777 72.026 1.00 109.92 741 GLU B O 1
ATOM 3303 N N . SER B 1 241 ? 35.226 19.897 71.439 1.00 117.22 742 SER B N 1
ATOM 3304 C CA . SER B 1 241 ? 35.116 18.818 70.460 1.00 121.02 742 SER B CA 1
ATOM 3305 C C . SER B 1 241 ? 36.425 18.061 70.257 1.00 133.89 742 SER B C 1
ATOM 3306 O O . SER B 1 241 ? 37.497 18.662 70.121 1.00 135.16 742 SER B O 1
ATOM 3309 N N . GLU B 1 242 ? 36.304 16.729 70.205 1.00 136.50 743 GLU B N 1
ATOM 3310 C CA . GLU B 1 242 ? 37.389 15.795 69.924 1.00 143.41 743 GLU B CA 1
ATOM 3311 C C . GLU B 1 242 ? 37.075 15.079 68.599 1.00 150.84 743 GLU B C 1
ATOM 3312 O O . GLU B 1 242 ? 35.997 14.477 68.482 1.00 149.92 743 GLU B O 1
ATOM 3318 N N . PRO B 1 243 ? 37.962 15.174 67.573 1.00 150.91 744 PRO B N 1
ATOM 3319 C CA . PRO B 1 243 ? 37.673 14.521 66.281 1.00 153.41 744 PRO B CA 1
ATOM 3320 C C . PRO B 1 243 ? 37.649 12.986 66.402 1.00 161.60 744 PRO B C 1
ATOM 3321 O O . PRO B 1 243 ? 38.689 12.330 66.538 1.00 166.29 744 PRO B O 1
ATOM 3325 N N . GLY B 1 244 ? 36.428 12.449 66.384 1.00 156.28 745 GLY B N 1
ATOM 3326 C CA . GLY B 1 244 ? 36.140 11.027 66.531 1.00 160.63 745 GLY B CA 1
ATOM 3327 C C . GLY B 1 244 ? 35.199 10.751 67.688 1.00 160.91 745 GLY B C 1
ATOM 3328 O O . GLY B 1 244 ? 34.265 9.952 67.553 1.00 162.00 745 GLY B O 1
ATOM 3329 N N . ASN B 1 245 ? 35.437 11.429 68.835 1.00 153.18 746 ASN B N 1
ATOM 3330 C CA . ASN B 1 245 ? 34.647 11.307 70.064 1.00 150.30 746 ASN B CA 1
ATOM 3331 C C . ASN B 1 245 ? 33.272 12.013 69.902 1.00 144.63 746 ASN B C 1
ATOM 3332 O O . ASN B 1 245 ? 32.251 11.323 69.790 1.00 146.05 746 ASN B O 1
ATOM 3337 N N . GLY B 1 246 ? 33.256 13.348 69.865 1.00 131.52 747 GLY B N 1
ATOM 3338 C CA . GLY B 1 246 ? 32.013 14.101 69.716 1.00 124.56 747 GLY B CA 1
ATOM 3339 C C . GLY B 1 246 ? 32.154 15.610 69.703 1.00 118.36 747 GLY B C 1
ATOM 3340 O O . GLY B 1 246 ? 33.210 16.136 69.339 1.00 117.89 747 GLY B O 1
ATOM 3341 N N . SER B 1 247 ? 31.062 16.309 70.082 1.00 107.23 748 SER B N 1
ATOM 3342 C CA . SER B 1 247 ? 30.936 17.774 70.132 1.00 101.06 748 SER B CA 1
ATOM 3343 C C . SER B 1 247 ? 30.014 18.215 71.243 1.00 99.64 748 SER B C 1
ATOM 3344 O O . SER B 1 247 ? 29.018 17.549 71.519 1.00 99.07 748 SER B O 1
ATOM 3347 N N . THR B 1 248 ? 30.354 19.344 71.875 1.00 93.49 749 THR B N 1
ATOM 3348 C CA . THR B 1 248 ? 29.582 20.007 72.921 1.00 91.22 749 THR B CA 1
ATOM 3349 C C . THR B 1 248 ? 29.654 21.497 72.698 1.00 92.78 749 THR B C 1
ATOM 3350 O O . THR B 1 248 ? 30.744 22.057 72.591 1.00 92.85 749 THR B O 1
ATOM 3354 N N . PHE B 1 249 ? 28.483 22.122 72.613 1.00 86.91 750 PHE B N 1
ATOM 3355 C CA . PHE B 1 249 ? 28.293 23.560 72.461 1.00 83.73 750 PHE B CA 1
ATOM 3356 C C . PHE B 1 249 ? 27.752 24.086 73.755 1.00 88.64 750 PHE B C 1
ATOM 3357 O O . PHE B 1 249 ? 26.713 23.616 74.222 1.00 89.18 750 PHE B O 1
ATOM 3365 N N . THR B 1 250 ? 28.457 25.033 74.349 1.00 85.32 751 THR B N 1
ATOM 3366 C CA . THR B 1 250 ? 28.054 25.608 75.615 1.00 86.29 751 THR B CA 1
ATOM 3367 C C . THR B 1 250 ? 27.697 27.069 75.452 1.00 90.03 751 THR B C 1
ATOM 3368 O O . THR B 1 250 ? 28.394 27.807 74.755 1.00 88.90 751 THR B O 1
ATOM 3372 N N . CYS B 1 251 ? 26.648 27.479 76.153 1.00 89.06 752 CYS B N 1
ATOM 3373 C CA . CYS B 1 251 ? 26.197 28.853 76.278 1.00 90.05 752 CYS B CA 1
ATOM 3374 C C . CYS B 1 251 ? 26.535 29.245 77.671 1.00 96.20 752 CYS B C 1
ATOM 3375 O O . CYS B 1 251 ? 26.020 28.634 78.603 1.00 98.01 752 CYS B O 1
ATOM 3378 N N . HIS B 1 252 ? 27.414 30.223 77.840 1.00 92.67 753 HIS B N 1
ATOM 3379 C CA . HIS B 1 252 ? 27.764 30.689 79.169 1.00 95.11 753 HIS B CA 1
ATOM 3380 C C . HIS B 1 252 ? 26.947 31.924 79.427 1.00 100.26 753 HIS B C 1
ATOM 3381 O O . HIS B 1 252 ? 27.071 32.919 78.695 1.00 99.87 753 HIS B O 1
ATOM 3388 N N . LEU B 1 253 ? 26.022 31.823 80.382 1.00 97.76 754 LEU B N 1
ATOM 3389 C CA . LEU B 1 253 ? 25.139 32.931 80.720 1.00 99.64 754 LEU B CA 1
ATOM 3390 C C . LEU B 1 253 ? 25.453 33.366 82.135 1.00 112.19 754 LEU B C 1
ATOM 3391 O O . LEU B 1 253 ? 25.244 32.574 83.057 1.00 114.14 754 LEU B O 1
ATOM 3396 N N . PRO B 1 254 ? 26.036 34.574 82.340 1.00 113.48 755 PRO B N 1
ATOM 3397 C CA . PRO B 1 254 ? 26.380 34.986 83.718 1.00 119.10 755 PRO B CA 1
ATOM 3398 C C . PRO B 1 254 ? 25.147 35.327 84.555 1.00 126.26 755 PRO B C 1
ATOM 3399 O O . PRO B 1 254 ? 24.125 35.752 84.001 1.00 125.05 755 PRO B O 1
ATOM 3403 N N . GLU B 1 255 ? 25.249 35.133 85.887 1.00 127.06 756 GLU B N 1
ATOM 3404 C CA . GLU B 1 255 ? 24.193 35.422 86.859 1.00 139.67 756 GLU B CA 1
ATOM 3405 C C . GLU B 1 255 ? 24.030 36.939 87.041 1.00 172.86 756 GLU B C 1
ATOM 3406 O O . GLU B 1 255 ? 25.011 37.686 87.017 1.00 135.82 756 GLU B O 1
#

Organism: Caulobacter vibrioides (strain ATCC 19089 / CIP 103742 / CB 15) (NCBI:txid190650)

Nearest PDB structures (foldseek):
  4q20-assembly1_A  TM=1.004E+00  e=9.633E-46  Caulobacter vibrioides CB15
  4q20-assembly1_B  TM=8.492E-01  e=2.041E-39  Caulobacter vibrioides CB15
  7zp0-assembly1_A  TM=7.824E-01  e=5.075E-18  Escherichia coli 'BL21-Gold(DE3)pLysS AG'
  4i5s-assembly1_B  TM=7.160E-01  e=2.116E-16  Streptococcus mutans UA159
  3a0w-assembly1_A  TM=8.935E-01  e=6.353E-11  Thermotoga maritima

Sequence (456 aa):
ALADRSAALAEAERLKRDFVGNVSYELRTPLTTIIGYSELLERADSERGRNHVAAVRAAATQLARSIDDVLDMAQIDAGEMALEIEDIRVSDLLLNAQERALKDAQLGGVTLAVECEEDVGLIRGDGKRLAQTLDHLVENALRQTPPGGRVTLSARRALGEVRLDVSDTGRGVPFHVQAHIFDRFVGRDRGGPGLGLALVKALVELHGGWVALESEPGNGSTFTCHLPETQALADRSAALAEAERLKRDDFVGNVSYELRTPLTTIIGYSELLERADSERGRNHVAAVRAAATQLARSIDDVLDMAQIDAGEMALEIEDIRVSDLLLNAQERALKDAQLGGVTLAVECEEDVGLIRGDGKRLAQTLDHLVENALRQTPPGGRVTLSARRALGEVRLDVSDTGRGVPFHVQAHIFDRFVGGPGLGLALVKALVELHGGWVALESEPGNGSTFTCHLPE

Solvent-accessible surface area: 22678 Å² total; per-residue (Å²): 83,161,77,74,128,65,64,12,113,59,47,6,63,128,88,6,118,59,29,23,38,55,2,10,132,24,2,109,60,5,22,99,51,0,42,38,84,0,64,49,16,104,170,41,137,89,125,137,8,87,77,20,5,11,18,0,12,25,6,0,27,65,0,26,52,10,0,57,6,6,46,18,10,44,58,32,86,65,68,124,15,92,36,137,81,93,102,13,124,0,33,64,10,1,91,60,0,35,112,110,4,81,97,20,1,127,73,34,40,10,70,14,12,39,110,33,104,153,107,3,22,84,20,156,0,8,16,141,26,0,21,27,0,2,36,14,2,0,16,13,1,20,100,37,10,71,112,73,12,110,0,18,0,27,9,131,91,37,177,46,26,2,60,1,17,1,37,4,80,9,56,8,4,58,172,128,20,50,90,94,16,32,67,111,43,25,66,41,116,81,36,50,15,6,3,5,3,9,0,1,82,18,1,0,85,78,31,56,10,136,19,31,31,137,23,81,78,68,124,4,3,32,4,6,0,14,12,69,86,127,232,91,84,82,47,32,70,65,8,73,66,86,9,80,112,20,47,171,41,2,11,35,8,0,15,157,10,0,99,98,15,2,88,46,0,34,35,84,1,67,65,22,22,175,34,168,97,137,181,9,156,102,24,20,57,26,0,27,63,10,0,50,30,0,24,77,1,2,80,6,1,32,20,6,6,57,28,39,26,67,61,14,91,45,140,111,79,86,18,121,0,10,82,11,1,90,62,0,34,116,110,12,78,172,74,1,126,157,35,38,10,72,15,13,41,102,24,93,117,90,3,19,92,18,147,2,10,16,142,26,1,21,29,0,1,38,16,2,0,39,20,1,28,114,26,10,70,111,73,12,108,0,17,0,26,2,121,101,35,179,41,28,3,47,1,15,2,36,4,76,3,152,12,6,55,142,141,46,36,87,92,21,25,67,81,52,70,116,119,40,17,0,10,28,9,0,1,77,18,1,0,86,76,34,57,10,136,19,21,22,75,11,105,78,63,113,6,3,32,4,1,0,12,12,76,159